Protein 8CI6 (pdb70)

Radius of gyration: 22.55 Å; Cα contacts (8 Å, |Δi|>4): 1053; chains: 1; bounding box: 47×56×65 Å

Solvent-accessible surface area: 20324 Å² total; per-residue (Å²): 228,88,123,43,7,84,0,0,1,8,3,16,5,131,18,0,0,2,8,46,2,34,36,52,3,0,18,23,1,4,38,21,0,0,10,1,0,0,51,70,37,93,141,13,138,78,19,111,31,72,3,85,83,37,66,77,11,0,0,82,45,71,109,77,80,65,71,75,19,0,76,0,91,0,85,104,171,0,60,3,35,73,51,81,43,0,22,0,70,11,0,14,14,0,0,5,35,92,5,1,51,7,117,106,3,82,159,73,0,76,51,0,30,15,11,13,16,68,2,40,73,13,67,62,83,81,106,36,15,0,13,1,75,5,116,62,77,22,102,22,3,25,32,0,0,15,13,59,0,0,36,0,0,4,79,74,53,2,107,115,62,29,10,76,47,0,0,82,130,3,16,0,0,0,20,3,68,45,72,61,37,54,67,70,44,75,0,15,0,69,16,8,84,72,41,65,28,164,145,8,88,4,44,92,0,28,0,43,20,14,47,101,36,75,77,1,8,57,5,3,58,83,37,105,21,11,0,0,3,16,1,18,2,94,32,35,83,94,0,73,80,82,107,84,9,55,25,125,21,58,64,42,60,21,0,14,1,0,0,0,3,1,79,19,102,62,0,74,72,87,21,4,3,31,0,0,13,4,1,0,32,16,85,80,0,7,115,65,26,0,104,102,70,9,54,64,10,60,0,2,3,1,92,25,3,36,159,2,53,18,89,134,19,138,70,24,82,103,49,80,146,45,0,95,124,11,11,155,104,46,61,34,123,41,80,82,6,38,3,15,1,48,15,30,29,26,11,20,8,30,47,4,0,78,40,1,36,85,13,0,145,111,6,49,2,68,6,60,50,98,75,42,66,43,68,42,68,40,139,46,120,74,3,70,0,33,20,46,10,5,16,6,38,6,48,7,1,24,0,2,4,19,2,12,0,0,46,153,0,23,1,27,139,130,15,10,4,137,15,46,78,86,0,34,97,29,2,86,86,1,60,118,36,106,70,56,176,102,14,60,81,6,2,27,140,0,2,44,21,5,29,83,22,2,0,3,4,1,8,2,12,9,35,44,0,42,1,0,70,98,52,4,158,93,54,5,16,98

Structure (mmCIF, N/CA/C/O backbone):
data_8CI6
#
_entry.id   8CI6
#
_cell.length_a   47.300
_cell.length_b   61.060
_cell.length_c   152.520
_cell.angle_alpha   90.00
_cell.angle_beta   90.00
_cell.angle_gamma   90.00
#
_symmetry.space_group_name_H-M   'P 21 21 21'
#
loop_
_entity.id
_entity.type
_entity.pdbx_description
1 polymer 'ABC transporter substrate binding protein (Agrocinopine)'
2 non-polymer 2-O-phosphono-alpha-D-glucopyranose
3 non-polymer 2-O-phosphono-beta-D-glucopyranose
4 water water
#
loop_
_atom_site.group_PDB
_atom_site.id
_atom_site.type_symbol
_atom_site.label_atom_id
_atom_site.label_alt_id
_atom_site.label_comp_id
_atom_site.label_asym_id
_atom_site.label_entity_id
_atom_site.label_seq_id
_atom_site.pdbx_PDB_ins_code
_atom_site.Cartn_x
_atom_site.Cartn_y
_atom_site.Cartn_z
_atom_site.occupancy
_atom_site.B_iso_or_equiv
_atom_site.auth_seq_id
_atom_site.auth_comp_id
_atom_site.auth_asym_id
_atom_site.auth_atom_id
_atom_site.pdbx_PDB_model_num
ATOM 1 N N . GLU A 1 3 ? 9.162 -28.332 -39.558 1.00 34.66 31 GLU A N 1
ATOM 2 C CA . GLU A 1 3 ? 10.455 -27.652 -39.422 1.00 32.97 31 GLU A CA 1
ATOM 3 C C . GLU A 1 3 ? 10.419 -26.358 -38.562 1.00 28.96 31 GLU A C 1
ATOM 4 O O . GLU A 1 3 ? 11.503 -25.831 -38.268 1.00 31.21 31 GLU A O 1
ATOM 15 N N . ARG A 1 4 ? 9.253 -25.810 -38.206 1.00 22.68 32 ARG A N 1
ATOM 16 C CA . ARG A 1 4 ? 9.173 -24.620 -37.344 1.00 19.34 32 ARG A CA 1
ATOM 17 C C . ARG A 1 4 ? 8.405 -24.927 -36.059 1.00 19.31 32 ARG A C 1
ATOM 18 O O . ARG A 1 4 ? 7.148 -24.923 -36.039 1.00 23.41 32 ARG A O 1
ATOM 39 N N . ARG A 1 5 ? 9.084 -24.931 -34.947 1.00 16.88 33 ARG A N 1
ATOM 40 C CA . ARG A 1 5 ? 8.485 -25.218 -33.656 1.00 17.46 33 ARG A CA 1
ATOM 41 C C . ARG A 1 5 ? 7.781 -24.082 -33.030 1.00 15.23 33 ARG A C 1
ATOM 42 O O . ARG A 1 5 ? 8.117 -22.913 -33.262 1.00 15.62 33 ARG A O 1
ATOM 63 N N . ALA A 1 6 ? 6.815 -24.389 -32.185 1.00 14.41 34 ALA A N 1
ATOM 64 C CA . ALA A 1 6 ? 6.225 -23.425 -31.306 1.00 14.92 34 ALA A CA 1
ATOM 65 C C . ALA A 1 6 ? 7.078 -23.371 -30.028 1.00 17.39 34 ALA A C 1
ATOM 66 O O . ALA A 1 6 ? 6.973 -24.284 -29.175 1.00 20.56 34 ALA A O 1
ATOM 73 N N . LEU A 1 7 ? 7.711 -22.260 -29.761 1.00 13.04 35 LEU A N 1
ATOM 74 C CA . LEU A 1 7 ? 8.615 -22.131 -28.626 1.00 12.97 35 LEU A CA 1
ATOM 75 C C . LEU A 1 7 ? 7.895 -21.735 -27.388 1.00 12.83 35 LEU A C 1
ATOM 76 O O . LEU A 1 7 ? 7.074 -20.818 -27.411 1.00 13.09 35 LEU A O 1
ATOM 92 N N . LYS A 1 8 ? 8.247 -22.357 -26.287 1.00 12.77 36 LYS A N 1
ATOM 93 C CA . LYS A 1 8 ? 7.705 -22.067 -24.985 1.00 13.18 36 LYS A CA 1
ATOM 94 C C . LYS A 1 8 ? 8.863 -21.562 -24.116 1.00 13.74 36 LYS A C 1
ATOM 95 O O . LYS A 1 8 ? 9.846 -22.319 -23.902 1.00 14.27 36 LYS A O 1
ATOM 114 N N . ILE A 1 9 ? 8.798 -20.335 -23.688 1.00 13.04 37 ILE A N 1
ATOM 115 C CA . ILE A 1 9 ? 9.898 -19.665 -22.989 1.00 12.77 37 ILE A CA 1
ATOM 116 C C . ILE A 1 9 ? 9.455 -19.306 -21.582 1.00 13.17 37 ILE A C 1
ATOM 117 O O . ILE A 1 9 ? 8.509 -18.521 -21.398 1.00 14.30 37 ILE A O 1
ATOM 133 N N . GLY A 1 10 ? 10.119 -19.866 -20.585 1.00 12.76 38 GLY A N 1
ATOM 134 C CA . GLY A 1 10 ? 9.829 -19.521 -19.177 1.00 13.24 38 GLY A CA 1
ATOM 135 C C . GLY A 1 10 ? 10.643 -18.328 -18.767 1.00 13.74 38 GLY A C 1
ATOM 136 O O . GLY A 1 10 ? 11.877 -18.420 -18.766 1.00 14.18 38 GLY A O 1
ATOM 140 N N . VAL A 1 11 ? 9.977 -17.250 -18.433 1.00 13.67 39 VAL A N 1
ATOM 141 C CA . VAL A 1 11 ? 10.651 -15.987 -18.151 1.00 14.17 39 VAL A CA 1
ATOM 142 C C . VAL A 1 11 ? 10.493 -15.552 -16.711 1.00 14.97 39 VAL A C 1
ATOM 143 O O . VAL A 1 11 ? 9.564 -15.970 -15.995 1.00 15.58 39 VAL A O 1
ATOM 156 N N . ASN A 1 12 ? 11.391 -14.672 -16.302 1.00 14.40 40 ASN A N 1
ATOM 157 C CA . ASN A 1 12 ? 11.387 -14.072 -14.955 1.00 14.72 40 ASN A CA 1
ATOM 158 C C . ASN A 1 12 ? 10.278 -13.069 -14.739 1.00 15.96 40 ASN A C 1
ATOM 159 O O . ASN A 1 12 ? 9.946 -12.790 -13.593 1.00 17.86 40 ASN A O 1
ATOM 170 N N . GLY A 1 13 ? 9.786 -12.441 -15.802 1.00 14.96 41 GLY A N 1
ATOM 171 C CA . GLY A 1 13 ? 8.747 -11.437 -15.704 1.00 15.09 41 GLY A CA 1
ATOM 172 C C . GLY A 1 13 ? 8.215 -11.101 -17.080 1.00 14.43 41 GLY A C 1
ATOM 173 O O . GLY A 1 13 ? 8.776 -11.503 -18.096 1.00 14.07 41 GLY A O 1
ATOM 177 N N . ILE A 1 14 ? 7.128 -10.342 -17.084 1.00 14.74 42 ILE A N 1
ATOM 178 C CA . ILE A 1 14 ? 6.380 -9.909 -18.249 1.00 15.36 42 ILE A CA 1
ATOM 179 C C . ILE A 1 14 ? 6.297 -8.400 -18.175 1.00 15.67 42 ILE A C 1
ATOM 180 O O . ILE A 1 14 ? 5.976 -7.866 -17.095 1.00 16.61 42 ILE A O 1
ATOM 196 N N . PRO A 1 15 ? 6.492 -7.693 -19.291 1.00 15.72 43 PRO A N 1
ATOM 197 C CA . PRO A 1 15 ? 6.422 -6.242 -19.225 1.00 15.84 43 PRO A CA 1
ATOM 198 C C . PRO A 1 15 ? 5.008 -5.750 -18.952 1.00 16.06 43 PRO A C 1
ATOM 199 O O . PRO A 1 15 ? 4.025 -6.441 -19.192 1.00 16.26 43 PRO A O 1
ATOM 210 N N . VAL A 1 16 ? 4.913 -4.500 -18.474 1.00 17.41 44 VAL A N 1
ATOM 211 C CA . VAL A 1 16 ? 3.597 -3.918 -18.181 1.00 18.49 44 VAL A CA 1
ATOM 212 C C . VAL A 1 16 ? 2.848 -3.496 -19.453 1.00 17.04 44 VAL A C 1
ATOM 213 O O . VAL A 1 16 ? 1.653 -3.255 -19.392 1.00 18.12 44 VAL A O 1
ATOM 226 N N . THR A 1 17 ? 3.535 -3.348 -20.572 1.00 15.36 45 THR A N 1
ATOM 227 C CA . THR A 1 17 ? 2.994 -2.928 -21.861 1.00 15.34 45 THR A CA 1
ATOM 228 C C . THR A 1 17 ? 3.900 -3.447 -22.930 1.00 14.41 45 THR A C 1
ATOM 229 O O . THR A 1 17 ? 5.011 -3.849 -22.621 1.00 15.35 45 THR A O 1
ATOM 240 N N . LEU A 1 18 ? 3.460 -3.423 -24.192 1.00 13.75 46 LEU A N 1
ATOM 241 C CA . LEU A 1 18 ? 4.269 -3.772 -25.344 1.00 13.43 46 LEU A CA 1
ATOM 242 C C . LEU A 1 18 ? 4.519 -2.570 -26.234 1.00 13.64 46 LEU A C 1
ATOM 243 O O . LEU A 1 18 ? 5.121 -2.699 -27.273 1.00 13.21 46 LEU A O 1
ATOM 259 N N . GLU A 1 19 ? 4.189 -1.356 -25.754 1.00 13.03 47 GLU A N 1
ATOM 260 C CA . GLU A 1 19 ? 4.656 -0.139 -26.432 1.00 13.38 47 GLU A CA 1
ATOM 261 C C . GLU A 1 19 ? 6.174 -0.132 -26.260 1.00 12.02 47 GLU A C 1
ATOM 262 O O . GLU A 1 19 ? 6.623 -0.350 -25.123 1.00 12.33 47 GLU A O 1
ATOM 274 N N . PRO A 1 20 ? 6.941 0.041 -27.293 1.00 11.40 48 PRO A N 1
ATOM 275 C CA . PRO A 1 20 ? 8.349 -0.332 -27.177 1.00 12.54 48 PRO A CA 1
ATOM 276 C C . PRO A 1 20 ? 9.195 0.489 -26.213 1.00 13.25 48 PRO A C 1
ATOM 277 O O . PRO A 1 20 ? 10.114 -0.064 -25.626 1.00 13.51 48 PRO A O 1
ATOM 288 N N . ILE A 1 21 ? 8.952 1.749 -26.075 1.00 12.34 49 ILE A N 1
ATOM 289 C CA . ILE A 1 21 ? 9.679 2.585 -25.118 1.00 12.75 49 ILE A CA 1
ATOM 290 C C . ILE A 1 21 ? 9.199 2.306 -23.706 1.00 13.88 49 ILE A C 1
ATOM 291 O O . ILE A 1 21 ? 9.991 2.097 -22.782 1.00 13.13 49 ILE A O 1
ATOM 307 N N . ASN A 1 22 ? 7.893 2.294 -23.492 1.00 13.68 50 ASN A N 1
ATOM 308 C CA . ASN A 1 22 ? 7.346 2.018 -22.153 1.00 14.62 50 ASN A CA 1
ATOM 309 C C . ASN A 1 22 ? 7.603 0.599 -21.671 1.00 14.96 50 ASN A C 1
ATOM 310 O O . ASN A 1 22 ? 7.589 0.385 -20.452 1.00 16.04 50 ASN A O 1
ATOM 321 N N . ALA A 1 23 ? 7.962 -0.293 -22.579 1.00 13.74 51 ALA A N 1
ATOM 322 C CA . ALA A 1 23 ? 8.361 -1.650 -22.241 1.00 14.25 51 ALA A CA 1
ATOM 323 C C . ALA A 1 23 ? 9.841 -1.789 -21.889 1.00 14.75 51 ALA A C 1
ATOM 324 O O . ALA A 1 23 ? 10.249 -2.919 -21.534 1.00 15.92 51 ALA A O 1
ATOM 331 N N . ILE A 1 24 ? 10.651 -0.728 -21.958 1.00 13.70 52 ILE A N 1
ATOM 332 C CA . ILE A 1 24 ? 12.096 -0.779 -21.601 1.00 13.35 52 ILE A CA 1
ATOM 333 C C . ILE A 1 24 ? 12.204 -1.239 -20.140 1.00 14.36 52 ILE A C 1
ATOM 334 O O . ILE A 1 24 ? 11.611 -0.647 -19.234 1.00 14.80 52 ILE A O 1
ATOM 350 N N . SER A 1 25 ? 12.858 -2.387 -19.957 1.00 13.25 53 SER A N 1
ATOM 351 C CA . SER A 1 25 ? 12.970 -3.118 -18.686 1.00 14.03 53 SER A CA 1
ATOM 352 C C . SER A 1 25 ? 13.858 -4.301 -18.977 1.00 14.38 53 SER A C 1
ATOM 353 O O . SER A 1 25 ? 14.312 -4.513 -20.073 1.00 13.93 53 SER A O 1
ATOM 361 N N . ASN A 1 26 ? 14.074 -5.120 -17.930 1.00 14.19 54 ASN A N 1
ATOM 362 C CA . ASN A 1 26 ? 14.768 -6.384 -18.146 1.00 14.55 54 ASN A CA 1
ATOM 363 C C . ASN A 1 26 ? 13.933 -7.390 -18.923 1.00 14.19 54 ASN A C 1
ATOM 364 O O . ASN A 1 26 ? 14.497 -8.376 -19.397 1.00 15.41 54 ASN A O 1
ATOM 375 N N . VAL A 1 27 ? 12.627 -7.214 -18.975 1.00 13.69 55 VAL A N 1
ATOM 376 C CA . VAL A 1 27 ? 11.722 -8.245 -19.499 1.00 13.77 55 VAL A CA 1
ATOM 377 C C . VAL A 1 27 ? 10.990 -7.878 -20.768 1.00 13.61 55 VAL A C 1
ATOM 378 O O . VAL A 1 27 ? 10.433 -8.747 -21.427 1.00 13.45 55 VAL A O 1
ATOM 391 N N . GLY A 1 28 ? 10.966 -6.606 -21.095 1.00 13.36 56 GLY A N 1
ATOM 392 C CA . GLY A 1 28 ? 10.235 -6.134 -22.293 1.00 13.34 56 GLY A CA 1
ATOM 393 C C . GLY A 1 28 ? 10.941 -6.316 -23.605 1.00 13.21 56 GLY A C 1
ATOM 394 O O . GLY A 1 28 ? 10.352 -6.830 -24.571 1.00 12.49 56 GLY A O 1
ATOM 398 N N . PRO A 1 29 ? 12.215 -5.935 -23.674 1.00 13.21 57 PRO A N 1
ATOM 399 C CA . PRO A 1 29 ? 12.945 -5.964 -24.929 1.00 13.39 57 PRO A CA 1
ATOM 400 C C . PRO A 1 29 ? 13.018 -7.319 -25.595 1.00 13.02 57 PRO A C 1
ATOM 401 O O . PRO A 1 29 ? 12.897 -7.392 -26.824 1.00 13.10 57 PRO A O 1
ATOM 412 N N . ARG A 1 30 ? 13.078 -8.428 -24.844 1.00 13.12 58 ARG A N 1
ATOM 413 C CA . ARG A 1 30 ? 13.101 -9.733 -25.462 1.00 13.08 58 ARG A CA 1
ATOM 414 C C . ARG A 1 30 ? 11.849 -10.019 -26.263 1.00 13.70 58 ARG A C 1
ATOM 415 O O . ARG A 1 30 ? 11.911 -10.838 -27.170 1.00 13.98 58 ARG A O 1
ATOM 436 N N . ILE A 1 31 ? 10.742 -9.410 -25.928 1.00 11.90 59 ILE A N 1
ATOM 437 C CA . ILE A 1 31 ? 9.502 -9.591 -26.648 1.00 12.72 59 ILE A CA 1
ATOM 438 C C . ILE A 1 31 ? 9.396 -8.529 -27.771 1.00 11.34 59 ILE A C 1
ATOM 439 O O . ILE A 1 31 ? 9.129 -8.856 -28.924 1.00 11.41 59 ILE A O 1
ATOM 455 N N . VAL A 1 32 ? 9.567 -7.246 -27.410 1.00 11.62 60 VAL A N 1
ATOM 456 C CA . VAL A 1 32 ? 9.367 -6.183 -28.387 1.00 12.77 60 VAL A CA 1
ATOM 457 C C . VAL A 1 32 ? 10.385 -6.210 -29.489 1.00 11.78 60 VAL A C 1
ATOM 458 O O . VAL A 1 32 ? 10.049 -5.770 -30.593 1.00 11.54 60 VAL A O 1
ATOM 471 N N . ASN A 1 33 ? 11.562 -6.792 -29.299 1.00 10.26 61 ASN A N 1
ATOM 472 C CA A ASN A 1 33 ? 12.518 -6.868 -30.372 0.50 11.51 61 ASN A CA 1
ATOM 473 C CA B ASN A 1 33 ? 12.564 -6.956 -30.326 0.50 11.54 61 ASN A CA 1
ATOM 474 C C . ASN A 1 33 ? 12.107 -7.856 -31.449 1.00 11.20 61 ASN A C 1
ATOM 475 O O . ASN A 1 33 ? 12.646 -7.813 -32.528 1.00 12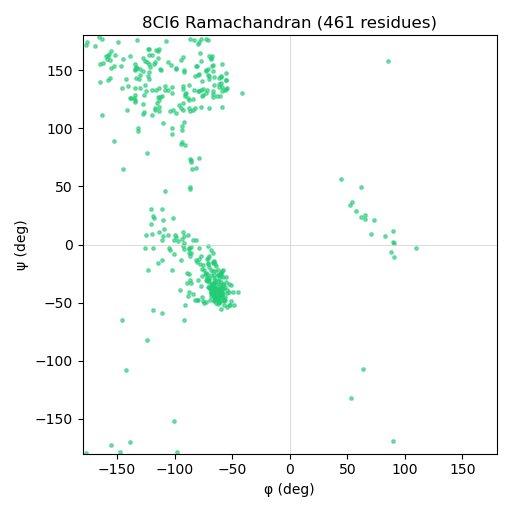.27 61 ASN A O 1
ATOM 496 N N . GLN A 1 34 ? 11.132 -8.727 -31.184 1.00 10.09 62 GLN A N 1
ATOM 497 C CA . GLN A 1 34 ? 10.563 -9.610 -32.200 1.00 10.24 62 GLN A CA 1
ATOM 498 C C . GLN A 1 34 ? 9.377 -8.998 -32.940 1.00 9.81 62 GLN A C 1
ATOM 499 O O . GLN A 1 34 ? 9.134 -9.334 -34.082 1.00 10.70 62 GLN A O 1
ATOM 513 N N . ILE A 1 35 ? 8.691 -8.068 -32.340 1.00 9.74 63 ILE A N 1
ATOM 514 C CA . ILE A 1 35 ? 7.516 -7.398 -32.916 1.00 10.77 63 ILE A CA 1
ATOM 515 C C . ILE A 1 35 ? 7.914 -6.216 -33.778 1.00 9.93 63 ILE A C 1
ATOM 516 O O . ILE A 1 35 ? 7.229 -5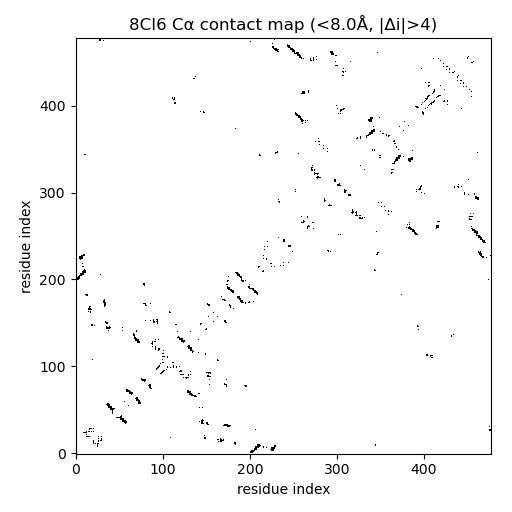.897 -34.741 1.00 10.35 63 ILE A O 1
ATOM 532 N N . PHE A 1 36 ? 8.997 -5.520 -33.414 1.00 9.74 64 PHE A N 1
ATOM 533 C CA . PHE A 1 36 ? 9.396 -4.285 -34.055 1.00 10.25 64 PHE A CA 1
ATOM 534 C C . PHE A 1 36 ? 10.794 -4.356 -34.565 1.00 11.08 64 PHE A C 1
ATOM 535 O O . PHE A 1 36 ? 11.634 -5.164 -34.102 1.00 13.11 64 PHE A O 1
ATOM 552 N N . ASP A 1 37 ? 11.110 -3.521 -35.535 1.00 9.67 65 ASP A N 1
ATOM 553 C CA . ASP A 1 37 ? 12.459 -3.322 -36.068 1.00 10.12 65 ASP A CA 1
ATOM 554 C C . ASP A 1 37 ? 12.943 -1.893 -35.798 1.00 10.24 65 ASP A C 1
ATOM 555 O O . ASP A 1 37 ? 12.176 -1.014 -35.430 1.00 10.50 65 ASP A O 1
ATOM 564 N N . THR A 1 38 ? 14.248 -1.690 -36.004 1.00 10.15 66 THR A N 1
ATOM 565 C CA . THR A 1 38 ? 14.950 -0.419 -35.942 1.00 11.07 66 THR A CA 1
ATOM 566 C C . THR A 1 38 ? 15.469 -0.063 -37.323 1.00 9.36 66 THR A C 1
ATOM 567 O O . THR A 1 38 ? 15.574 -0.888 -38.219 1.00 9.48 66 THR A O 1
ATOM 578 N N . LEU A 1 39 ? 15.893 1.172 -37.496 1.00 9.13 67 LEU A N 1
ATOM 579 C CA . LEU A 1 39 ? 16.513 1.623 -38.736 1.00 10.15 67 LEU A CA 1
ATOM 580 C C . LEU A 1 39 ? 17.863 0.958 -39.022 1.00 8.77 67 LEU A C 1
ATOM 581 O O . LEU A 1 39 ? 18.107 0.612 -40.135 1.00 9.19 67 LEU A O 1
ATOM 597 N N . VAL A 1 40 ? 18.631 0.777 -37.979 1.00 9.04 68 VAL A N 1
ATOM 598 C CA . VAL A 1 40 ? 19.959 0.201 -38.079 1.00 10.08 68 VAL A CA 1
ATOM 599 C C . VAL A 1 40 ? 20.088 -0.714 -36.943 1.00 9.44 68 VAL A C 1
ATOM 600 O O . VAL A 1 40 ? 19.385 -0.625 -35.934 1.00 9.79 68 VAL A O 1
ATOM 613 N N . VAL A 1 41 ? 21.055 -1.648 -36.995 1.00 10.38 69 VAL A N 1
ATOM 614 C CA . VAL A 1 41 ? 21.322 -2.588 -35.930 1.00 11.33 69 VAL A CA 1
ATOM 615 C C . VAL A 1 41 ? 22.806 -2.638 -35.650 1.00 11.72 69 VAL A C 1
ATOM 616 O O . VAL A 1 41 ? 23.654 -2.365 -36.496 1.00 11.86 69 VAL A O 1
ATOM 629 N N . ARG A 1 42 ? 23.144 -2.951 -34.416 1.00 11.92 70 ARG A N 1
ATOM 630 C CA . ARG A 1 42 ? 24.556 -3.207 -34.047 1.00 13.63 70 ARG A CA 1
ATOM 631 C C . ARG A 1 42 ? 25.006 -4.564 -34.521 1.00 15.73 70 ARG A C 1
ATOM 632 O O . ARG A 1 42 ? 24.251 -5.531 -34.539 1.00 17.43 70 ARG A O 1
ATOM 653 N N . ASP A 1 43 ? 26.234 -4.639 -34.990 1.00 14.30 71 ASP A N 1
ATOM 654 C CA . ASP A 1 43 ? 26.868 -5.926 -35.278 1.00 15.55 71 ASP A CA 1
ATOM 655 C C . ASP A 1 43 ? 27.589 -6.314 -34.020 1.00 16.52 71 ASP A C 1
ATOM 656 O O . ASP A 1 43 ? 28.667 -5.765 -33.697 1.00 15.76 71 ASP A O 1
ATOM 665 N N . PHE A 1 44 ? 27.006 -7.284 -33.317 1.00 17.69 72 PHE A N 1
ATOM 666 C CA . PHE A 1 44 ? 27.518 -7.725 -32.044 1.00 19.66 72 PHE A CA 1
ATOM 667 C C . PHE A 1 44 ? 28.892 -8.395 -32.096 1.00 17.22 72 PHE A C 1
ATOM 668 O O . PHE A 1 44 ? 29.500 -8.508 -31.064 1.00 19.45 72 PHE A O 1
ATOM 685 N N . PHE A 1 45 ? 29.368 -8.800 -33.257 1.00 15.98 73 PHE A N 1
ATOM 686 C CA . PHE A 1 45 ? 30.649 -9.446 -33.420 1.00 16.49 73 PHE A CA 1
ATOM 687 C C . PHE A 1 45 ? 31.586 -8.693 -34.288 1.00 17.07 73 PHE A C 1
ATOM 688 O O . PHE A 1 45 ? 32.552 -9.263 -34.805 1.00 18.46 73 PHE A O 1
ATOM 705 N N . SER A 1 46 ? 31.411 -7.396 -34.396 1.00 16.87 74 SER A N 1
ATOM 706 C CA . SER A 1 46 ? 32.323 -6.538 -35.156 1.00 17.40 74 SER A CA 1
ATOM 707 C C . SER A 1 46 ? 33.534 -6.215 -34.329 1.00 19.79 74 SER A C 1
ATOM 708 O O . SER A 1 46 ? 33.500 -6.272 -33.090 1.00 20.16 74 SER A O 1
ATOM 716 N N . ASN A 1 47 ? 34.635 -5.945 -35.009 1.00 22.06 75 ASN A N 1
ATOM 717 C CA . ASN A 1 47 ? 35.919 -5.653 -34.364 1.00 24.48 75 ASN A CA 1
ATOM 718 C C . ASN A 1 47 ? 36.390 -6.725 -33.353 1.00 26.17 75 ASN A C 1
ATOM 719 O O . ASN A 1 47 ? 36.951 -6.392 -32.302 1.00 28.61 75 ASN A O 1
ATOM 730 N N . GLY A 1 48 ? 36.129 -8.002 -33.647 1.00 25.20 76 GLY A N 1
ATOM 731 C CA . GLY A 1 48 ? 36.490 -9.126 -32.782 1.00 24.54 76 GLY A CA 1
ATOM 732 C C . GLY A 1 48 ? 35.697 -9.242 -31.492 1.00 24.37 76 GLY A C 1
ATOM 733 O O . GLY A 1 48 ? 36.035 -10.042 -30.613 1.00 25.20 76 GLY A O 1
ATOM 737 N N . ALA A 1 49 ? 34.643 -8.452 -31.348 1.00 23.48 77 ALA A N 1
ATOM 738 C CA . ALA A 1 49 ? 33.856 -8.413 -30.115 1.00 24.50 77 ALA A CA 1
ATOM 739 C C . ALA A 1 49 ? 33.141 -9.717 -29.847 1.00 26.33 77 ALA A C 1
ATOM 740 O O . ALA A 1 49 ? 32.516 -10.252 -30.758 1.00 24.53 77 ALA A O 1
ATOM 747 N N . PRO A 1 50 ? 33.121 -10.224 -28.591 1.00 27.92 78 PRO A N 1
ATOM 748 C CA . PRO A 1 50 ? 32.427 -11.495 -28.313 1.00 28.78 78 PRO A CA 1
ATOM 749 C C . PRO A 1 50 ? 30.935 -11.349 -28.018 1.00 30.02 78 PRO A C 1
ATOM 750 O O . PRO A 1 50 ? 30.409 -11.973 -27.101 1.00 33.06 78 PRO A O 1
ATOM 761 N N . GLY A 1 51 ? 30.231 -10.589 -28.857 1.00 27.69 79 GLY A N 1
ATOM 762 C CA . GLY A 1 51 ? 28.783 -10.427 -28.705 1.00 27.56 79 GLY A CA 1
ATOM 763 C C . GLY A 1 51 ? 28.340 -9.057 -28.246 1.00 27.65 79 GLY A C 1
ATOM 764 O O . GLY A 1 51 ? 27.135 -8.826 -28.153 1.00 28.49 79 GLY A O 1
ATOM 768 N N . ASN A 1 52 ? 29.284 -8.157 -27.958 1.00 27.18 80 ASN A N 1
ATOM 769 C CA . ASN A 1 52 ? 28.986 -6.779 -27.522 1.00 27.55 80 ASN A CA 1
ATOM 770 C C . ASN A 1 52 ? 29.590 -5.732 -28.486 1.00 26.95 80 ASN A C 1
ATOM 771 O O . ASN A 1 52 ? 29.851 -4.595 -28.088 1.00 27.50 80 ASN A O 1
ATOM 782 N N . GLY A 1 53 ? 29.699 -6.078 -29.767 1.00 24.47 81 GLY A N 1
ATOM 783 C CA . GLY A 1 53 ? 30.213 -5.196 -30.811 1.00 22.22 81 GLY A CA 1
ATOM 784 C C . GLY A 1 53 ? 29.273 -4.056 -31.124 1.00 21.19 81 GLY A C 1
ATOM 785 O O . GLY A 1 53 ? 28.085 -4.129 -30.817 1.00 21.57 81 GLY A O 1
ATOM 789 N N . ILE A 1 54 ? 29.818 -3.020 -31.785 1.00 20.71 82 ILE A N 1
ATOM 790 C CA . ILE A 1 54 ? 29.072 -1.775 -31.968 1.00 21.66 82 ILE A CA 1
ATOM 791 C C . ILE A 1 54 ? 28.983 -1.221 -33.393 1.00 20.88 82 ILE A C 1
ATOM 792 O O . ILE A 1 54 ? 28.206 -0.270 -33.560 1.00 22.88 82 ILE A O 1
ATOM 808 N N A ASN A 1 55 ? 29.706 -1.764 -34.427 0.50 18.44 83 ASN A N 1
ATOM 809 N N B ASN A 1 55 ? 29.625 -1.817 -34.432 0.50 18.92 83 ASN A N 1
ATOM 810 C CA A ASN A 1 55 ? 29.544 -1.306 -35.832 0.50 15.84 83 ASN A CA 1
ATOM 811 C CA B ASN A 1 55 ? 29.508 -1.334 -35.826 0.50 16.84 83 ASN A CA 1
ATOM 812 C C A ASN A 1 55 ? 28.068 -1.335 -36.192 0.50 14.22 83 ASN A C 1
ATOM 813 C C B ASN A 1 55 ? 28.081 -1.429 -36.332 0.50 14.33 83 ASN A C 1
ATOM 814 O O A ASN A 1 55 ? 27.331 -2.115 -35.598 0.50 15.17 83 ASN A O 1
ATOM 815 O O B ASN A 1 55 ? 27.421 -2.449 -36.191 0.50 14.16 83 ASN A O 1
ATOM 836 N N . LEU A 1 56 ? 27.610 -0.386 -36.983 1.00 12.16 84 LEU A N 1
ATOM 837 C CA . LEU A 1 56 ? 26.192 -0.300 -37.345 1.00 11.61 84 LEU A CA 1
ATOM 838 C C . LEU A 1 56 ? 25.955 -0.802 -38.725 1.00 12.20 84 LEU A C 1
ATOM 839 O O . LEU A 1 56 ? 26.716 -0.537 -39.654 1.00 13.96 84 LEU A O 1
ATOM 855 N N A MET A 1 57 ? 24.881 -1.518 -38.907 0.50 11.53 85 MET A N 1
ATOM 856 N N B MET A 1 57 ? 24.846 -1.515 -38.889 0.50 11.59 85 MET A N 1
ATOM 857 C CA A MET A 1 57 ? 24.543 -2.119 -40.171 0.50 11.34 85 MET A CA 1
ATOM 858 C CA B MET A 1 57 ? 24.449 -2.212 -40.083 0.50 11.15 85 MET A CA 1
ATOM 859 C C A MET A 1 57 ? 23.088 -1.809 -40.520 0.50 10.82 85 MET A C 1
ATOM 860 C C B MET A 1 57 ? 23.043 -1.835 -40.503 0.50 11.03 85 MET A C 1
ATOM 861 O O A MET A 1 57 ? 22.280 -1.456 -39.647 0.50 10.44 85 MET A O 1
ATOM 862 O O B MET A 1 57 ? 22.179 -1.560 -39.650 0.50 10.82 85 MET A O 1
ATOM 889 N N . PRO A 1 58 ? 22.733 -1.921 -41.795 1.00 10.28 86 PRO A N 1
ATOM 890 C CA . PRO A 1 58 ? 21.364 -1.620 -42.247 1.00 10.46 86 PRO A CA 1
ATOM 891 C C . PRO A 1 58 ? 20.300 -2.517 -41.676 1.00 10.85 86 PRO A C 1
ATOM 892 O O . PRO A 1 58 ? 20.523 -3.681 -41.393 1.00 12.03 86 PRO A O 1
ATOM 903 N N . SER A 1 59 ? 19.124 -1.995 -41.499 1.00 9.88 87 SER A N 1
ATOM 904 C CA . SER A 1 59 ? 17.933 -2.742 -41.118 1.00 10.96 87 SER A CA 1
ATOM 905 C C . SER A 1 59 ? 16.732 -2.142 -41.880 1.00 10.01 87 SER A C 1
ATOM 906 O O . SER A 1 59 ? 16.670 -2.260 -43.080 1.00 10.35 87 SER A O 1
ATOM 914 N N . LEU A 1 60 ? 15.820 -1.412 -41.198 1.00 10.04 88 LEU A N 1
ATOM 915 C CA . LEU A 1 60 ? 14.755 -0.726 -41.941 1.00 10.40 88 LEU A CA 1
ATOM 916 C C . LEU A 1 60 ? 15.288 0.367 -42.848 1.00 10.36 88 LEU A C 1
ATOM 917 O O . LEU A 1 60 ? 14.651 0.681 -43.859 1.00 11.15 88 LEU A O 1
ATOM 933 N N . ALA A 1 61 ? 16.416 0.959 -42.467 1.00 9.97 89 ALA A N 1
ATOM 934 C CA . ALA A 1 61 ? 17.157 1.822 -43.378 1.00 11.02 89 ALA A CA 1
ATOM 935 C C . ALA A 1 61 ? 18.139 0.995 -44.195 1.00 9.81 89 ALA A C 1
ATOM 936 O O . ALA A 1 61 ? 18.981 0.302 -43.596 1.00 10.95 89 ALA A O 1
ATOM 943 N N . GLU A 1 62 ? 18.089 1.092 -45.486 1.00 11.12 90 GLU A N 1
ATOM 944 C CA . GLU A 1 62 ? 19.084 0.469 -46.335 1.00 12.26 90 GLU A CA 1
ATOM 945 C C . GLU A 1 62 ? 20.390 1.216 -46.355 1.00 11.96 90 GLU A C 1
ATOM 946 O O . GLU A 1 62 ? 21.436 0.623 -46.584 1.00 12.67 90 GLU A O 1
ATOM 958 N N . SER A 1 63 ? 20.358 2.509 -46.128 1.00 11.68 91 SER A N 1
ATOM 959 C CA . SER A 1 63 ? 21.540 3.347 -46.120 1.00 12.23 91 SER A CA 1
ATOM 960 C C . SER A 1 63 ? 21.306 4.585 -45.338 1.00 11.18 91 SER A C 1
ATOM 961 O O . SER A 1 63 ? 20.149 4.960 -45.083 1.00 11.10 91 SER A O 1
ATOM 969 N N . TRP A 1 64 ? 22.362 5.252 -44.950 1.00 10.83 92 TRP A N 1
ATOM 970 C CA . TRP A 1 64 ? 22.285 6.502 -44.228 1.00 10.54 92 TRP A CA 1
ATOM 971 C C . TRP A 1 64 ? 23.498 7.322 -44.409 1.00 10.69 92 TRP A C 1
ATOM 972 O O . TRP A 1 64 ? 24.605 6.776 -44.691 1.00 12.17 92 TRP A O 1
ATOM 993 N N . GLU A 1 65 ? 23.362 8.625 -44.319 1.00 10.68 93 GLU A N 1
ATOM 994 C CA . GLU A 1 65 ? 24.462 9.574 -44.478 1.00 11.57 93 GLU A CA 1
ATOM 995 C C . GLU A 1 65 ? 24.365 10.664 -43.430 1.00 11.17 93 GLU A C 1
ATOM 996 O O . GLU A 1 65 ? 23.313 11.316 -43.378 1.00 11.59 93 GLU A O 1
ATOM 1008 N N . ARG A 1 66 ? 25.390 10.907 -42.668 1.00 10.65 94 ARG A N 1
ATOM 1009 C CA . ARG A 1 66 ? 25.440 12.069 -41.789 1.00 11.16 94 ARG A CA 1
ATOM 1010 C C . ARG A 1 66 ? 25.755 13.275 -42.620 1.00 11.86 94 ARG A C 1
ATOM 1011 O O . ARG A 1 66 ? 26.798 13.312 -43.272 1.00 12.13 94 ARG A O 1
ATOM 1032 N N . ILE A 1 67 ? 24.863 14.231 -42.658 1.00 12.21 95 ILE A N 1
ATOM 1033 C CA . ILE A 1 67 ? 25.010 15.434 -43.464 1.00 12.96 95 ILE A CA 1
ATOM 1034 C C . ILE A 1 67 ? 25.825 16.475 -42.735 1.00 14.54 95 ILE A C 1
ATOM 1035 O O . ILE A 1 67 ? 26.645 17.152 -43.361 1.00 15.97 95 ILE A O 1
ATOM 1051 N N . ASP A 1 68 ? 25.587 16.663 -41.465 1.00 13.09 96 ASP A N 1
ATOM 1052 C CA . ASP A 1 68 ? 26.283 17.642 -40.624 1.00 14.28 96 ASP A CA 1
ATOM 1053 C C . ASP A 1 68 ? 26.230 17.233 -39.193 1.00 13.48 96 ASP A C 1
ATOM 1054 O O . ASP A 1 68 ? 25.732 16.127 -38.906 1.00 14.13 96 ASP A O 1
ATOM 1063 N N . ASP A 1 69 ? 26.666 18.051 -38.277 1.00 12.84 97 ASP A N 1
ATOM 1064 C CA . ASP A 1 69 ? 26.711 17.688 -36.892 1.00 13.42 97 ASP A CA 1
ATOM 1065 C C . ASP A 1 69 ? 25.368 17.595 -36.216 1.00 13.22 97 ASP A C 1
ATOM 1066 O O . ASP A 1 69 ? 25.343 17.202 -35.074 1.00 15.01 97 ASP A O 1
ATOM 1075 N N . LYS A 1 70 ? 24.311 17.872 -36.903 1.00 12.61 98 LYS A N 1
ATOM 1076 C CA . LYS A 1 70 ? 22.949 17.844 -36.379 1.00 12.49 98 LYS A CA 1
ATOM 1077 C C . LYS A 1 70 ? 22.039 16.992 -37.174 1.00 12.37 98 LYS A C 1
ATOM 1078 O O . LYS A 1 70 ? 20.889 16.900 -36.761 1.00 14.36 98 LYS A O 1
ATOM 1097 N N . SER A 1 71 ? 22.406 16.372 -38.285 1.00 11.32 99 SER A N 1
ATOM 1098 C CA . SER A 1 71 ? 21.431 15.824 -39.233 1.00 11.83 99 SER A CA 1
ATOM 1099 C C . SER A 1 71 ? 21.903 14.577 -39.889 1.00 11.48 99 SER A C 1
ATOM 1100 O O . SER A 1 71 ? 23.032 14.554 -40.416 1.00 11.85 99 SER A O 1
ATOM 1108 N N . VAL A 1 72 ? 21.059 13.579 -39.980 1.00 10.55 100 VAL A N 1
ATOM 1109 C CA . VAL A 1 72 ? 21.381 12.287 -40.602 1.00 10.46 100 VAL A CA 1
ATOM 1110 C C . VAL A 1 72 ? 20.247 11.899 -41.507 1.00 10.62 100 VAL A C 1
ATOM 1111 O O . VAL A 1 72 ? 19.084 11.797 -41.031 1.00 10.37 100 VAL A O 1
ATOM 1124 N N . ARG A 1 73 ? 20.496 11.673 -42.754 1.00 9.97 101 ARG A N 1
ATOM 1125 C CA . ARG A 1 73 ? 19.510 11.197 -43.712 1.00 10.68 101 ARG A CA 1
ATOM 1126 C C . ARG A 1 73 ? 19.478 9.711 -43.793 1.00 11.18 101 ARG A C 1
ATOM 1127 O O . ARG A 1 73 ? 20.520 9.102 -44.044 1.00 13.32 101 ARG A O 1
ATOM 1148 N N . PHE A 1 74 ? 18.320 9.114 -43.655 1.00 10.30 102 PHE A N 1
ATOM 1149 C CA . PHE A 1 74 ? 18.100 7.680 -43.801 1.00 10.62 102 PHE A CA 1
ATOM 1150 C C . PHE A 1 74 ? 17.309 7.363 -45.012 1.00 11.17 102 PHE A C 1
ATOM 1151 O O . PHE A 1 74 ? 16.236 7.968 -45.225 1.00 12.18 102 PHE A O 1
ATOM 1168 N N . LYS A 1 75 ? 17.766 6.482 -45.852 1.00 10.94 103 LYS A N 1
ATOM 1169 C CA . LYS A 1 75 ? 17.020 5.929 -46.988 1.00 10.89 103 LYS A CA 1
ATOM 1170 C C . LYS A 1 75 ? 16.397 4.631 -46.588 1.00 11.02 103 LYS A C 1
ATOM 1171 O O . LYS A 1 75 ? 17.110 3.716 -46.166 1.00 11.97 103 LYS A O 1
ATOM 1190 N N . LEU A 1 76 ? 15.107 4.529 -46.649 1.00 10.92 104 LEU A N 1
ATOM 1191 C CA . LEU A 1 76 ? 14.370 3.373 -46.105 1.00 10.56 104 LEU A CA 1
ATOM 1192 C C . LEU A 1 76 ? 14.161 2.313 -47.123 1.00 11.32 104 LEU A C 1
ATOM 1193 O O . LEU A 1 76 ? 13.984 2.550 -48.311 1.00 12.12 104 LEU A O 1
ATOM 1209 N N . ARG A 1 77 ? 14.126 1.079 -46.645 1.00 11.21 105 ARG A N 1
ATOM 1210 C CA . ARG A 1 77 ? 13.668 -0.040 -47.466 1.00 11.60 105 ARG A CA 1
ATOM 1211 C C . ARG A 1 77 ? 12.245 0.201 -47.922 1.00 12.37 105 ARG A C 1
ATOM 1212 O O . ARG A 1 77 ? 11.449 0.856 -47.205 1.00 13.32 105 ARG A O 1
ATOM 1233 N N . GLN A 1 78 ? 11.945 -0.235 -49.108 1.00 12.24 106 GLN A N 1
ATOM 1234 C CA . GLN A 1 78 ? 10.632 -0.075 -49.741 1.00 12.74 106 GLN A CA 1
ATOM 1235 C C . GLN A 1 78 ? 9.819 -1.346 -49.600 1.00 12.72 106 GLN A C 1
ATOM 1236 O O . GLN A 1 78 ? 10.351 -2.446 -49.578 1.00 14.40 106 GLN A O 1
ATOM 1250 N N . LYS A 1 79 ? 8.509 -1.225 -49.563 1.00 13.16 107 LYS A N 1
ATOM 1251 C CA . LYS A 1 79 ? 7.539 -2.330 -49.482 1.00 14.32 107 LYS A CA 1
ATOM 1252 C C . LYS A 1 79 ? 7.651 -3.096 -48.174 1.00 14.44 107 LYS A C 1
ATOM 1253 O O . LYS A 1 79 ? 7.197 -4.238 -48.107 1.00 16.15 107 LYS A O 1
ATOM 1272 N N . VAL A 1 80 ? 8.137 -2.496 -47.110 1.00 11.91 108 VAL A N 1
ATOM 1273 C CA . VAL A 1 80 ? 8.095 -3.089 -45.764 1.00 11.60 108 VAL A CA 1
ATOM 1274 C C . VAL A 1 80 ? 6.675 -2.939 -45.266 1.00 12.67 108 VAL A C 1
ATOM 1275 O O . VAL A 1 80 ? 6.112 -1.856 -45.303 1.00 12.97 108 VAL A O 1
ATOM 1288 N N . MET A 1 81 ? 6.074 -4.019 -44.820 1.00 11.83 109 MET A N 1
ATOM 1289 C CA . MET A 1 81 ? 4.706 -3.995 -44.331 1.00 11.51 109 MET A CA 1
ATOM 1290 C C . MET A 1 81 ? 4.646 -4.090 -42.854 1.00 11.30 109 MET A C 1
ATOM 1291 O O . MET A 1 81 ? 5.235 -4.968 -42.239 1.00 12.57 109 MET A O 1
ATOM 1305 N N . PHE A 1 82 ? 3.852 -3.227 -42.231 1.00 11.59 110 PHE A N 1
ATOM 1306 C CA . PHE A 1 82 ? 3.423 -3.429 -40.858 1.00 11.55 110 PHE A CA 1
ATOM 1307 C C . PHE A 1 82 ? 2.494 -4.651 -40.825 1.00 11.89 110 PHE A C 1
ATOM 1308 O O . PHE A 1 82 ? 1.934 -5.058 -41.845 1.00 12.17 110 PHE A O 1
ATOM 1325 N N . HIS A 1 83 ? 2.299 -5.195 -39.656 1.00 11.94 111 HIS A N 1
ATOM 1326 C CA . HIS A 1 83 ? 1.504 -6.433 -39.495 1.00 12.54 111 HIS A CA 1
ATOM 1327 C C . HIS A 1 83 ? 0.094 -6.317 -39.971 1.00 13.54 111 HIS A C 1
ATOM 1328 O O . HIS A 1 83 ? -0.480 -7.344 -40.310 1.00 15.45 111 HIS A O 1
ATOM 1342 N N . ASP A 1 84 ? -0.501 -5.149 -40.022 1.00 13.08 112 ASP A N 1
ATOM 1343 C CA . ASP A 1 84 ? -1.865 -4.956 -40.499 1.00 14.16 112 ASP A CA 1
ATOM 1344 C C . ASP A 1 84 ? -1.923 -4.620 -41.981 1.00 15.45 112 ASP A C 1
ATOM 1345 O O . ASP A 1 84 ? -3.003 -4.277 -42.478 1.00 16.19 112 ASP A O 1
ATOM 1354 N N . GLY A 1 85 ? -0.846 -4.736 -42.717 1.00 14.69 113 GLY A N 1
ATOM 1355 C CA . GLY A 1 85 ? -0.816 -4.524 -44.153 1.00 16.23 113 GLY A CA 1
ATOM 1356 C C . GLY A 1 85 ? -0.512 -3.133 -44.624 1.00 18.70 113 GLY A C 1
ATOM 1357 O O . GLY A 1 85 ? -0.604 -2.889 -45.831 1.00 20.85 113 GLY A O 1
ATOM 1361 N N . VAL A 1 86 ? -0.274 -2.213 -43.744 1.00 15.66 114 VAL A N 1
ATOM 1362 C CA . VAL A 1 86 ? 0.070 -0.841 -44.122 1.00 15.60 114 VAL A CA 1
ATOM 1363 C C . VAL A 1 86 ? 1.569 -0.783 -44.419 1.00 14.51 114 VAL A C 1
ATOM 1364 O O . VAL A 1 86 ? 2.347 -1.244 -43.615 1.00 14.04 114 VAL A O 1
ATOM 1377 N N . GLU A 1 87 ? 1.965 -0.178 -45.517 1.00 13.84 115 GLU A N 1
ATOM 1378 C CA . GLU A 1 87 ? 3.393 -0.053 -45.853 1.00 13.71 115 GLU A CA 1
ATOM 1379 C C . GLU A 1 87 ? 4.066 1.001 -45.003 1.00 14.06 115 GLU A C 1
ATOM 1380 O O . GLU A 1 87 ? 3.515 2.073 -44.787 1.00 14.68 115 GLU A O 1
ATOM 1392 N N . MET A 1 88 ? 5.197 0.693 -44.479 1.00 12.61 116 MET A N 1
ATOM 1393 C CA . MET A 1 88 ? 5.992 1.640 -43.705 1.00 12.88 116 MET A CA 1
ATOM 1394 C C . MET A 1 88 ? 6.611 2.694 -44.641 1.00 13.26 116 MET A C 1
ATOM 1395 O O . MET A 1 88 ? 7.138 2.358 -45.725 1.00 13.60 116 MET A O 1
ATOM 1409 N N . THR A 1 89 ? 6.508 3.935 -44.265 1.00 12.28 117 THR A N 1
ATOM 1410 C CA . THR A 1 89 ? 7.089 5.037 -45.021 1.00 12.62 117 THR A CA 1
ATOM 1411 C C . THR A 1 89 ? 7.836 5.954 -44.080 1.00 11.86 117 THR A C 1
ATOM 1412 O O . THR A 1 89 ? 7.823 5.776 -42.869 1.00 11.51 117 THR A O 1
ATOM 1423 N N . ALA A 1 90 ? 8.487 6.966 -44.656 1.00 11.12 118 ALA A N 1
ATOM 1424 C CA . ALA A 1 90 ? 9.140 7.996 -43.902 1.00 11.70 118 ALA A CA 1
ATOM 1425 C C . ALA A 1 90 ? 8.240 8.703 -42.910 1.00 11.11 118 ALA A C 1
ATOM 1426 O O . ALA A 1 90 ? 8.714 9.137 -41.880 1.00 11.25 118 ALA A O 1
ATOM 1433 N N . ASP A 1 91 ? 6.927 8.767 -43.186 1.00 12.04 119 ASP A N 1
ATOM 1434 C CA . ASP A 1 91 ? 6.012 9.343 -42.212 1.00 12.55 119 ASP A CA 1
ATOM 1435 C C . ASP A 1 91 ? 5.994 8.640 -40.872 1.00 10.82 119 ASP A C 1
ATOM 1436 O O . ASP A 1 91 ? 5.867 9.257 -39.826 1.00 11.04 119 ASP A O 1
ATOM 1445 N N . ASP A 1 92 ? 6.114 7.314 -40.916 1.00 11.23 120 ASP A N 1
ATOM 1446 C CA . ASP A 1 92 ? 6.166 6.485 -39.696 1.00 11.64 120 ASP A CA 1
ATOM 1447 C C . ASP A 1 92 ? 7.415 6.703 -38.898 1.00 10.86 120 ASP A C 1
ATOM 1448 O O . ASP A 1 92 ? 7.336 6.854 -37.670 1.00 10.29 120 ASP A O 1
ATOM 1457 N N . VAL A 1 93 ? 8.533 6.814 -39.590 1.00 10.07 121 VAL A N 1
ATOM 1458 C CA . VAL A 1 93 ? 9.800 7.064 -38.932 1.00 11.47 121 VAL A CA 1
ATOM 1459 C C . VAL A 1 93 ? 9.828 8.464 -38.339 1.00 10.83 121 VAL A C 1
ATOM 1460 O O . VAL A 1 93 ? 10.211 8.618 -37.182 1.00 10.92 121 VAL A O 1
ATOM 1473 N N . ALA A 1 94 ? 9.319 9.436 -39.060 1.00 10.60 122 ALA A N 1
ATOM 1474 C CA . ALA A 1 94 ? 9.233 10.780 -38.530 1.00 11.35 122 ALA A CA 1
ATOM 1475 C C . ALA A 1 94 ? 8.362 10.873 -37.312 1.00 12.31 122 ALA A C 1
ATOM 1476 O O . ALA A 1 94 ? 8.752 11.462 -36.299 1.00 12.52 122 ALA A O 1
ATOM 1483 N N . TYR A 1 95 ? 7.236 10.158 -37.301 1.00 10.60 123 TYR A N 1
ATOM 1484 C CA . TYR A 1 95 ? 6.339 10.145 -36.152 1.00 11.71 123 TYR A CA 1
ATOM 1485 C C . TYR A 1 95 ? 6.967 9.504 -34.950 1.00 11.52 123 TYR A C 1
ATOM 1486 O O . TYR A 1 95 ? 6.864 9.935 -33.831 1.00 10.92 123 TYR A O 1
ATOM 1504 N N . THR A 1 96 ? 7.719 8.421 -35.184 1.00 10.43 124 THR A N 1
ATOM 1505 C CA . THR A 1 96 ? 8.423 7.686 -34.109 1.00 11.38 124 THR A CA 1
ATOM 1506 C C . THR A 1 96 ? 9.326 8.631 -33.300 1.00 10.63 124 THR A C 1
ATOM 1507 O O . THR A 1 96 ? 9.394 8.509 -32.083 1.00 11.19 124 THR A O 1
ATOM 1518 N N . PHE A 1 97 ? 9.986 9.567 -33.968 1.00 10.50 125 PHE A N 1
ATOM 1519 C CA . PHE A 1 97 ? 10.904 10.492 -33.332 1.00 10.66 125 PHE A CA 1
ATOM 1520 C C . PHE A 1 97 ? 10.407 11.901 -33.298 1.00 11.72 125 PHE A C 1
ATOM 1521 O O . PHE A 1 97 ? 11.167 12.845 -33.220 1.00 12.01 125 PHE A O 1
ATOM 1538 N N . SER A 1 98 ? 9.094 12.084 -33.229 1.00 10.97 126 SER A N 1
ATOM 1539 C CA . SER A 1 98 ? 8.438 13.394 -33.294 1.00 12.10 126 SER A CA 1
ATOM 1540 C C . SER A 1 98 ? 8.308 14.032 -31.940 1.00 11.92 126 SER A C 1
ATOM 1541 O O . SER A 1 98 ? 8.317 13.380 -30.906 1.00 11.63 126 SER A O 1
ATOM 1549 N N A SER A 1 99 ? 8.096 15.352 -31.932 0.50 11.99 127 SER A N 1
ATOM 1550 N N B SER A 1 99 ? 8.098 15.355 -31.920 0.50 12.52 127 SER A N 1
ATOM 1551 C CA A SER A 1 99 ? 7.768 16.063 -30.703 0.50 13.27 127 SER A CA 1
ATOM 1552 C CA B SER A 1 99 ? 7.790 16.043 -30.667 0.50 14.48 127 SER A CA 1
ATOM 1553 C C A SER A 1 99 ? 6.453 15.486 -30.112 0.50 14.13 127 SER A C 1
ATOM 1554 C C B SER A 1 99 ? 6.450 15.499 -30.102 0.50 14.66 127 SER A C 1
ATOM 1555 O O A SER A 1 99 ? 6.345 15.253 -28.916 0.50 14.33 127 SER A O 1
ATOM 1556 O O B SER A 1 99 ? 6.325 15.284 -28.904 0.50 14.93 127 SER A O 1
ATOM 1571 N N . GLU A 1 100 ? 5.480 15.204 -30.983 1.00 13.48 128 GLU A N 1
ATOM 1572 C CA . GLU A 1 100 ? 4.178 14.711 -30.531 1.00 15.21 128 GLU A CA 1
ATOM 1573 C C . GLU A 1 100 ? 4.258 13.415 -29.767 1.00 14.84 128 GLU A C 1
ATOM 1574 O O . GLU A 1 100 ? 3.637 13.266 -28.712 1.00 16.42 128 GLU A O 1
ATOM 1586 N N . ARG A 1 101 ? 4.969 12.450 -30.293 1.00 13.63 129 ARG A N 1
ATOM 1587 C CA . ARG A 1 101 ? 5.015 11.135 -29.711 1.00 13.82 129 ARG A CA 1
ATOM 1588 C C . ARG A 1 101 ? 6.052 10.984 -28.670 1.00 13.54 129 ARG A C 1
ATOM 1589 O O . ARG A 1 101 ? 5.818 10.254 -27.694 1.00 14.89 129 ARG A O 1
ATOM 1610 N N . LEU A 1 102 ? 7.253 11.559 -28.881 1.00 13.90 130 LEU A N 1
ATOM 1611 C CA . LEU A 1 102 ? 8.402 11.218 -28.078 1.00 14.32 130 LEU A CA 1
ATOM 1612 C C . LEU A 1 102 ? 8.925 12.281 -27.122 1.00 15.00 130 LEU A C 1
ATOM 1613 O O . LEU A 1 102 ? 9.015 12.002 -25.930 1.00 15.35 130 LEU A O 1
ATOM 1629 N N . TRP A 1 103 ? 9.324 13.468 -27.614 1.00 14.13 131 TRP A N 1
ATOM 1630 C CA . TRP A 1 103 ? 10.164 14.380 -26.846 1.00 14.91 131 TRP A CA 1
ATOM 1631 C C . TRP A 1 103 ? 9.571 15.702 -26.541 1.00 16.83 131 TRP A C 1
ATOM 1632 O O . TRP A 1 103 ? 10.225 16.480 -25.814 1.00 17.16 131 TRP A O 1
ATOM 1653 N N . GLY A 1 104 ? 8.375 16.009 -27.005 1.00 16.84 132 GLY A N 1
ATOM 1654 C CA . GLY A 1 104 ? 7.721 17.277 -26.705 1.00 18.84 132 GLY A CA 1
ATOM 1655 C C . GLY A 1 104 ? 7.117 17.258 -25.317 1.00 21.77 132 GLY A C 1
ATOM 1656 O O . GLY A 1 104 ? 6.948 16.211 -24.681 1.00 20.31 132 GLY A O 1
ATOM 1660 N N . PRO A 1 105 ? 6.582 18.427 -24.895 1.00 25.57 133 PRO A N 1
ATOM 1661 C CA . PRO A 1 105 ? 6.076 18.513 -23.517 1.00 27.23 133 PRO A CA 1
ATOM 1662 C C . PRO A 1 105 ? 4.927 17.594 -23.170 1.00 28.64 133 PRO A C 1
ATOM 1663 O O . PRO A 1 105 ? 4.910 17.024 -22.066 1.00 30.99 133 PRO A O 1
ATOM 1674 N N . ASP A 1 106 ? 3.955 17.455 -24.054 1.00 29.07 134 ASP A N 1
ATOM 1675 C CA . ASP A 1 106 ? 2.803 16.592 -23.798 1.00 30.25 134 ASP A CA 1
ATOM 1676 C C . ASP A 1 106 ? 3.116 15.084 -23.923 1.00 28.89 134 ASP A C 1
ATOM 1677 O O . ASP A 1 106 ? 2.432 14.249 -23.309 1.00 29.32 134 ASP A O 1
ATOM 1686 N N . ALA A 1 107 ? 4.182 14.729 -24.664 1.00 25.83 135 ALA A N 1
ATOM 1687 C CA . ALA A 1 107 ? 4.561 13.327 -24.815 1.00 24.26 135 ALA A CA 1
ATOM 1688 C C . ALA A 1 107 ? 4.934 12.705 -23.478 1.00 23.36 135 ALA A C 1
ATOM 1689 O O . ALA A 1 107 ? 4.755 11.506 -23.337 1.00 20.80 135 ALA A O 1
ATOM 1696 N N . ILE A 1 108 ? 5.324 13.494 -22.443 1.00 27.55 136 ILE A N 1
ATOM 1697 C CA . ILE A 1 108 ? 5.680 12.969 -21.101 1.00 30.37 136 ILE A CA 1
ATOM 1698 C C . ILE A 1 108 ? 4.505 12.403 -20.356 1.00 31.20 136 ILE A C 1
ATOM 1699 O O . ILE A 1 108 ? 4.694 11.528 -19.500 1.00 31.96 136 ILE A O 1
ATOM 1715 N N . LYS A 1 109 ? 3.294 12.870 -20.642 1.00 30.04 137 LYS A N 1
ATOM 1716 C CA . LYS A 1 109 ? 2.123 12.349 -19.951 1.00 30.07 137 LYS A CA 1
ATOM 1717 C C . LYS A 1 109 ? 1.896 10.872 -20.275 1.00 28.38 137 LYS A C 1
ATOM 1718 O O . LYS A 1 109 ? 1.267 10.169 -19.472 1.00 30.18 137 LYS A O 1
ATOM 1737 N N . VAL A 1 110 ? 2.420 10.377 -21.424 1.00 25.10 138 VAL A N 1
ATOM 1738 C CA . VAL A 1 110 ? 2.159 8.998 -21.820 1.00 23.22 138 VAL A CA 1
ATOM 1739 C C . VAL A 1 110 ? 3.433 8.176 -22.029 1.00 20.70 138 VAL A C 1
ATOM 1740 O O . VAL A 1 110 ? 3.340 6.948 -21.950 1.00 21.58 138 VAL A O 1
ATOM 1753 N N . ILE A 1 111 ? 4.597 8.789 -22.275 1.00 19.77 139 ILE A N 1
ATOM 1754 C CA . ILE A 1 111 ? 5.883 8.075 -22.361 1.00 19.31 139 ILE A CA 1
ATOM 1755 C C . ILE A 1 111 ? 6.666 8.807 -21.324 1.00 21.26 139 ILE A C 1
ATOM 1756 O O . ILE A 1 111 ? 7.389 9.741 -21.693 1.00 19.84 139 ILE A O 1
ATOM 1772 N N . PRO A 1 112 ? 6.447 8.484 -20.028 1.00 23.25 140 PRO A N 1
ATOM 1773 C CA . PRO A 1 112 ? 7.015 9.313 -18.962 1.00 24.65 140 PRO A CA 1
ATOM 1774 C C . PRO A 1 112 ? 8.488 9.545 -19.070 1.00 24.32 140 PRO A C 1
ATOM 1775 O O . PRO A 1 112 ? 8.974 10.588 -18.646 1.00 25.13 140 PRO A O 1
ATOM 1786 N N . LEU A 1 113 ? 9.199 8.564 -19.558 1.00 22.87 141 LEU A N 1
ATOM 1787 C CA . LEU A 1 113 ? 10.642 8.642 -19.668 1.00 21.82 141 LEU A CA 1
ATOM 1788 C C . LEU A 1 113 ? 11.162 9.000 -21.050 1.00 21.67 141 LEU A C 1
ATOM 1789 O O . LEU A 1 113 ? 12.375 9.043 -21.246 1.00 21.92 141 LEU A O 1
ATOM 1805 N N . GLY A 1 114 ? 10.281 9.370 -21.972 1.00 20.65 142 GLY A N 1
ATOM 1806 C CA . GLY A 1 114 ? 10.668 9.659 -23.329 1.00 20.89 142 GLY A CA 1
ATOM 1807 C C . GLY A 1 114 ? 11.598 10.821 -23.444 1.00 22.61 142 GLY A C 1
ATOM 1808 O O . GLY A 1 114 ? 12.671 10.681 -24.049 1.00 23.73 142 GLY A O 1
ATOM 1812 N N . GLY A 1 115 ? 11.305 11.902 -22.744 1.00 21.96 143 GLY A N 1
ATOM 1813 C CA . GLY A 1 115 ? 12.173 13.073 -22.775 1.00 23.21 143 GLY A CA 1
ATOM 1814 C C . GLY A 1 115 ? 13.543 12.816 -22.190 1.00 22.97 143 GLY A C 1
ATOM 1815 O O . GLY A 1 115 ? 14.555 13.126 -22.835 1.00 23.61 143 GLY A O 1
ATOM 1819 N N . SER A 1 116 ? 13.607 12.185 -20.993 1.00 19.90 144 SER A N 1
ATOM 1820 C CA . SER A 1 116 ? 14.909 11.875 -20.397 1.00 19.97 144 SER A CA 1
ATOM 1821 C C . SER A 1 116 ? 15.780 10.948 -21.201 1.00 19.06 144 SER A C 1
ATOM 1822 O O . SER A 1 116 ? 17.005 11.028 -21.108 1.00 19.13 144 SER A O 1
ATOM 1830 N N . TYR A 1 117 ? 15.173 10.059 -21.973 1.00 16.28 145 TYR A N 1
A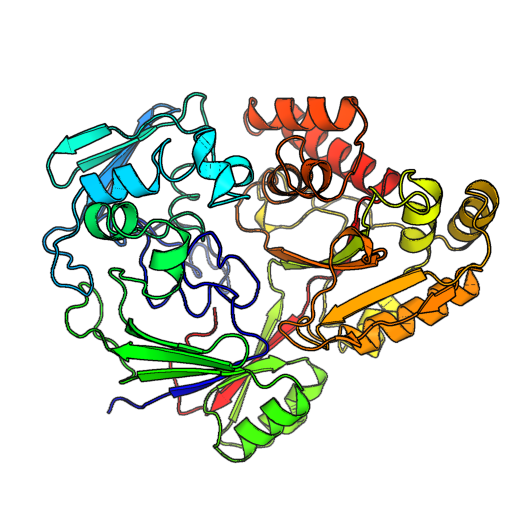TOM 1831 C CA . TYR A 1 117 ? 15.914 9.111 -22.787 1.00 16.14 145 TYR A CA 1
ATOM 1832 C C . TYR A 1 117 ? 16.027 9.579 -24.243 1.00 16.61 145 TYR A C 1
ATOM 1833 O O . TYR A 1 117 ? 16.524 8.838 -25.062 1.00 18.23 145 TYR A O 1
ATOM 1851 N N . ALA A 1 118 ? 15.605 10.761 -24.591 1.00 15.74 146 ALA A N 1
ATOM 1852 C CA . ALA A 1 118 ? 15.736 11.295 -25.935 1.00 16.15 146 ALA A CA 1
ATOM 1853 C C . ALA A 1 118 ? 17.022 12.079 -26.044 1.00 15.59 146 ALA A C 1
ATOM 1854 O O . ALA A 1 118 ? 17.440 12.737 -25.123 1.00 15.61 146 ALA A O 1
ATOM 1861 N N . LEU A 1 119 ? 17.576 12.082 -27.275 1.00 14.59 147 LEU A N 1
ATOM 1862 C CA . LEU A 1 119 ? 18.589 13.036 -27.649 1.00 15.09 147 LEU A CA 1
ATOM 1863 C C . LEU A 1 119 ? 17.889 14.404 -27.767 1.00 14.95 147 LEU A C 1
ATOM 1864 O O . LEU A 1 119 ? 16.643 14.456 -27.633 1.00 14.89 147 LEU A O 1
ATOM 1880 N N . ASP A 1 120 ? 18.601 15.458 -28.012 1.00 14.88 148 ASP A N 1
ATOM 1881 C CA . ASP A 1 120 ? 18.032 16.796 -28.134 1.00 15.27 148 ASP A CA 1
ATOM 1882 C C . ASP A 1 120 ? 17.456 16.979 -29.547 1.00 14.06 148 ASP A C 1
ATOM 1883 O O . ASP A 1 120 ? 17.944 17.783 -30.343 1.00 14.22 148 ASP A O 1
ATOM 1892 N N . PHE A 1 121 ? 16.414 16.207 -29.853 1.00 13.22 149 PHE A N 1
ATOM 1893 C CA . PHE A 1 121 ? 15.854 16.178 -31.176 1.00 12.90 149 PHE A CA 1
ATOM 1894 C C . PHE A 1 121 ? 15.205 17.475 -31.583 1.00 12.72 149 PHE A C 1
ATOM 1895 O O . PHE A 1 121 ? 14.635 18.190 -30.730 1.00 13.13 149 PHE A O 1
ATOM 1912 N N . ASP A 1 122 ? 15.237 17.752 -32.867 1.00 12.40 150 ASP A N 1
ATOM 1913 C CA . ASP A 1 122 ? 14.330 18.646 -33.514 1.00 12.39 150 ASP A CA 1
ATOM 1914 C C . ASP A 1 122 ? 13.375 17.804 -34.357 1.00 13.22 150 ASP A C 1
ATOM 1915 O O . ASP A 1 122 ? 13.506 16.575 -34.396 1.00 12.24 150 ASP A O 1
ATOM 1924 N N . GLU A 1 123 ? 12.373 18.407 -34.990 1.00 12.37 151 GLU A N 1
ATOM 1925 C CA . GLU A 1 123 ? 11.410 17.629 -35.730 1.00 12.56 151 GLU A CA 1
ATOM 1926 C C . GLU A 1 123 ? 12.025 16.952 -36.952 1.00 13.12 151 GLU A C 1
ATOM 1927 O O . GLU A 1 123 ? 12.686 17.618 -37.758 1.00 12.39 151 GLU A O 1
ATOM 1939 N N . PRO A 1 124 ? 11.782 15.670 -37.170 1.00 10.97 152 PRO A N 1
ATOM 1940 C CA . PRO A 1 124 ? 12.267 15.047 -38.376 1.00 10.51 152 PRO A CA 1
ATOM 1941 C C . PRO A 1 124 ? 11.751 15.687 -39.630 1.00 11.62 152 PRO A C 1
ATOM 1942 O O . PRO A 1 124 ? 10.630 16.290 -39.607 1.00 12.26 152 PRO A O 1
ATOM 1953 N N . VAL A 1 125 ? 12.433 15.586 -40.735 1.00 10.80 153 VAL A N 1
ATOM 1954 C CA . VAL A 1 125 ? 11.984 16.060 -42.042 1.00 11.26 153 VAL A CA 1
ATOM 1955 C C . VAL A 1 125 ? 11.789 14.915 -42.982 1.00 11.73 153 VAL A C 1
ATOM 1956 O O . VAL A 1 125 ? 12.705 14.101 -43.153 1.00 13.02 153 VAL A O 1
ATOM 1969 N N . VAL A 1 126 ? 10.634 14.823 -43.595 1.00 11.68 154 VAL A N 1
ATOM 1970 C CA . VAL A 1 126 ? 10.333 13.818 -44.615 1.00 12.01 154 VAL A CA 1
ATOM 1971 C C . VAL A 1 126 ? 10.648 14.422 -45.959 1.00 12.87 154 VAL A C 1
ATOM 1972 O O . VAL A 1 126 ? 10.041 15.453 -46.333 1.00 14.88 154 VAL A O 1
ATOM 1985 N N . GLU A 1 127 ? 11.600 13.890 -46.666 1.00 13.00 155 GLU A N 1
ATOM 1986 C CA . GLU A 1 127 ? 11.974 14.399 -47.983 1.00 13.54 155 GLU A CA 1
ATOM 1987 C C . GLU A 1 127 ? 11.185 13.758 -49.104 1.00 14.78 155 GLU A C 1
ATOM 1988 O O . GLU A 1 127 ? 10.842 14.412 -50.097 1.00 16.09 155 GLU A O 1
ATOM 2000 N N . ASP A 1 128 ? 10.830 12.490 -48.954 1.00 13.69 156 ASP A N 1
ATOM 2001 C CA . ASP A 1 128 ? 10.006 11.747 -49.889 1.00 15.00 156 ASP A CA 1
ATOM 2002 C C . ASP A 1 128 ? 9.558 10.500 -49.159 1.00 13.56 156 ASP A C 1
ATOM 2003 O O . ASP A 1 128 ? 9.876 10.297 -48.013 1.00 13.27 156 ASP A O 1
ATOM 2012 N N . LYS A 1 129 ? 8.762 9.665 -49.821 1.00 13.78 157 LYS A N 1
ATOM 2013 C CA . LYS A 1 129 ? 8.150 8.534 -49.230 1.00 14.63 157 LYS A CA 1
ATOM 2014 C C . LYS A 1 129 ? 9.113 7.630 -48.476 1.00 12.80 157 LYS A C 1
ATOM 2015 O O . LYS A 1 129 ? 8.750 7.065 -47.472 1.00 13.20 157 LYS A O 1
ATOM 2034 N N . TYR A 1 130 ? 10.345 7.490 -48.962 1.00 11.43 158 TYR A N 1
ATOM 2035 C CA . TYR A 1 130 ? 11.341 6.614 -48.400 1.00 10.92 158 TYR A CA 1
ATOM 2036 C C . TYR A 1 130 ? 12.557 7.328 -47.909 1.00 11.16 158 TYR A C 1
ATOM 2037 O O . TYR A 1 130 ? 13.599 6.675 -47.717 1.00 12.18 158 TYR A O 1
ATOM 2055 N N . THR A 1 131 ? 12.490 8.606 -47.580 1.00 11.28 159 THR A N 1
ATOM 2056 C CA . THR A 1 131 ? 13.682 9.338 -47.103 1.00 11.08 159 THR A CA 1
ATOM 2057 C C . THR A 1 131 ? 13.317 10.234 -45.981 1.00 11.29 159 THR A C 1
ATOM 2058 O O . THR A 1 131 ? 12.446 11.088 -46.125 1.00 11.51 159 THR A O 1
ATOM 2069 N N . VAL A 1 132 ? 13.994 10.121 -44.870 1.00 10.64 160 VAL A N 1
ATOM 2070 C CA . VAL A 1 132 ? 13.766 10.908 -43.668 1.00 10.64 160 VAL A CA 1
ATOM 2071 C C . VAL A 1 132 ? 15.061 11.420 -43.115 1.00 10.32 160 VAL A C 1
ATOM 2072 O O . VAL A 1 132 ? 16.057 10.692 -43.099 1.00 11.39 160 VAL A O 1
ATOM 2085 N N . VAL A 1 133 ? 15.047 12.612 -42.586 1.00 10.75 161 VAL A N 1
ATOM 2086 C CA . VAL A 1 133 ? 16.202 13.222 -41.947 1.00 10.32 161 VAL A CA 1
ATOM 2087 C C . VAL A 1 133 ? 15.932 13.388 -40.479 1.00 10.91 161 VAL A C 1
ATOM 2088 O O . VAL A 1 133 ? 14.912 14.030 -40.083 1.00 11.63 161 VAL A O 1
ATOM 2101 N N . ILE A 1 134 ? 16.712 12.760 -39.643 1.00 10.38 162 ILE A N 1
ATOM 2102 C CA . ILE A 1 134 ? 16.651 12.868 -38.217 1.00 10.87 162 ILE A CA 1
ATOM 2103 C C . ILE A 1 134 ? 17.575 13.999 -37.805 1.00 11.79 162 ILE A C 1
ATOM 2104 O O . ILE A 1 134 ? 18.767 13.974 -38.159 1.00 12.29 162 ILE A O 1
ATOM 2120 N N . ARG A 1 135 ? 17.104 14.908 -36.996 1.00 11.49 163 ARG A N 1
ATOM 2121 C CA . ARG A 1 135 ? 17.766 16.135 -36.625 1.00 11.61 163 ARG A CA 1
ATOM 2122 C C . ARG A 1 135 ? 17.861 16.347 -35.190 1.00 11.83 163 ARG A C 1
ATOM 2123 O O . ARG A 1 135 ? 16.963 15.962 -34.429 1.00 11.82 163 ARG A O 1
ATOM 2144 N N . THR A 1 136 ? 18.916 17.028 -34.740 1.00 11.55 164 THR A N 1
ATOM 2145 C CA . THR A 1 136 ? 19.061 17.448 -33.377 1.00 11.89 164 THR A CA 1
ATOM 2146 C C . THR A 1 136 ? 19.228 18.962 -33.340 1.00 12.47 164 THR A C 1
ATOM 2147 O O . THR A 1 136 ? 19.808 19.579 -34.240 1.00 13.38 164 THR A O 1
ATOM 2158 N N . LYS A 1 137 ? 18.745 19.569 -32.261 1.00 13.30 165 LYS A N 1
ATOM 2159 C CA . LYS A 1 137 ? 18.815 21.037 -32.106 1.00 14.10 165 LYS A CA 1
ATOM 2160 C C . LYS A 1 137 ? 20.226 21.494 -31.834 1.00 15.85 165 LYS A C 1
ATOM 2161 O O . LYS A 1 137 ? 20.556 22.653 -32.128 1.00 16.55 165 LYS A O 1
ATOM 2180 N N . THR A 1 138 ? 21.048 20.666 -31.232 1.00 14.31 166 THR A N 1
ATOM 2181 C CA . THR A 1 138 ? 22.425 20.923 -30.918 1.00 15.21 166 THR A CA 1
ATOM 2182 C C . THR A 1 138 ? 23.241 19.756 -31.477 1.00 14.84 166 THR A C 1
ATOM 2183 O O . THR A 1 138 ? 22.708 18.654 -31.690 1.00 13.61 166 THR A O 1
ATOM 2194 N N . PRO A 1 139 ? 24.547 19.913 -31.667 1.00 13.91 167 PRO A N 1
ATOM 2195 C CA . PRO A 1 139 ? 25.353 18.830 -32.249 1.00 13.43 167 PRO A CA 1
ATOM 2196 C C . PRO A 1 139 ? 25.414 17.632 -31.341 1.00 13.70 167 PRO A C 1
ATOM 2197 O O . PRO A 1 139 ? 25.464 17.728 -30.120 1.00 14.10 167 PRO A O 1
ATOM 2208 N N . THR A 1 140 ? 25.418 16.460 -31.952 1.00 12.83 168 THR A N 1
ATOM 2209 C CA . THR A 1 140 ? 25.683 15.220 -31.237 1.00 12.74 168 THR A CA 1
ATOM 2210 C C . THR A 1 140 ? 26.156 14.156 -32.205 1.00 12.64 168 THR A C 1
ATOM 2211 O O . THR A 1 140 ? 25.555 14.050 -33.267 1.00 13.26 168 THR A O 1
ATOM 2222 N N . PRO A 1 141 ? 27.089 13.348 -31.829 1.00 12.29 169 PRO A N 1
ATOM 2223 C CA . PRO A 1 141 ? 27.539 12.251 -32.688 1.00 13.09 169 PRO A CA 1
ATOM 2224 C C . PRO A 1 141 ? 26.707 10.971 -32.484 1.00 13.25 169 PRO A C 1
ATOM 2225 O O . PRO A 1 141 ? 26.973 9.971 -33.148 1.00 13.39 169 PRO A O 1
ATOM 2236 N N . LEU A 1 142 ? 25.758 10.957 -31.550 1.00 11.94 170 LEU A N 1
ATOM 2237 C CA . LEU A 1 142 ? 25.075 9.755 -31.119 1.00 11.30 170 LEU A CA 1
ATOM 2238 C C . LEU A 1 142 ? 23.902 9.337 -31.908 1.00 11.45 170 LEU A C 1
ATOM 2239 O O . LEU A 1 142 ? 23.417 8.213 -31.677 1.00 12.14 170 LEU A O 1
ATOM 2255 N N . THR A 1 143 ? 23.441 10.106 -32.856 1.00 11.00 171 THR A N 1
ATOM 2256 C CA . THR A 1 143 ? 22.195 9.804 -33.543 1.00 12.59 171 THR A CA 1
ATOM 2257 C C . THR A 1 143 ? 22.143 8.403 -34.108 1.00 12.66 171 THR A C 1
ATOM 2258 O O . THR A 1 143 ? 21.146 7.697 -33.926 1.00 11.28 171 THR A O 1
ATOM 2269 N N . GLU A 1 144 ? 23.151 8.018 -34.870 1.00 11.18 172 GLU A N 1
ATOM 2270 C CA . GLU A 1 144 ? 23.132 6.760 -35.594 1.00 11.76 172 GLU A CA 1
ATOM 2271 C C . GLU A 1 144 ? 23.090 5.577 -34.631 1.00 11.95 172 GLU A C 1
ATOM 2272 O O . GLU A 1 144 ? 22.262 4.694 -34.782 1.00 11.62 172 GLU A O 1
ATOM 2284 N N . SER A 1 145 ? 23.916 5.591 -33.620 1.00 10.54 173 SER A N 1
ATOM 2285 C CA . SER A 1 145 ? 23.899 4.513 -32.637 1.00 12.05 173 SER A CA 1
ATOM 2286 C C . SER A 1 145 ? 22.611 4.527 -31.831 1.00 11.84 173 SER A C 1
ATOM 2287 O O . SER A 1 145 ? 22.102 3.442 -31.483 1.00 12.40 173 SER A O 1
ATOM 2295 N N . TYR A 1 146 ? 22.037 5.678 -31.549 1.00 11.09 174 TYR A N 1
ATOM 2296 C CA . TYR A 1 146 ? 20.773 5.775 -30.875 1.00 11.32 174 TYR A CA 1
ATOM 2297 C C . TYR A 1 146 ? 19.693 5.025 -31.658 1.00 11.35 174 TYR A C 1
ATOM 2298 O O . TYR A 1 146 ? 18.788 4.382 -31.068 1.00 11.69 174 TYR A O 1
ATOM 2316 N N . MET A 1 147 ? 19.748 5.093 -32.974 1.00 10.96 175 MET A N 1
ATOM 2317 C CA A MET A 1 147 ? 18.764 4.419 -33.793 0.50 10.98 175 MET A CA 1
ATOM 2318 C CA B MET A 1 147 ? 18.765 4.437 -33.847 0.50 11.61 175 MET A CA 1
ATOM 2319 C C . MET A 1 147 ? 18.853 2.898 -33.759 1.00 11.93 175 MET A C 1
ATOM 2320 O O . MET A 1 147 ? 17.863 2.243 -34.134 1.00 13.77 175 MET A O 1
ATOM 2347 N N . ALA A 1 148 ? 19.904 2.330 -33.287 1.00 11.17 176 ALA A N 1
ATOM 2348 C CA . ALA A 1 148 ? 20.033 0.894 -33.077 1.00 11.67 176 ALA A CA 1
ATOM 2349 C C . ALA A 1 148 ? 19.628 0.502 -31.685 1.00 12.51 176 ALA A C 1
ATOM 2350 O O . ALA A 1 148 ? 19.601 -0.707 -31.393 1.00 14.59 176 ALA A O 1
ATOM 2357 N N . SER A 1 149 ? 19.295 1.417 -30.807 1.00 11.43 177 SER A N 1
ATOM 2358 C CA . SER A 1 149 ? 18.968 1.147 -29.404 1.00 12.03 177 SER A CA 1
ATOM 2359 C C . SER A 1 149 ? 17.533 0.799 -29.204 1.00 11.57 177 SER A C 1
ATOM 2360 O O . SER A 1 149 ? 16.706 0.918 -30.106 1.00 11.75 177 SER A O 1
ATOM 2368 N N . TRP A 1 150 ? 17.194 0.484 -27.950 1.00 12.20 178 TRP A N 1
ATOM 2369 C CA . TRP A 1 150 ? 15.820 0.222 -27.569 1.00 12.10 178 TRP A CA 1
ATOM 2370 C C . TRP A 1 150 ? 14.916 1.435 -27.619 1.00 12.04 178 TRP A C 1
ATOM 2371 O O . TRP A 1 150 ? 13.715 1.289 -27.416 1.00 12.88 178 TRP A O 1
ATOM 2392 N N . MET A 1 151 ? 15.447 2.631 -27.898 1.00 11.43 179 MET A N 1
ATOM 2393 C CA . MET A 1 151 ? 14.618 3.777 -28.182 1.00 11.54 179 MET A CA 1
ATOM 2394 C C . MET A 1 151 ? 14.241 3.894 -29.647 1.00 11.88 179 MET A C 1
ATOM 2395 O O . MET A 1 151 ? 13.371 4.701 -29.989 1.00 12.64 179 MET A O 1
ATOM 2409 N N . GLY A 1 152 ? 14.777 3.092 -30.523 1.00 10.89 180 GLY A N 1
ATOM 2410 C CA . GLY A 1 152 ? 14.638 3.248 -31.957 1.00 10.59 180 GLY A CA 1
ATOM 2411 C C . GLY A 1 152 ? 13.576 2.444 -32.662 1.00 10.73 180 GLY A C 1
ATOM 2412 O O . GLY A 1 152 ? 13.551 2.466 -33.874 1.00 10.56 180 GLY A O 1
ATOM 2416 N N . ARG A 1 153 ? 12.794 1.691 -31.968 1.00 11.01 181 ARG A N 1
ATOM 2417 C CA A ARG A 1 153 ? 11.830 0.784 -32.618 0.50 11.16 181 ARG A CA 1
ATOM 2418 C CA B ARG A 1 153 ? 11.841 0.792 -32.647 0.50 10.80 181 ARG A CA 1
ATOM 2419 C C . ARG A 1 153 ? 10.733 1.580 -33.351 1.00 10.70 181 ARG A C 1
ATOM 2420 O O . ARG A 1 153 ? 10.197 2.539 -32.759 1.00 10.88 181 ARG A O 1
ATOM 2461 N N . ILE A 1 154 ? 10.487 1.282 -34.586 1.00 9.72 182 ILE A N 1
ATOM 2462 C CA . ILE A 1 154 ? 9.590 2.029 -35.452 1.00 10.40 182 ILE A CA 1
ATOM 2463 C C . ILE A 1 154 ? 8.154 1.629 -35.295 1.00 9.86 182 ILE A C 1
ATOM 2464 O O . ILE A 1 154 ? 7.808 0.476 -35.441 1.00 10.63 182 ILE A O 1
ATOM 2480 N N . VAL A 1 155 ? 7.305 2.605 -35.018 1.00 10.11 183 VAL A N 1
ATOM 2481 C CA . VAL A 1 155 ? 5.872 2.412 -34.850 1.00 10.81 183 VAL A CA 1
ATOM 2482 C C . VAL A 1 155 ? 5.084 2.924 -36.052 1.00 11.11 183 VAL A C 1
ATOM 2483 O O . VAL A 1 155 ? 5.548 3.873 -36.709 1.00 11.25 183 VAL A O 1
ATOM 2496 N N . PRO A 1 156 ? 3.881 2.407 -36.234 1.00 10.41 184 PRO A N 1
ATOM 2497 C CA . PRO A 1 156 ? 3.018 2.879 -37.343 1.00 11.20 184 PRO A CA 1
ATOM 2498 C C . PRO A 1 156 ? 2.249 4.128 -36.951 1.00 11.83 184 PRO A C 1
ATOM 2499 O O . PRO A 1 156 ? 1.455 4.083 -36.051 1.00 13.57 184 PRO A O 1
ATOM 2510 N N . LYS A 1 157 ? 2.528 5.221 -37.623 1.00 11.48 185 LYS A N 1
ATOM 2511 C CA . LYS A 1 157 ? 1.924 6.499 -37.265 1.00 12.64 185 LYS A CA 1
ATOM 2512 C C . LYS A 1 157 ? 0.413 6.503 -37.195 1.00 12.73 185 LYS A C 1
ATOM 2513 O O . LYS A 1 157 ? -0.114 6.862 -36.163 1.00 12.66 185 LYS A O 1
ATOM 2532 N N . ALA A 1 158 ? -0.270 6.072 -38.235 1.00 12.35 186 ALA A N 1
ATOM 2533 C CA . ALA A 1 158 ? -1.719 6.248 -38.225 1.00 13.23 186 ALA A CA 1
ATOM 2534 C C . ALA A 1 158 ? -2.365 5.428 -37.154 1.00 13.89 186 ALA A C 1
ATOM 2535 O O . ALA A 1 158 ? -3.194 5.963 -36.383 1.00 14.07 186 ALA A O 1
ATOM 2542 N N . TYR A 1 159 ? -2.011 4.150 -37.060 1.00 12.35 187 TYR A N 1
ATOM 2543 C CA . TYR A 1 159 ? -2.598 3.258 -36.080 1.00 13.49 187 TYR A CA 1
ATOM 2544 C C . TYR A 1 159 ? -2.252 3.656 -34.648 1.00 13.05 187 TYR A C 1
ATOM 2545 O O . TYR A 1 159 ? -3.097 3.694 -33.777 1.00 13.68 187 TYR A O 1
ATOM 2563 N N . TYR A 1 160 ? -0.968 3.957 -34.433 1.00 12.79 188 TYR A N 1
ATOM 2564 C CA . TYR A 1 160 ? -0.528 4.347 -33.094 1.00 13.09 188 TYR A CA 1
ATOM 2565 C C . TYR A 1 160 ? -1.249 5.641 -32.631 1.00 12.91 188 TYR A C 1
ATOM 2566 O O . TYR A 1 160 ? -1.713 5.700 -31.534 1.00 13.46 188 TYR A O 1
ATOM 2584 N N . LYS A 1 161 ? -1.246 6.654 -33.509 1.00 13.50 189 LYS A N 1
ATOM 2585 C CA . LYS A 1 161 ? -1.832 7.931 -33.140 1.00 15.31 189 LYS A CA 1
ATOM 2586 C C . LYS A 1 161 ? -3.312 7.819 -32.890 1.00 15.69 189 LYS A C 1
ATOM 2587 O O . LYS A 1 161 ? -3.825 8.416 -31.967 1.00 15.93 189 LYS A O 1
ATOM 2606 N N . THR A 1 162 ? -4.025 6.996 -33.671 1.00 14.33 190 THR A N 1
ATOM 2607 C CA . THR A 1 162 ? -5.437 6.751 -33.465 1.00 15.74 190 THR A CA 1
ATOM 2608 C C . THR A 1 162 ? -5.708 6.118 -32.111 1.00 17.06 190 THR A C 1
ATOM 2609 O O . THR A 1 162 ? -6.583 6.554 -31.400 1.00 18.04 190 THR A O 1
ATOM 2620 N N . LEU A 1 163 ? -4.933 5.094 -31.730 1.00 15.86 191 LEU A N 1
ATOM 2621 C CA A LEU A 1 163 ? -5.137 4.387 -30.480 0.50 16.86 191 LEU A CA 1
ATOM 2622 C CA B LEU A 1 163 ? -5.150 4.421 -30.451 0.50 17.19 191 LEU A CA 1
ATOM 2623 C C . LEU A 1 163 ? -4.608 5.185 -29.280 1.00 17.24 191 LEU A C 1
ATOM 2624 O O . LEU A 1 163 ? -5.180 5.094 -28.181 1.00 18.25 191 LEU A O 1
ATOM 2655 N N . GLY A 1 164 ? -3.517 5.859 -29.467 1.00 17.74 192 GLY A N 1
ATOM 2656 C CA . GLY A 1 164 ? -2.767 6.492 -28.409 1.00 17.79 192 GLY A CA 1
ATOM 2657 C C . GLY A 1 164 ? -1.806 5.477 -27.797 1.00 17.43 192 GLY A C 1
ATOM 2658 O O . GLY A 1 164 ? -2.007 4.255 -27.921 1.00 17.20 192 GLY A O 1
ATOM 2662 N N . THR A 1 165 ? -0.774 5.984 -27.156 1.00 17.54 193 THR A N 1
ATOM 2663 C CA . THR A 1 165 ? 0.317 5.186 -26.564 1.00 18.24 193 THR A CA 1
ATOM 2664 C C . THR A 1 165 ? -0.153 4.032 -25.715 1.00 19.35 193 THR A C 1
ATOM 2665 O O . THR A 1 165 ? 0.306 2.895 -25.933 1.00 18.67 193 THR A O 1
ATOM 2676 N N . ALA A 1 166 ? -1.029 4.248 -24.748 1.00 19.09 194 ALA A N 1
ATOM 2677 C CA . ALA A 1 166 ? -1.448 3.209 -23.851 1.00 19.47 194 ALA A CA 1
ATOM 2678 C C . ALA A 1 166 ? -2.194 2.066 -24.523 1.00 19.44 194 ALA A C 1
ATOM 2679 O O . ALA A 1 166 ? -1.839 0.894 -24.345 1.00 19.42 194 ALA A O 1
ATOM 2686 N N . ALA A 1 167 ? -3.233 2.379 -25.337 1.00 17.94 195 ALA A N 1
ATOM 2687 C CA . ALA A 1 167 ? -3.995 1.355 -26.019 1.00 17.09 195 ALA A CA 1
ATOM 2688 C C . ALA A 1 167 ? -3.119 0.639 -27.078 1.00 16.86 195 ALA A C 1
ATOM 2689 O O . ALA A 1 167 ? -3.274 -0.558 -27.258 1.00 16.30 195 ALA A O 1
ATOM 2696 N N . PHE A 1 168 ? -2.247 1.353 -27.765 1.00 14.62 196 PHE A N 1
ATOM 2697 C CA . PHE A 1 168 ? -1.321 0.714 -28.701 1.00 14.43 196 PHE A CA 1
ATOM 2698 C C . PHE A 1 168 ? -0.460 -0.347 -27.985 1.00 14.25 196 PHE A C 1
ATOM 2699 O O . PHE A 1 168 ? -0.298 -1.444 -28.505 1.00 13.61 196 PHE A O 1
ATOM 2716 N N . GLY A 1 169 ? -0.064 -0.053 -26.758 1.00 13.88 197 GLY A N 1
ATOM 2717 C CA . GLY A 1 169 ? 0.716 -0.986 -25.962 1.00 15.38 197 GLY A CA 1
ATOM 2718 C C . GLY A 1 169 ? 0.014 -2.276 -25.612 1.00 15.46 197 GLY A C 1
ATOM 2719 O O . GLY A 1 169 ? 0.711 -3.251 -25.291 1.00 16.29 197 GLY A O 1
ATOM 2723 N N . ASN A 1 170 ? -1.309 -2.349 -25.698 1.00 15.03 198 ASN A N 1
ATOM 2724 C CA . ASN A 1 170 ? -2.069 -3.554 -25.503 1.00 16.02 198 ASN A CA 1
ATOM 2725 C C . ASN A 1 170 ? -2.368 -4.284 -26.811 1.00 15.54 198 ASN A C 1
ATOM 2726 O O . ASN A 1 170 ? -2.771 -5.431 -26.790 1.00 16.76 198 ASN A O 1
ATOM 2737 N N . LYS A 1 171 ? -2.171 -3.661 -27.970 1.00 14.10 199 LYS A N 1
ATOM 2738 C CA . LYS A 1 171 ? -2.398 -4.296 -29.285 1.00 15.39 199 LYS A CA 1
ATOM 2739 C C . LYS A 1 171 ? -1.349 -3.779 -30.262 1.00 13.87 199 LYS A C 1
ATOM 2740 O O . LYS A 1 171 ? -1.674 -3.062 -31.215 1.00 14.42 199 LYS A O 1
ATOM 2759 N N . PRO A 1 172 ? -0.095 -4.096 -30.013 1.00 13.44 200 PRO A N 1
ATOM 2760 C CA . PRO A 1 172 ? 0.949 -3.500 -30.835 1.00 12.74 200 PRO A CA 1
ATOM 2761 C C . PRO A 1 172 ? 1.000 -4.027 -32.250 1.00 12.96 200 PRO A C 1
ATOM 2762 O O . PRO A 1 172 ? 0.734 -5.210 -32.494 1.00 12.75 200 PRO A O 1
ATOM 2773 N N . VAL A 1 173 ? 1.349 -3.144 -33.184 1.00 11.42 201 VAL A N 1
ATOM 2774 C CA . VAL A 1 173 ? 1.588 -3.463 -34.611 1.00 11.54 201 VAL A CA 1
ATOM 2775 C C . VAL A 1 173 ? 2.943 -2.925 -34.948 1.00 11.00 201 VAL A C 1
ATOM 2776 O O . VAL A 1 173 ? 3.251 -1.762 -34.665 1.00 11.11 201 VAL A O 1
ATOM 2789 N N . GLY A 1 174 ? 3.772 -3.781 -35.530 1.00 10.31 202 GLY A N 1
ATOM 2790 C CA . GLY A 1 174 ? 5.139 -3.447 -35.913 1.00 9.86 202 GLY A CA 1
ATOM 2791 C C . GLY A 1 174 ? 5.445 -4.042 -37.257 1.00 9.93 202 GLY A C 1
ATOM 2792 O O . GLY A 1 174 ? 4.575 -4.451 -37.996 1.00 10.15 202 GLY A O 1
ATOM 2796 N N . THR A 1 175 ? 6.716 -3.984 -37.621 1.00 10.48 203 THR A N 1
ATOM 2797 C CA . THR A 1 175 ? 7.227 -4.549 -38.852 1.00 10.77 203 THR A CA 1
ATOM 2798 C C . THR A 1 175 ? 8.014 -5.841 -38.632 1.00 9.34 203 THR A C 1
ATOM 2799 O O . THR A 1 175 ? 8.498 -6.399 -39.629 1.00 9.97 203 THR A O 1
ATOM 2810 N N . GLY A 1 176 ? 8.192 -6.264 -37.421 1.00 9.76 204 GLY A N 1
ATOM 2811 C CA . GLY A 1 176 ? 9.120 -7.352 -37.104 1.00 9.82 204 GLY A CA 1
ATOM 2812 C C . GLY A 1 176 ? 8.678 -8.728 -37.512 1.00 9.44 204 GLY A C 1
ATOM 2813 O O . GLY A 1 176 ? 7.566 -8.913 -38.026 1.00 10.49 204 GLY A O 1
ATOM 2817 N N . PRO A 1 177 ? 9.528 -9.706 -37.297 1.00 9.27 205 PRO A N 1
ATOM 2818 C CA . PRO A 1 177 ? 9.290 -11.082 -37.755 1.00 9.92 205 PRO A CA 1
ATOM 2819 C C . PRO A 1 177 ? 8.211 -11.833 -37.036 1.00 9.05 205 PRO A C 1
ATOM 2820 O O . PRO A 1 177 ? 7.857 -12.889 -37.538 1.00 9.85 205 PRO A O 1
ATOM 2831 N N . TYR A 1 178 ? 7.718 -11.327 -35.926 1.00 9.66 206 TYR A N 1
ATOM 2832 C CA . TYR A 1 178 ? 6.614 -11.951 -35.206 1.00 9.95 206 TYR A CA 1
ATOM 2833 C C . TYR A 1 178 ? 5.578 -10.921 -34.908 1.00 10.40 206 TYR A C 1
ATOM 2834 O O . TYR A 1 178 ? 5.853 -9.736 -34.676 1.00 11.92 206 TYR A O 1
ATOM 2852 N N . LYS A 1 179 ? 4.322 -11.321 -34.991 1.00 10.46 207 LYS A N 1
ATOM 2853 C CA . LYS A 1 179 ? 3.185 -10.421 -34.785 1.00 11.63 207 LYS A CA 1
ATOM 2854 C C . LYS A 1 179 ? 2.437 -10.779 -33.547 1.00 11.01 207 LYS A C 1
ATOM 2855 O O . LYS A 1 179 ? 2.391 -11.913 -33.118 1.00 11.22 207 LYS A O 1
ATOM 2874 N N . PHE A 1 180 ? 1.820 -9.773 -32.956 1.00 11.72 208 PHE A N 1
ATOM 2875 C CA . PHE A 1 180 ? 1.085 -9.905 -31.720 1.00 12.97 208 PHE A CA 1
ATOM 2876 C C . PHE A 1 180 ? -0.083 -10.858 -31.803 1.00 13.19 208 PHE A C 1
ATOM 2877 O O . PHE A 1 180 ? -0.872 -10.764 -32.744 1.00 13.01 208 PHE A O 1
ATOM 2894 N N . VAL A 1 181 ? -0.231 -11.696 -30.819 1.00 12.59 209 VAL A N 1
ATOM 2895 C CA . VAL A 1 181 ? -1.436 -12.522 -30.672 1.00 13.41 209 VAL A CA 1
ATOM 2896 C C . VAL A 1 181 ? -2.113 -12.174 -29.357 1.00 13.94 209 VAL A C 1
ATOM 2897 O O . VAL A 1 181 ? -3.338 -11.894 -29.391 1.00 15.02 209 VAL A O 1
ATOM 2910 N N . GLU A 1 182 ? -1.490 -12.249 -28.196 1.00 13.73 210 GLU A N 1
ATOM 2911 C CA . GLU A 1 182 ? -2.156 -12.036 -26.917 1.00 15.26 210 GLU A CA 1
ATOM 2912 C C . GLU A 1 182 ? -1.197 -11.535 -25.878 1.00 15.80 210 GLU A C 1
ATOM 2913 O O . GLU A 1 182 ? -0.005 -11.852 -25.895 1.00 14.57 210 GLU A O 1
ATOM 2925 N N . PHE A 1 183 ? -1.738 -10.817 -24.897 1.00 16.00 211 PHE A N 1
ATOM 2926 C CA . PHE A 1 183 ? -1.027 -10.297 -23.748 1.00 17.06 211 PHE A CA 1
ATOM 2927 C C . PHE A 1 183 ? -1.907 -10.417 -22.518 1.00 17.69 211 PHE A C 1
ATOM 2928 O O . PHE A 1 183 ? -3.020 -9.867 -22.519 1.00 19.54 211 PHE A O 1
ATOM 2945 N N . VAL A 1 184 ? -1.495 -11.220 -21.549 1.00 17.01 212 VAL A N 1
ATOM 2946 C CA . VAL A 1 184 ? -2.181 -11.345 -20.274 1.00 18.70 212 VAL A CA 1
ATOM 2947 C C . VAL A 1 184 ? -1.199 -10.780 -19.266 1.00 19.94 212 VAL A C 1
ATOM 2948 O O . VAL A 1 184 ? -0.151 -11.373 -18.984 1.00 19.44 212 VAL A O 1
ATOM 2961 N N . ALA A 1 185 ? -1.574 -9.646 -18.629 1.00 21.08 213 ALA A N 1
ATOM 2962 C CA . ALA A 1 185 ? -0.736 -8.979 -17.645 1.00 22.65 213 ALA A CA 1
ATOM 2963 C C . ALA A 1 185 ? -0.327 -9.922 -16.547 1.00 22.50 213 ALA A C 1
ATOM 2964 O O . ALA A 1 185 ? -1.131 -10.735 -16.088 1.00 22.54 213 ALA A O 1
ATOM 2971 N N . ASN A 1 186 ? 0.943 -9.898 -16.176 1.00 20.77 214 ASN A N 1
ATOM 2972 C CA . ASN A 1 186 ? 1.510 -10.732 -15.132 1.00 21.04 214 ASN A CA 1
ATOM 2973 C C . ASN A 1 186 ? 1.424 -12.200 -15.422 1.00 20.56 214 ASN A C 1
ATOM 2974 O O . ASN A 1 186 ? 1.514 -13.000 -14.491 1.00 20.76 214 ASN A O 1
ATOM 2985 N N . ASP A 1 187 ? 1.323 -12.607 -16.702 1.00 18.80 215 ASP A N 1
ATOM 2986 C CA . ASP A 1 187 ? 1.182 -14.002 -17.038 1.00 17.51 215 ASP A CA 1
ATOM 2987 C C . ASP A 1 187 ? 1.888 -14.389 -18.349 1.00 16.00 215 ASP A C 1
ATOM 2988 O O . ASP A 1 187 ? 2.796 -15.212 -18.280 1.00 16.81 215 ASP A O 1
ATOM 2997 N N . ARG A 1 188 ? 1.461 -13.874 -19.492 1.00 15.78 216 ARG A N 1
ATOM 2998 C CA . ARG A 1 188 ? 2.050 -14.320 -20.748 1.00 15.20 216 ARG A CA 1
ATOM 2999 C C . ARG A 1 188 ? 1.879 -13.366 -21.888 1.00 15.43 216 ARG A C 1
ATOM 3000 O O . ARG A 1 188 ? 1.018 -12.503 -21.897 1.00 16.01 216 ARG A O 1
ATOM 3021 N N . VAL A 1 189 ? 2.741 -13.540 -22.891 1.00 14.03 217 VAL A N 1
ATOM 3022 C CA . VAL A 1 189 ? 2.618 -12.930 -24.202 1.00 13.36 217 VAL A CA 1
ATOM 3023 C C . VAL A 1 189 ? 2.776 -13.976 -25.260 1.00 12.94 217 VAL A C 1
ATOM 3024 O O . VAL A 1 189 ? 3.709 -14.806 -25.168 1.00 12.60 217 VAL A O 1
ATOM 3037 N N . VAL A 1 190 ? 1.933 -13.986 -26.266 1.00 12.16 218 VAL A N 1
ATOM 3038 C CA . VAL A 1 190 ? 2.058 -14.892 -27.410 1.00 11.20 218 VAL A CA 1
ATOM 3039 C C . VAL A 1 190 ? 2.204 -14.057 -28.659 1.00 11.34 218 VAL A C 1
ATOM 3040 O O . VAL A 1 190 ? 1.474 -13.091 -28.871 1.00 11.59 218 VAL A O 1
ATOM 3053 N N . ILE A 1 191 ? 3.177 -14.421 -29.496 1.00 10.51 219 ILE A N 1
ATOM 3054 C CA . ILE A 1 191 ? 3.436 -13.845 -30.788 1.00 11.29 219 ILE A CA 1
ATOM 3055 C C . ILE A 1 191 ? 3.576 -14.924 -31.822 1.00 10.56 219 ILE A C 1
ATOM 3056 O O . ILE A 1 191 ? 3.954 -16.037 -31.455 1.00 11.83 219 ILE A O 1
ATOM 3072 N N . GLU A 1 192 ? 3.256 -14.676 -33.064 1.00 11.08 220 GLU A N 1
ATOM 3073 C CA . GLU A 1 192 ? 3.305 -15.681 -34.141 1.00 10.87 220 GLU A CA 1
ATOM 3074 C C . GLU A 1 192 ? 4.103 -15.287 -35.312 1.00 11.11 220 GLU A C 1
ATOM 3075 O O . GLU A 1 192 ? 4.261 -14.096 -35.547 1.00 10.23 220 GLU A O 1
ATOM 3087 N N . ALA A 1 193 ? 4.578 -16.196 -36.101 1.00 9.55 221 ALA A N 1
ATOM 3088 C CA . ALA A 1 193 ? 5.420 -15.894 -37.277 1.00 11.30 221 ALA A CA 1
ATOM 3089 C C . ALA A 1 193 ? 4.745 -14.946 -38.208 1.00 10.80 221 ALA A C 1
ATOM 3090 O O . ALA A 1 193 ? 3.579 -15.158 -38.595 1.00 11.20 221 ALA A O 1
ATOM 3097 N N . ASN A 1 194 ? 5.452 -13.938 -38.641 1.00 10.40 222 ASN A N 1
ATOM 3098 C CA . ASN A 1 194 ? 5.044 -13.001 -39.657 1.00 10.98 222 ASN A CA 1
ATOM 3099 C C . ASN A 1 194 ? 5.772 -13.404 -40.930 1.00 11.75 222 ASN A C 1
ATOM 3100 O O . ASN A 1 194 ? 6.904 -12.961 -41.183 1.00 11.06 222 ASN A O 1
ATOM 3111 N N . ASP A 1 195 ? 5.159 -14.171 -41.772 1.00 11.29 223 ASP A N 1
ATOM 3112 C CA . ASP A 1 195 ? 5.802 -14.628 -43.034 1.00 13.19 223 ASP A CA 1
ATOM 3113 C C . ASP A 1 195 ? 5.785 -13.553 -44.121 1.00 13.63 223 ASP A C 1
ATOM 3114 O O . ASP A 1 195 ? 6.461 -13.726 -45.134 1.00 15.26 223 ASP A O 1
ATOM 3123 N N . ALA A 1 196 ? 5.182 -12.408 -43.873 1.00 11.97 224 ALA A N 1
ATOM 3124 C CA . ALA A 1 196 ? 5.325 -11.224 -44.720 1.00 13.35 224 ALA A CA 1
ATOM 3125 C C . ALA A 1 196 ? 6.529 -10.360 -44.294 1.00 12.81 224 ALA A C 1
ATOM 3126 O O . ALA A 1 196 ? 6.775 -9.313 -44.941 1.00 13.08 224 ALA A O 1
ATOM 3133 N N . TYR A 1 197 ? 7.347 -10.818 -43.387 1.00 11.58 225 TYR A N 1
ATOM 3134 C CA . TYR A 1 197 ? 8.527 -10.050 -42.969 1.00 11.21 225 TYR A CA 1
ATOM 3135 C C . TYR A 1 197 ? 9.444 -9.785 -44.130 1.00 12.30 225 TYR A C 1
ATOM 3136 O O . TYR A 1 197 ? 9.667 -10.618 -45.005 1.00 12.09 225 TYR A O 1
ATOM 3154 N N . TRP A 1 198 ? 10.050 -8.605 -44.115 1.00 11.30 226 TRP A N 1
ATOM 3155 C CA . TRP A 1 198 ? 10.956 -8.156 -45.171 1.00 11.86 226 TRP A CA 1
ATOM 3156 C C . TRP A 1 198 ? 12.304 -8.869 -45.130 1.00 11.85 226 TRP A C 1
ATOM 3157 O O . TRP A 1 198 ? 13.004 -8.873 -46.153 1.00 13.75 226 TRP A O 1
ATOM 3178 N N . GLY A 1 199 ? 12.713 -9.362 -44.005 1.00 11.22 227 GLY A N 1
ATOM 3179 C CA . GLY A 1 199 ? 14.033 -9.971 -43.797 1.00 11.96 227 GLY A CA 1
ATOM 3180 C C . GLY A 1 199 ? 13.967 -11.480 -43.826 1.00 11.72 227 GLY A C 1
ATOM 3181 O O . GLY A 1 199 ? 13.132 -12.041 -44.498 1.00 12.70 227 GLY A O 1
ATOM 3185 N N . LEU A 1 200 ? 14.844 -12.144 -43.140 1.00 11.58 228 LEU A N 1
ATOM 3186 C CA . LEU A 1 200 ? 14.862 -13.607 -43.135 1.00 12.14 228 LEU A CA 1
ATOM 3187 C C . LEU A 1 200 ? 13.554 -14.174 -42.615 1.00 12.27 228 LEU A C 1
ATOM 3188 O O . LEU A 1 200 ? 12.980 -13.656 -41.633 1.00 12.52 228 LEU A O 1
ATOM 3204 N N . LYS A 1 201 ? 13.069 -15.209 -43.232 1.00 11.31 229 LYS A N 1
ATOM 3205 C CA . LYS A 1 201 ? 11.820 -15.838 -42.822 1.00 13.14 229 LYS A CA 1
ATOM 3206 C C . LYS A 1 201 ? 11.921 -16.300 -41.373 1.00 12.45 229 LYS A C 1
ATOM 3207 O O . LYS A 1 201 ? 12.914 -16.932 -40.961 1.00 11.95 229 LYS A O 1
ATOM 3226 N N . PRO A 1 202 ? 10.901 -16.062 -40.522 1.00 11.39 230 PRO A N 1
ATOM 3227 C CA . PRO A 1 202 ? 10.913 -16.573 -39.156 1.00 10.80 230 PRO A CA 1
ATOM 3228 C C . PRO A 1 202 ? 11.098 -18.077 -39.119 1.00 11.67 230 PRO A C 1
ATOM 3229 O O . PRO A 1 202 ? 10.629 -18.796 -39.977 1.00 11.98 230 PRO A O 1
ATOM 3240 N N . THR A 1 203 ? 11.881 -18.516 -38.127 1.00 10.97 231 THR A N 1
ATOM 3241 C CA . THR A 1 203 ? 12.173 -19.944 -37.997 1.00 11.49 231 THR A CA 1
ATOM 3242 C C . THR A 1 203 ? 11.329 -20.642 -36.939 1.00 12.35 231 THR A C 1
ATOM 3243 O O . THR A 1 203 ? 11.445 -21.872 -36.855 1.00 12.69 231 THR A O 1
ATOM 3254 N N . ALA A 1 204 ? 10.567 -19.957 -36.135 1.00 10.63 232 ALA A N 1
ATOM 3255 C CA . ALA A 1 204 ? 9.623 -20.544 -35.197 1.00 11.28 232 ALA A CA 1
ATOM 3256 C C . ALA A 1 204 ? 8.235 -20.196 -35.671 1.00 11.52 232 ALA A C 1
ATOM 3257 O O . ALA A 1 204 ? 7.992 -19.178 -36.301 1.00 11.64 232 ALA A O 1
ATOM 3264 N N . SER A 1 205 ? 7.259 -21.067 -35.383 1.00 11.02 233 SER A N 1
ATOM 3265 C CA . SER A 1 205 ? 5.853 -20.784 -35.774 1.00 11.25 233 SER A CA 1
ATOM 3266 C C . SER A 1 205 ? 5.185 -19.835 -34.829 1.00 11.03 233 SER A C 1
ATOM 3267 O O . SER A 1 205 ? 4.327 -19.056 -35.257 1.00 11.97 233 SER A O 1
ATOM 3275 N N . LYS A 1 206 ? 5.550 -19.842 -33.590 1.00 10.61 234 LYS A N 1
ATOM 3276 C CA . LYS A 1 206 ? 4.965 -19.083 -32.508 1.00 11.53 234 LYS A CA 1
ATOM 3277 C C . LYS A 1 206 ? 5.926 -19.031 -31.364 1.00 10.86 234 LYS A C 1
ATOM 3278 O O . LYS A 1 206 ? 6.737 -19.953 -31.241 1.00 11.59 234 LYS A O 1
ATOM 3297 N N . ILE A 1 207 ? 5.806 -18.036 -30.520 1.00 10.83 235 ILE A N 1
ATOM 3298 C CA . ILE A 1 207 ? 6.581 -17.903 -29.314 1.00 10.83 235 ILE A CA 1
ATOM 3299 C C . ILE A 1 207 ? 5.647 -17.531 -28.190 1.00 11.60 235 ILE A C 1
ATOM 3300 O O . ILE A 1 207 ? 4.938 -16.543 -28.285 1.00 11.81 235 ILE A O 1
ATOM 3316 N N . THR A 1 208 ? 5.723 -18.264 -27.095 1.00 11.14 236 THR A N 1
ATOM 3317 C CA . THR A 1 208 ? 4.974 -17.964 -25.909 1.00 12.38 236 THR A CA 1
ATOM 3318 C C . THR A 1 208 ? 5.964 -17.617 -24.810 1.00 12.84 236 THR A C 1
ATOM 3319 O O . THR A 1 208 ? 6.787 -18.481 -24.447 1.00 13.88 236 THR A O 1
ATOM 3330 N N . TYR A 1 209 ? 5.875 -16.453 -24.245 1.00 12.16 237 TYR A N 1
ATOM 3331 C CA . TYR A 1 209 ? 6.642 -16.035 -23.084 1.00 12.02 237 TYR A CA 1
ATOM 3332 C C . TYR A 1 209 ? 5.736 -16.203 -21.885 1.00 13.97 237 TYR A C 1
ATOM 3333 O O . TYR A 1 209 ? 4.735 -15.518 -21.776 1.00 14.12 237 TYR A O 1
ATOM 3351 N N . GLN A 1 210 ? 6.049 -17.100 -21.009 1.00 13.22 238 GLN A N 1
ATOM 3352 C CA . GLN A 1 210 ? 5.261 -17.432 -19.845 1.00 13.98 238 GLN A CA 1
ATOM 3353 C C . GLN A 1 210 ? 5.998 -17.052 -18.573 1.00 14.24 238 GLN A C 1
ATOM 3354 O O . GLN A 1 210 ? 7.107 -17.535 -18.325 1.00 14.18 238 GLN A O 1
ATOM 3368 N N . LEU A 1 211 ? 5.355 -16.236 -17.725 1.00 14.51 239 LEU A N 1
ATOM 3369 C CA . LEU A 1 211 ? 5.976 -15.882 -16.453 1.00 16.13 239 LEU A CA 1
ATOM 3370 C C . LEU A 1 211 ? 6.073 -17.102 -15.561 1.00 16.80 239 LEU A C 1
ATOM 3371 O O . LEU A 1 211 ? 5.060 -17.757 -15.360 1.00 18.36 239 LEU A O 1
ATOM 3387 N N . VAL A 1 212 ? 7.261 -17.406 -15.051 1.00 16.56 240 VAL A N 1
ATOM 3388 C CA . VAL A 1 212 ? 7.497 -18.463 -14.060 1.00 17.46 240 VAL A CA 1
ATOM 3389 C C . VAL A 1 212 ? 8.347 -17.771 -13.027 1.00 17.70 240 VAL A C 1
ATOM 3390 O O . VAL A 1 212 ? 9.567 -17.630 -13.154 1.00 18.28 240 VAL A O 1
ATOM 3403 N N . ALA A 1 213 ? 7.697 -17.348 -11.929 1.00 18.16 241 ALA A N 1
ATOM 3404 C CA . ALA A 1 213 ? 8.354 -16.447 -11.004 1.00 19.58 241 ALA A CA 1
ATOM 3405 C C . ALA A 1 213 ? 9.553 -17.028 -10.287 1.00 19.85 241 ALA A C 1
ATOM 3406 O O . ALA A 1 213 ? 10.566 -16.338 -10.129 1.00 20.37 241 ALA A O 1
ATOM 3413 N N . GLU A 1 214 ? 9.448 -18.273 -9.876 1.00 20.16 242 GLU A N 1
ATOM 3414 C CA . GLU A 1 214 ? 10.518 -18.910 -9.119 1.00 20.64 242 GLU A CA 1
ATOM 3415 C C . GLU A 1 214 ? 11.580 -19.558 -10.038 1.00 19.80 242 GLU A C 1
ATOM 3416 O O . GLU A 1 214 ? 11.194 -20.406 -10.865 1.00 20.33 242 GLU A O 1
ATOM 3428 N N . PRO A 1 215 ? 12.873 -19.217 -9.927 1.00 19.01 243 PRO A N 1
ATOM 3429 C CA . PRO A 1 215 ? 13.853 -19.820 -10.847 1.00 19.75 243 PRO A CA 1
ATOM 3430 C C . PRO A 1 215 ? 13.971 -21.322 -10.787 1.00 20.27 243 PRO A C 1
ATOM 3431 O O . PRO A 1 215 ? 14.168 -21.949 -11.827 1.00 20.14 243 PRO A O 1
ATOM 3442 N N . ALA A 1 216 ? 13.803 -21.936 -9.596 1.00 20.33 244 ALA A N 1
ATOM 3443 C CA . ALA A 1 216 ? 13.852 -23.405 -9.539 1.00 20.14 244 ALA A CA 1
ATOM 3444 C C . ALA A 1 216 ? 12.721 -24.029 -10.312 1.00 19.32 244 ALA A C 1
ATOM 3445 O O . ALA A 1 216 ? 12.893 -25.106 -10.860 1.00 19.23 244 ALA A O 1
ATOM 3452 N N . THR A 1 217 ? 11.553 -23.385 -10.379 1.00 19.55 245 THR A N 1
ATOM 3453 C CA . THR A 1 217 ? 10.435 -23.873 -11.199 1.00 19.69 245 THR A CA 1
ATOM 3454 C C . THR A 1 217 ? 10.767 -23.755 -12.687 1.00 18.97 245 THR A C 1
ATOM 3455 O O . THR A 1 217 ? 10.360 -24.604 -13.472 1.00 18.11 245 THR A O 1
ATOM 3466 N N . ARG A 1 218 ? 11.510 -22.700 -13.071 1.00 17.88 246 ARG A N 1
ATOM 3467 C CA . ARG A 1 218 ? 11.943 -22.555 -14.450 1.00 17.25 246 ARG A CA 1
ATOM 3468 C C . ARG A 1 218 ? 12.928 -23.643 -14.797 1.00 17.21 246 ARG A C 1
ATOM 3469 O O . ARG A 1 218 ? 12.781 -24.280 -15.841 1.00 16.79 246 ARG A O 1
ATOM 3490 N N . VAL A 1 219 ? 13.872 -23.935 -13.905 1.00 17.75 247 VAL A N 1
ATOM 3491 C CA . VAL A 1 219 ? 14.830 -25.026 -14.153 1.00 17.89 247 VAL A CA 1
ATOM 3492 C C . VAL A 1 219 ? 14.098 -26.370 -14.307 1.00 18.34 247 VAL A C 1
ATOM 3493 O O . VAL A 1 219 ?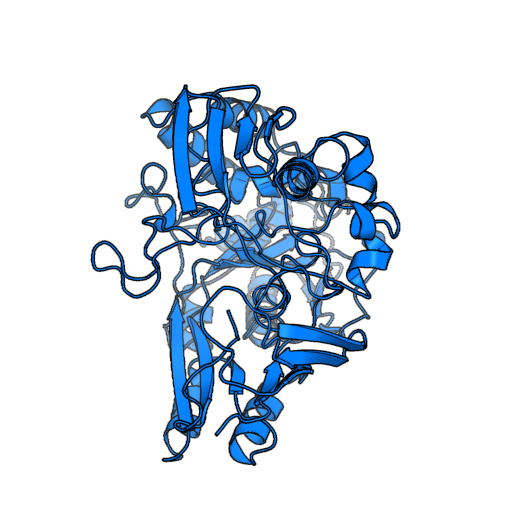 14.329 -27.106 -15.262 1.00 18.55 247 VAL A O 1
ATOM 3506 N N . ALA A 1 220 ? 13.142 -26.649 -13.402 1.00 18.14 248 ALA A N 1
ATOM 3507 C CA . ALA A 1 220 ? 12.413 -27.894 -13.471 1.00 18.19 248 ALA A CA 1
ATOM 3508 C C . ALA A 1 220 ? 11.550 -27.992 -14.722 1.00 18.49 248 ALA A C 1
ATOM 3509 O O . ALA A 1 220 ? 11.433 -29.066 -15.293 1.00 18.45 248 ALA A O 1
ATOM 3516 N N . GLY A 1 221 ? 11.008 -26.871 -15.206 1.00 17.41 249 GLY A N 1
ATOM 3517 C CA . GLY A 1 221 ? 10.200 -26.855 -16.423 1.00 16.71 249 GLY A CA 1
ATOM 3518 C C . GLY A 1 221 ? 11.034 -27.048 -17.677 1.00 15.92 249 GLY A C 1
ATOM 3519 O O . GLY A 1 221 ? 10.552 -27.643 -18.632 1.00 16.81 249 GLY A O 1
ATOM 3523 N N . LEU A 1 222 ? 12.305 -26.602 -17.660 1.00 15.30 250 LEU A N 1
ATOM 3524 C CA . LEU A 1 222 ? 13.193 -26.919 -18.770 1.00 14.91 250 LEU A CA 1
ATOM 3525 C C . LEU A 1 222 ? 13.494 -28.422 -18.765 1.00 16.87 250 LEU A C 1
ATOM 3526 O O . LEU A 1 222 ? 13.419 -29.083 -19.792 1.00 16.28 250 LEU A O 1
ATOM 3542 N N . ILE A 1 223 ? 13.782 -28.952 -17.590 1.00 17.59 251 ILE A N 1
ATOM 3543 C CA . ILE A 1 223 ? 14.114 -30.371 -17.480 1.00 18.29 251 ILE A CA 1
ATOM 3544 C C . ILE A 1 223 ? 12.936 -31.250 -17.919 1.00 18.39 251 ILE A C 1
ATOM 3545 O O . ILE A 1 223 ? 13.164 -32.265 -18.593 1.00 20.21 251 ILE A O 1
ATOM 3561 N N . SER A 1 224 ? 11.697 -30.883 -17.584 1.00 18.70 252 SER A N 1
ATOM 3562 C CA . SER A 1 224 ? 10.531 -31.673 -17.990 1.00 19.59 252 SER A CA 1
ATOM 3563 C C . SER A 1 224 ? 10.060 -31.500 -19.410 1.00 20.84 252 SER A C 1
ATOM 3564 O O . SER A 1 224 ? 9.175 -32.221 -19.845 1.00 21.40 252 SER A O 1
ATOM 3572 N N . GLY A 1 225 ? 10.554 -30.483 -20.127 1.00 19.22 253 GLY A N 1
ATOM 3573 C CA . GLY A 1 225 ? 10.075 -30.199 -21.477 1.00 18.47 253 GLY A CA 1
ATOM 3574 C C . GLY A 1 225 ? 8.900 -29.239 -21.525 1.00 18.12 253 GLY A C 1
ATOM 3575 O O . GLY A 1 225 ? 8.495 -28.838 -22.625 1.00 20.39 253 GLY A O 1
ATOM 3579 N N . GLU A 1 226 ? 8.456 -28.724 -20.361 1.00 17.96 254 GLU A N 1
ATOM 3580 C CA . GLU A 1 226 ? 7.413 -27.713 -20.341 1.00 18.19 254 GLU A CA 1
ATOM 3581 C C . GLU A 1 226 ? 7.892 -26.429 -21.037 1.00 16.92 254 GLU A C 1
ATOM 3582 O O . GLU A 1 226 ? 7.079 -25.747 -21.649 1.00 17.99 254 GLU A O 1
ATOM 3594 N N . TYR A 1 227 ? 9.190 -26.111 -20.912 1.00 14.68 255 TYR A N 1
ATOM 3595 C CA . TYR A 1 227 ? 9.778 -24.946 -21.575 1.00 14.22 255 TYR A CA 1
ATOM 3596 C C . TYR A 1 227 ? 10.907 -25.428 -22.423 1.00 13.94 255 TYR A C 1
ATOM 3597 O O . TYR A 1 227 ? 11.665 -26.326 -22.048 1.00 15.80 255 TYR A O 1
ATOM 3615 N N . ASP A 1 228 ? 11.079 -24.771 -23.562 1.00 12.84 256 ASP A N 1
ATOM 3616 C CA . ASP A 1 228 ? 12.175 -24.983 -24.454 1.00 12.58 256 ASP A CA 1
ATOM 3617 C C . ASP A 1 228 ? 13.404 -24.157 -24.100 1.00 12.04 256 ASP A C 1
ATOM 3618 O O . ASP A 1 228 ? 14.544 -24.493 -24.446 1.00 12.26 256 ASP A O 1
ATOM 3627 N N . ILE A 1 229 ? 13.177 -22.983 -23.522 1.00 11.54 257 ILE A N 1
ATOM 3628 C CA . ILE A 1 229 ? 14.172 -21.983 -23.143 1.00 11.78 257 ILE A CA 1
ATOM 3629 C C . ILE A 1 229 ? 13.707 -21.382 -21.832 1.00 12.41 257 ILE A C 1
ATOM 3630 O O . ILE A 1 229 ? 12.516 -21.148 -21.676 1.00 12.47 257 ILE A O 1
ATOM 3646 N N . VAL A 1 230 ? 14.632 -21.088 -20.920 1.00 12.19 258 VAL A N 1
ATOM 3647 C CA . VAL A 1 230 ? 14.311 -20.348 -19.695 1.00 12.93 258 VAL A CA 1
ATOM 3648 C C . VAL A 1 230 ? 15.366 -19.273 -19.479 1.00 12.98 258 VAL A C 1
ATOM 3649 O O . VAL A 1 230 ? 16.521 -19.422 -19.857 1.00 13.78 258 VAL A O 1
ATOM 3662 N N . THR A 1 231 ? 14.952 -18.180 -18.835 1.00 13.47 259 THR A N 1
ATOM 3663 C CA . THR A 1 231 ? 15.819 -17.050 -18.593 1.00 13.79 259 THR A CA 1
ATOM 3664 C C . THR A 1 231 ? 16.133 -16.823 -17.159 1.00 14.31 259 THR A C 1
ATOM 3665 O O . THR A 1 231 ? 15.515 -17.369 -16.235 1.00 14.73 259 THR A O 1
ATOM 3676 N N . THR A 1 232 ? 17.130 -15.930 -16.936 1.00 14.49 260 THR A N 1
ATOM 3677 C CA . THR A 1 232 ? 17.405 -15.327 -15.658 1.00 15.76 260 THR A CA 1
ATOM 3678 C C . THR A 1 232 ? 17.776 -16.332 -14.593 1.00 16.70 260 THR A C 1
ATOM 3679 O O . THR A 1 232 ? 17.263 -16.296 -13.461 1.00 17.56 260 THR A O 1
ATOM 3690 N N . LEU A 1 233 ? 18.705 -17.193 -14.916 1.00 15.94 261 LEU A N 1
ATOM 3691 C CA . LEU A 1 233 ? 19.228 -18.166 -13.967 1.00 16.25 261 LEU A CA 1
ATOM 3692 C C . LEU A 1 233 ? 20.530 -17.624 -13.396 1.00 17.83 261 LEU A C 1
ATOM 3693 O O . LEU A 1 233 ? 20.982 -16.529 -13.772 1.00 18.96 261 LEU A O 1
ATOM 3709 N N . THR A 1 234 ? 21.157 -18.401 -12.527 1.00 19.56 262 THR A N 1
ATOM 3710 C CA . THR A 1 234 ? 22.426 -18.018 -11.928 1.00 20.62 262 THR A CA 1
ATOM 3711 C C . THR A 1 234 ? 23.484 -19.072 -12.214 1.00 20.21 262 THR A C 1
ATOM 3712 O O . THR A 1 234 ? 23.154 -20.217 -12.542 1.00 19.35 262 THR A O 1
ATOM 3723 N N . PRO A 1 235 ? 24.762 -18.764 -11.945 1.00 20.93 263 PRO A N 1
ATOM 3724 C CA . PRO A 1 235 ? 25.810 -19.783 -12.121 1.00 21.89 263 PRO A CA 1
ATOM 3725 C C . PRO A 1 235 ? 25.556 -21.078 -11.352 1.00 21.13 263 PRO A C 1
ATOM 3726 O O . PRO A 1 235 ? 25.901 -22.154 -11.836 1.00 21.02 263 PRO A O 1
ATOM 3737 N N . ASP A 1 236 ? 24.917 -21.013 -10.183 1.00 21.14 264 ASP A N 1
ATOM 3738 C CA . ASP A 1 236 ? 24.636 -22.207 -9.376 1.00 23.15 264 ASP A CA 1
ATOM 3739 C C . ASP A 1 236 ? 23.762 -23.217 -10.109 1.00 22.30 264 ASP A C 1
ATOM 3740 O O . ASP A 1 236 ? 23.802 -24.385 -9.779 1.00 22.73 264 ASP A O 1
ATOM 3749 N N . ASP A 1 237 ? 22.940 -22.793 -11.089 1.00 20.47 265 ASP A N 1
ATOM 3750 C CA . ASP A 1 237 ? 22.066 -23.716 -11.816 1.00 20.14 265 ASP A CA 1
ATOM 3751 C C . ASP A 1 237 ? 22.760 -24.476 -12.915 1.00 19.58 265 ASP A C 1
ATOM 3752 O O . ASP A 1 237 ? 22.138 -25.397 -13.484 1.00 20.64 265 ASP A O 1
ATOM 3761 N N . MET A 1 238 ? 23.947 -24.050 -13.315 1.00 18.64 266 MET A N 1
ATOM 3762 C CA . MET A 1 238 ? 24.582 -24.548 -14.522 1.00 18.96 266 MET A CA 1
ATOM 3763 C C . MET A 1 238 ? 24.947 -26.020 -14.470 1.00 20.41 266 MET A C 1
ATOM 3764 O O . MET A 1 238 ? 24.651 -26.729 -15.432 1.00 20.82 266 MET A O 1
ATOM 3778 N N . ALA A 1 239 ? 25.555 -26.493 -13.378 1.00 20.89 267 ALA A N 1
ATOM 3779 C CA . ALA A 1 239 ? 25.977 -27.897 -13.296 1.00 23.15 267 ALA A CA 1
ATOM 3780 C C . ALA A 1 239 ? 24.819 -28.858 -13.493 1.00 22.00 267 ALA A C 1
ATOM 3781 O O . ALA A 1 239 ? 24.925 -29.796 -14.303 1.00 22.38 267 ALA A O 1
ATOM 3788 N N . LEU A 1 240 ? 23.696 -28.645 -12.807 1.00 20.57 268 LEU A N 1
ATOM 3789 C CA . LEU A 1 240 ? 22.547 -29.515 -12.943 1.00 21.08 268 LEU A CA 1
ATOM 3790 C C . LEU A 1 240 ? 22.039 -29.525 -14.381 1.00 20.90 268 LEU A C 1
ATOM 3791 O O . LEU A 1 240 ? 21.859 -30.589 -14.958 1.00 21.25 268 LEU A O 1
ATOM 3807 N N . ILE A 1 241 ? 21.840 -28.343 -14.977 1.00 18.94 269 ILE A N 1
ATOM 3808 C CA . ILE A 1 241 ? 21.299 -28.289 -16.340 1.00 18.31 269 ILE A CA 1
ATOM 3809 C C . ILE A 1 241 ? 22.251 -28.957 -17.331 1.00 18.63 269 ILE A C 1
ATOM 3810 O O . ILE A 1 241 ? 21.804 -29.769 -18.158 1.00 17.87 269 ILE A O 1
ATOM 3826 N N . ASN A 1 242 ? 23.532 -28.649 -17.235 1.00 19.04 270 ASN A N 1
ATOM 3827 C CA . ASN A 1 242 ? 24.513 -29.220 -18.170 1.00 20.23 270 ASN A CA 1
ATOM 3828 C C . ASN A 1 242 ? 24.764 -30.708 -17.980 1.00 21.65 270 ASN A C 1
ATOM 3829 O O . ASN A 1 242 ? 25.220 -31.339 -18.943 1.00 24.11 270 ASN A O 1
ATOM 3840 N N . SER A 1 243 ? 24.262 -31.301 -16.898 1.00 20.61 271 SER A N 1
ATOM 3841 C CA . SER A 1 243 ? 24.349 -32.765 -16.739 1.00 21.25 271 SER A CA 1
ATOM 3842 C C . SER A 1 243 ? 23.331 -33.518 -17.594 1.00 22.46 271 SER A C 1
ATOM 3843 O O . SER A 1 243 ? 23.384 -34.748 -17.673 1.00 24.49 271 SER A O 1
ATOM 3851 N N . TYR A 1 244 ? 22.376 -32.809 -18.212 1.00 20.33 272 TYR A N 1
ATOM 3852 C CA . TYR A 1 244 ? 21.380 -33.390 -19.106 1.00 19.28 272 TYR A CA 1
ATOM 3853 C C . TYR A 1 244 ? 21.931 -33.251 -20.523 1.00 19.16 272 TYR A C 1
ATOM 3854 O O . TYR A 1 244 ? 22.092 -32.126 -20.995 1.00 18.87 272 TYR A O 1
ATOM 3872 N N . PRO A 1 245 ? 22.188 -34.353 -21.256 1.00 18.18 273 PRO A N 1
ATOM 3873 C CA . PRO A 1 245 ? 22.768 -34.221 -22.593 1.00 18.72 273 PRO A CA 1
ATOM 3874 C C . PRO A 1 245 ? 21.956 -33.420 -23.588 1.00 17.75 273 PRO A C 1
ATOM 3875 O O . PRO A 1 245 ? 22.553 -32.893 -24.520 1.00 18.82 273 PRO A O 1
ATOM 3886 N N . ASP A 1 246 ? 20.667 -33.317 -23.420 1.00 16.34 274 ASP A N 1
ATOM 3887 C CA . ASP A 1 246 ? 19.849 -32.545 -24.335 1.00 16.36 274 ASP A CA 1
ATOM 3888 C C . ASP A 1 246 ? 19.715 -31.082 -24.031 1.00 14.51 274 ASP A C 1
ATOM 3889 O O . ASP A 1 246 ? 19.085 -30.369 -24.812 1.00 14.20 274 ASP A O 1
ATOM 3898 N N . LEU A 1 247 ? 20.279 -30.621 -22.913 1.00 13.67 275 LEU A N 1
ATOM 3899 C CA . LEU A 1 247 ? 20.144 -29.230 -22.465 1.00 13.27 275 LEU A CA 1
ATOM 3900 C C . LEU A 1 247 ? 21.452 -28.592 -22.379 1.00 15.31 275 LEU A C 1
ATOM 3901 O O . LEU A 1 247 ? 22.492 -29.246 -22.276 1.00 16.80 275 LEU A O 1
ATOM 3917 N N . GLU A 1 248 ? 21.459 -27.252 -22.320 1.00 14.95 276 GLU A N 1
ATOM 3918 C CA . GLU A 1 248 ? 22.668 -26.512 -22.072 1.00 15.23 276 GLU A CA 1
ATOM 3919 C C . GLU A 1 248 ? 22.373 -25.142 -21.510 1.00 14.96 276 GLU A C 1
ATOM 3920 O O . GLU A 1 248 ? 21.267 -24.648 -21.632 1.00 14.54 276 GLU A O 1
ATOM 3932 N N . THR A 1 249 ? 23.391 -24.516 -20.940 1.00 15.98 277 THR A N 1
ATOM 3933 C CA . THR A 1 249 ? 23.328 -23.146 -20.434 1.00 16.51 277 THR A CA 1
ATOM 3934 C C . THR A 1 249 ? 24.282 -22.280 -21.201 1.00 18.43 277 THR A C 1
ATOM 3935 O O . THR A 1 249 ? 25.232 -22.737 -21.862 1.00 19.88 277 THR A O 1
ATOM 3946 N N . ARG A 1 250 ? 23.999 -20.978 -21.181 1.00 17.15 278 ARG A N 1
ATOM 3947 C CA . ARG A 1 250 ? 24.891 -19.969 -21.733 1.00 18.94 278 ARG A CA 1
ATOM 3948 C C . ARG A 1 250 ? 24.934 -18.870 -20.663 1.00 19.20 278 ARG A C 1
ATOM 3949 O O . ARG A 1 250 ? 23.882 -18.411 -20.251 1.00 18.79 278 ARG A O 1
ATOM 3970 N N . GLY A 1 251 ? 26.108 -18.366 -20.345 1.00 20.27 279 GLY A N 1
ATOM 3971 C CA . GLY A 1 251 ? 26.245 -17.268 -19.393 1.00 22.81 279 GLY A CA 1
ATOM 3972 C C . GLY A 1 251 ? 27.196 -16.199 -19.875 1.00 24.72 279 GLY A C 1
ATOM 3973 O O . GLY A 1 251 ? 28.142 -16.488 -20.610 1.00 26.81 279 GLY A O 1
ATOM 3977 N N . ASN A 1 252 ? 26.958 -14.954 -19.451 1.00 23.36 280 ASN A N 1
ATOM 3978 C CA . ASN A 1 252 ? 27.864 -13.863 -19.776 1.00 25.06 280 ASN A CA 1
ATOM 3979 C C . ASN A 1 252 ? 27.613 -12.672 -18.906 1.00 22.94 280 ASN A C 1
ATOM 3980 O O . ASN A 1 252 ? 26.518 -12.479 -18.395 1.00 20.04 280 ASN A O 1
ATOM 3991 N N . ILE A 1 253 ? 28.653 -11.854 -18.742 1.00 23.95 281 ILE A N 1
ATOM 3992 C CA . ILE A 1 253 ? 28.500 -10.579 -18.045 1.00 23.27 281 ILE A CA 1
ATOM 3993 C C . ILE A 1 253 ? 27.733 -9.675 -18.984 1.00 23.22 281 ILE A C 1
ATOM 3994 O O . ILE A 1 253 ? 28.052 -9.608 -20.172 1.00 25.43 281 ILE A O 1
ATOM 4010 N N . VAL A 1 254 ? 26.687 -9.053 -18.451 1.00 21.66 282 VAL A N 1
ATOM 4011 C CA . VAL A 1 254 ? 25.833 -8.164 -19.214 1.00 22.43 282 VAL A CA 1
ATOM 4012 C C . VAL A 1 254 ? 26.161 -6.722 -18.884 1.00 22.45 282 VAL A C 1
ATOM 4013 O O . VAL A 1 254 ? 26.682 -6.417 -17.819 1.00 22.32 282 VAL A O 1
ATOM 4026 N N . GLU A 1 255 ? 25.859 -5.842 -19.845 1.00 22.41 283 GLU A N 1
ATOM 4027 C CA . GLU A 1 255 ? 26.109 -4.404 -19.736 1.00 21.88 283 GLU A CA 1
ATOM 4028 C C . GLU A 1 255 ? 24.898 -3.808 -19.001 1.00 20.76 283 GLU A C 1
ATOM 4029 O O . GLU A 1 255 ? 24.147 -2.998 -19.524 1.00 21.00 283 GLU A O 1
ATOM 4041 N N . ASN A 1 256 ? 24.749 -4.216 -17.753 1.00 19.85 284 ASN A N 1
ATOM 4042 C CA . ASN A 1 256 ? 23.620 -3.861 -16.905 1.00 18.66 284 ASN A CA 1
ATOM 4043 C C . ASN A 1 256 ? 24.106 -4.011 -15.501 1.00 18.63 284 ASN A C 1
ATOM 4044 O O . ASN A 1 256 ? 24.931 -4.912 -15.241 1.00 19.61 284 ASN A O 1
ATOM 4055 N N . PHE A 1 257 ? 23.685 -3.151 -14.596 1.00 16.54 285 PHE A N 1
ATOM 4056 C CA . PHE A 1 257 ? 24.054 -3.326 -13.193 1.00 17.45 285 PHE A CA 1
ATOM 4057 C C . PHE A 1 257 ? 22.853 -3.438 -12.341 1.00 18.17 285 PHE A C 1
ATOM 4058 O O . PHE A 1 257 ? 21.858 -2.765 -12.560 1.00 17.98 285 PHE A O 1
ATOM 4075 N N . HIS A 1 258 ? 22.939 -4.300 -11.328 1.00 17.70 286 HIS A N 1
ATOM 4076 C CA . HIS A 1 258 ? 21.982 -4.376 -10.250 1.00 18.11 286 HIS A CA 1
ATOM 4077 C C . HIS A 1 258 ? 22.327 -3.317 -9.227 1.00 18.31 286 HIS A C 1
ATOM 4078 O O . HIS A 1 258 ? 23.495 -3.029 -8.993 1.00 19.26 286 HIS A O 1
ATOM 4092 N N . MET A 1 259 ? 21.295 -2.760 -8.619 1.00 18.51 287 MET A N 1
ATOM 4093 C CA . MET A 1 259 ? 21.459 -1.764 -7.581 1.00 19.67 287 MET A CA 1
ATOM 4094 C C . MET A 1 259 ? 20.317 -1.841 -6.581 1.00 20.25 287 MET A C 1
ATOM 4095 O O . MET A 1 259 ? 19.299 -2.483 -6.797 1.00 19.70 287 MET A O 1
ATOM 4109 N N . PHE A 1 260 ? 20.450 -1.045 -5.519 1.00 20.54 288 PHE A N 1
ATOM 4110 C CA . PHE A 1 260 ? 19.349 -0.629 -4.700 1.00 21.76 288 PHE A CA 1
ATOM 4111 C C . PHE A 1 260 ? 19.280 0.882 -4.667 1.00 24.00 288 PHE A C 1
ATOM 4112 O O . PHE A 1 260 ? 20.256 1.575 -4.960 1.00 23.12 288 PHE A O 1
ATOM 4129 N N . THR A 1 261 ? 18.080 1.395 -4.407 1.00 24.18 289 THR A N 1
ATOM 4130 C CA . THR A 1 261 ? 17.847 2.824 -4.441 1.00 23.89 289 THR A CA 1
ATOM 4131 C C . THR A 1 261 ? 16.785 3.184 -3.403 1.00 25.14 289 THR A C 1
ATOM 4132 O O . THR A 1 261 ? 16.310 2.321 -2.667 1.00 26.08 289 THR A O 1
ATOM 4143 N N . PHE A 1 262 ? 16.455 4.474 -3.350 1.00 24.89 290 PHE A N 1
ATOM 4144 C CA . PHE A 1 262 ? 15.642 5.049 -2.314 1.00 26.73 290 PHE A CA 1
ATOM 4145 C C . PHE A 1 262 ? 14.566 5.954 -2.841 1.00 27.21 290 PHE A C 1
ATOM 4146 O O . PHE A 1 262 ? 14.732 6.572 -3.896 1.00 28.16 290 PHE A O 1
ATOM 4163 N N . ASN A 1 263 ? 13.478 6.071 -2.092 1.00 29.57 291 ASN A N 1
ATOM 4164 C CA . ASN A 1 263 ? 12.451 7.053 -2.395 1.00 30.05 291 ASN A CA 1
ATOM 4165 C C . ASN A 1 263 ? 12.865 8.224 -1.534 1.00 31.44 291 ASN A C 1
ATOM 4166 O O . ASN A 1 263 ? 12.647 8.197 -0.321 1.00 32.33 291 ASN A O 1
ATOM 4177 N N . MET A 1 264 ? 13.493 9.222 -2.150 1.00 31.03 292 MET A N 1
ATOM 4178 C CA . MET A 1 264 ? 14.034 10.373 -1.452 1.00 32.69 292 MET A CA 1
ATOM 4179 C C . MET A 1 264 ? 12.981 11.466 -1.195 1.00 35.02 292 MET A C 1
ATOM 4180 O O . MET A 1 264 ? 13.303 12.490 -0.584 1.00 35.21 292 MET A O 1
ATOM 4194 N N . ASN A 1 265 ? 11.701 11.219 -1.545 1.00 36.23 293 ASN A N 1
ATOM 4195 C CA . ASN A 1 265 ? 10.602 12.054 -1.063 1.00 37.97 293 ASN A CA 1
ATOM 4196 C C . ASN A 1 265 ? 10.330 11.660 0.430 1.00 38.97 293 ASN A C 1
ATOM 4197 O O . ASN A 1 265 ? 9.767 12.475 1.188 1.00 40.25 293 ASN A O 1
ATOM 4208 N N . GLN A 1 266 ? 10.744 10.444 0.884 1.00 39.22 294 GLN A N 1
ATOM 4209 C CA . GLN A 1 266 ? 10.541 10.008 2.256 1.00 40.12 294 GLN A CA 1
ATOM 4210 C C . GLN A 1 266 ? 11.534 10.707 3.193 1.00 41.32 294 GLN A C 1
ATOM 4211 O O . GLN A 1 266 ? 12.734 10.613 2.972 1.00 40.32 294 GLN A O 1
ATOM 4225 N N . PRO A 1 267 ? 11.075 11.338 4.305 1.00 42.31 295 PRO A N 1
ATOM 4226 C CA . PRO A 1 267 ? 12.024 11.979 5.247 1.00 41.63 295 PRO A CA 1
ATOM 4227 C C . PRO A 1 267 ? 13.289 11.189 5.636 1.00 41.64 295 PRO A C 1
ATOM 4228 O O . PRO A 1 267 ? 14.371 11.778 5.696 1.00 42.79 295 PRO A O 1
ATOM 4239 N N . VAL A 1 268 ? 13.182 9.873 5.870 1.00 41.16 296 VAL A N 1
ATOM 4240 C CA . VAL A 1 268 ? 14.359 9.065 6.269 1.00 40.84 296 VAL A CA 1
ATOM 4241 C C . VAL A 1 268 ? 15.485 9.107 5.171 1.00 39.08 296 VAL A C 1
ATOM 4242 O O . VAL A 1 268 ? 16.661 8.916 5.501 1.00 38.89 296 VAL A O 1
ATOM 4255 N N . PHE A 1 269 ? 15.134 9.342 3.888 1.00 38.11 297 PHE A N 1
ATOM 4256 C CA . PHE A 1 269 ? 16.129 9.423 2.810 1.00 36.48 297 PHE A CA 1
ATOM 4257 C C . PHE A 1 269 ? 16.157 10.751 2.074 1.00 37.04 297 PHE A C 1
ATOM 4258 O O . PHE A 1 269 ? 16.748 10.812 1.003 1.00 35.70 297 PHE A O 1
ATOM 4275 N N . GLN A 1 270 ? 15.589 11.833 2.636 1.00 37.93 298 GLN A N 1
ATOM 4276 C CA . GLN A 1 270 ? 15.641 13.142 1.969 1.00 39.96 298 GLN A CA 1
ATOM 4277 C C . GLN A 1 270 ? 17.075 13.689 1.879 1.00 40.58 298 GLN A C 1
ATOM 4278 O O . GLN A 1 270 ? 17.365 14.478 0.982 1.00 41.59 298 GLN A O 1
ATOM 4292 N N . SER A 1 271 ? 17.958 13.279 2.806 1.00 40.18 299 SER A N 1
ATOM 4293 C CA . SER A 1 271 ? 19.344 13.719 2.885 1.00 40.70 299 SER A CA 1
ATOM 4294 C C . SER A 1 271 ? 20.298 12.537 2.701 1.00 38.83 299 SER A C 1
ATOM 4295 O O . SER A 1 271 ? 19.946 11.377 2.976 1.00 37.97 299 SER A O 1
ATOM 4303 N N . LYS A 1 272 ? 21.523 12.843 2.242 1.00 37.03 300 LYS A N 1
ATOM 4304 C CA . LYS A 1 272 ? 22.519 11.811 1.956 1.00 36.26 300 LYS A CA 1
ATOM 4305 C C . LYS A 1 272 ? 23.049 10.965 3.131 1.00 36.65 300 LYS A C 1
ATOM 4306 O O . LYS A 1 272 ? 23.464 9.846 2.836 1.00 35.52 300 LYS A O 1
ATOM 4325 N N . PRO A 1 273 ? 23.165 11.414 4.419 1.00 36.74 301 PRO A N 1
ATOM 4326 C CA . PRO A 1 273 ? 23.863 10.571 5.412 1.00 35.77 301 PRO A CA 1
ATOM 4327 C C . PRO A 1 273 ? 23.402 9.104 5.547 1.00 35.13 301 PRO A C 1
ATOM 4328 O O . PRO A 1 273 ? 24.266 8.216 5.523 1.00 35.67 301 PRO A O 1
ATOM 4339 N N . LEU A 1 274 ? 22.095 8.830 5.736 1.00 35.03 302 LEU A N 1
ATOM 4340 C CA . LEU A 1 274 ? 21.648 7.446 5.909 1.00 35.49 302 LEU A CA 1
ATOM 4341 C C . LEU A 1 274 ? 21.743 6.684 4.581 1.00 33.65 302 LEU A C 1
ATOM 4342 O O . LEU A 1 274 ? 22.029 5.491 4.624 1.00 34.58 302 LEU A O 1
ATOM 4358 N N . ARG A 1 275 ? 21.605 7.354 3.418 1.00 31.65 303 ARG A N 1
ATOM 4359 C CA . ARG A 1 275 ? 21.766 6.642 2.132 1.00 29.45 303 ARG A CA 1
ATOM 4360 C C . ARG A 1 275 ? 23.221 6.163 1.998 1.00 30.38 303 ARG A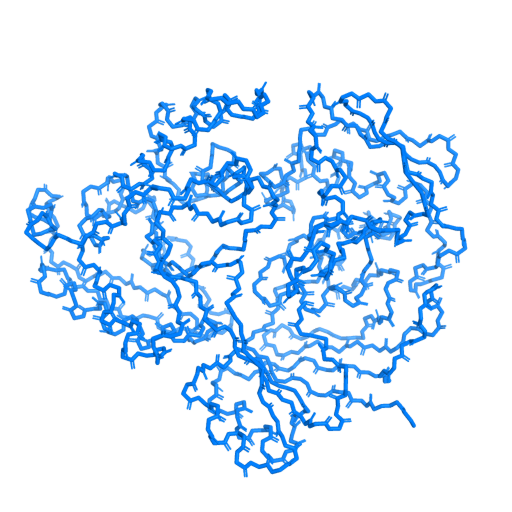 C 1
ATOM 4361 O O . ARG A 1 275 ? 23.502 5.011 1.642 1.00 29.94 303 ARG A O 1
ATOM 4382 N N . ARG A 1 276 ? 24.164 7.070 2.261 1.00 30.65 304 ARG A N 1
ATOM 4383 C CA . ARG A 1 276 ? 25.582 6.766 2.163 1.00 31.94 304 ARG A CA 1
ATOM 4384 C C . ARG A 1 276 ? 25.987 5.731 3.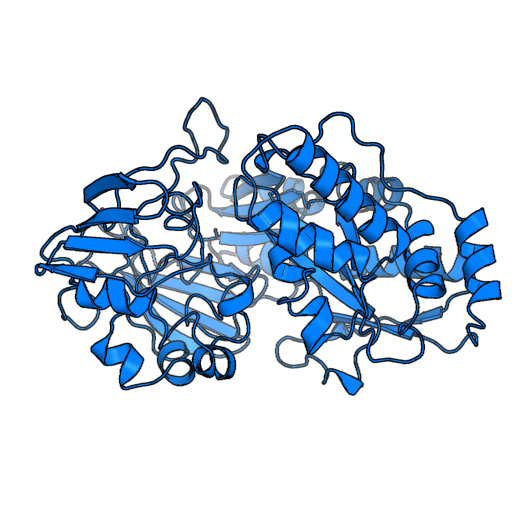200 1.00 32.20 304 ARG A C 1
ATOM 4385 O O . ARG A 1 276 ? 26.798 4.854 2.888 1.00 32.69 304 ARG A O 1
ATOM 4406 N N . ALA A 1 277 ? 25.407 5.780 4.426 1.00 33.29 305 ALA A N 1
ATOM 4407 C CA . ALA A 1 277 ? 25.731 4.762 5.435 1.00 33.37 305 ALA A CA 1
ATOM 4408 C C . ALA A 1 277 ? 25.381 3.346 4.930 1.00 32.69 305 ALA A C 1
ATOM 4409 O O . ALA A 1 277 ? 26.201 2.425 5.035 1.00 32.28 305 ALA A O 1
ATOM 4416 N N . LEU A 1 278 ? 24.205 3.194 4.317 1.00 32.12 306 LEU A N 1
ATOM 4417 C CA . LEU A 1 278 ? 23.791 1.905 3.783 1.00 31.58 306 LEU A CA 1
ATOM 4418 C C . LEU A 1 278 ? 24.718 1.463 2.646 1.00 29.94 306 LEU A C 1
ATOM 4419 O O . LEU A 1 278 ? 25.078 0.289 2.571 1.00 29.44 306 LEU A O 1
ATOM 4435 N N . ALA A 1 279 ? 25.159 2.396 1.802 1.00 29.69 307 ALA A N 1
ATOM 4436 C CA . ALA A 1 279 ? 26.084 2.093 0.722 1.00 28.91 307 ALA A CA 1
ATOM 4437 C C . ALA A 1 279 ? 27.459 1.591 1.204 1.00 28.91 307 ALA A C 1
ATOM 4438 O O . ALA A 1 279 ? 27.998 0.588 0.699 1.00 29.34 307 ALA A O 1
ATOM 4445 N N . LEU A 1 280 ? 28.014 2.271 2.213 1.00 29.49 308 LEU A N 1
ATOM 4446 C CA . LEU A 1 280 ? 29.332 1.947 2.715 1.00 30.81 308 LEU A CA 1
ATOM 4447 C C . LEU A 1 280 ? 29.397 0.648 3.484 1.00 31.55 308 LEU A C 1
ATOM 4448 O O . LEU A 1 280 ? 30.490 0.140 3.668 1.00 33.13 308 LEU A O 1
ATOM 4464 N N . ALA A 1 281 ? 28.251 0.095 3.906 1.00 31.74 309 ALA A N 1
ATOM 4465 C CA . ALA A 1 281 ? 28.228 -1.185 4.595 1.00 32.30 309 ALA A CA 1
ATOM 4466 C C . ALA A 1 281 ? 28.037 -2.386 3.698 1.00 31.64 309 ALA A C 1
ATOM 4467 O O . ALA A 1 281 ? 28.033 -3.508 4.205 1.00 32.79 309 ALA A O 1
ATOM 4474 N N . VAL A 1 282 ? 27.938 -2.204 2.373 1.00 29.67 310 VAL A N 1
ATOM 4475 C CA . VAL A 1 282 ? 27.750 -3.335 1.461 1.00 29.58 310 VAL A CA 1
ATOM 4476 C C . VAL A 1 282 ? 29.085 -3.976 1.165 1.00 29.25 310 VAL A C 1
ATOM 4477 O O . VAL A 1 282 ? 29.940 -3.336 0.559 1.00 28.69 310 VAL A O 1
ATOM 4490 N N . ASN A 1 283 ? 29.251 -5.264 1.544 1.00 28.26 311 ASN A N 1
ATOM 4491 C CA . ASN A 1 283 ? 30.466 -6.043 1.282 1.00 27.86 311 ASN A CA 1
ATOM 4492 C C . ASN A 1 283 ? 30.230 -6.811 -0.006 1.00 27.65 311 ASN A C 1
ATOM 4493 O O . ASN A 1 283 ? 29.732 -7.942 0.011 1.00 27.86 311 ASN A O 1
ATOM 4504 N N . ARG A 1 284 ? 30.527 -6.175 -1.125 1.00 25.86 312 ARG A N 1
ATOM 4505 C CA . ARG A 1 284 ? 30.233 -6.768 -2.436 1.00 25.35 312 ARG A CA 1
ATOM 4506 C C . ARG A 1 284 ? 31.027 -8.052 -2.718 1.00 25.62 312 ARG A C 1
ATOM 4507 O O . ARG A 1 284 ? 30.406 -9.031 -3.191 1.00 25.94 312 ARG A O 1
ATOM 4528 N N . PRO A 1 285 ? 32.357 -8.136 -2.432 1.00 26.75 313 PRO A N 1
ATOM 4529 C CA . PRO A 1 285 ? 33.053 -9.402 -2.690 1.00 27.99 313 PRO A CA 1
ATOM 4530 C C . PRO A 1 285 ? 32.443 -10.581 -1.943 1.00 27.93 313 PRO A C 1
ATOM 4531 O O . PRO A 1 285 ? 32.384 -11.671 -2.515 1.00 28.37 313 PRO A O 1
ATOM 4542 N N . LEU A 1 286 ? 31.931 -10.380 -0.713 1.00 27.89 314 LEU A N 1
ATOM 4543 C CA . LEU A 1 286 ? 31.310 -11.477 0.041 1.00 27.76 314 LEU A CA 1
ATOM 4544 C C . LEU A 1 286 ? 30.032 -11.960 -0.662 1.00 27.49 314 LEU A C 1
ATOM 4545 O O . LEU A 1 286 ? 29.807 -13.161 -0.754 1.00 26.93 314 LEU A O 1
ATOM 4561 N N . ILE A 1 287 ? 29.218 -11.041 -1.173 1.00 26.41 315 ILE A N 1
ATOM 4562 C CA . ILE A 1 287 ? 27.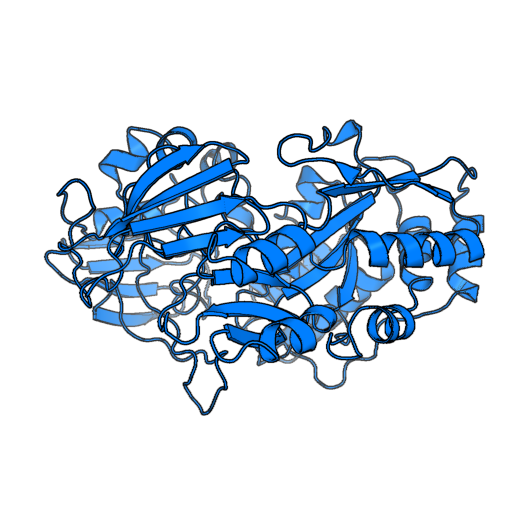970 -11.404 -1.854 1.00 26.29 315 ILE A CA 1
ATOM 4563 C C . ILE A 1 287 ? 28.278 -12.162 -3.160 1.00 25.67 315 ILE A C 1
ATOM 4564 O O . ILE A 1 287 ? 27.632 -13.153 -3.482 1.00 26.06 315 ILE A O 1
ATOM 4580 N N . VAL A 1 288 ? 29.258 -11.678 -3.901 1.00 25.04 316 VAL A N 1
ATOM 4581 C CA . VAL A 1 288 ? 29.653 -12.284 -5.159 1.00 25.01 316 VAL A CA 1
ATOM 4582 C C . VAL A 1 288 ? 30.234 -13.687 -4.933 1.00 26.11 316 VAL A C 1
ATOM 4583 O O . VAL A 1 288 ? 29.929 -14.603 -5.693 1.00 26.33 316 VAL A O 1
ATOM 4596 N N . GLN A 1 289 ? 31.033 -13.876 -3.879 1.00 26.07 317 GLN A N 1
ATOM 4597 C CA . GLN A 1 289 ? 31.616 -15.191 -3.590 1.00 27.86 317 GLN A CA 1
ATOM 4598 C C . GLN A 1 289 ? 30.530 -16.171 -3.135 1.00 29.02 317 GLN A C 1
ATOM 4599 O O . GLN A 1 289 ? 30.580 -17.352 -3.467 1.00 30.16 317 GLN A O 1
ATOM 4613 N N . SER A 1 290 ? 29.555 -15.694 -2.374 1.00 27.77 318 SER A N 1
ATOM 4614 C CA . SER A 1 290 ? 28.519 -16.540 -1.823 1.00 28.27 318 SER A CA 1
ATOM 4615 C C . SER A 1 290 ? 27.462 -16.953 -2.800 1.00 27.76 318 SER A C 1
ATOM 4616 O O . SER A 1 290 ? 27.029 -18.108 -2.769 1.00 29.05 318 SER A O 1
ATOM 4624 N N . LEU A 1 291 ? 26.969 -16.019 -3.605 1.00 25.81 319 LEU A N 1
ATOM 4625 C CA . LEU A 1 291 ? 25.813 -16.272 -4.454 1.00 25.85 319 LEU A CA 1
ATOM 4626 C C . LEU A 1 291 ? 26.080 -16.332 -5.922 1.00 24.49 319 LEU A C 1
ATOM 4627 O O . LEU A 1 291 ? 25.173 -16.745 -6.670 1.00 25.28 319 LEU A O 1
ATOM 4643 N N . TRP A 1 292 ? 27.253 -15.905 -6.386 1.00 23.48 320 TRP A N 1
ATOM 4644 C CA . TRP A 1 292 ? 27.512 -15.821 -7.826 1.00 22.90 320 TRP A CA 1
ATOM 4645 C C . TRP A 1 292 ? 28.655 -16.650 -8.346 1.00 23.35 320 TRP A C 1
ATOM 4646 O O . TRP A 1 292 ? 29.063 -16.501 -9.481 1.00 24.03 320 TRP A O 1
ATOM 4667 N N . MET A 1 293 ? 29.224 -17.535 -7.515 1.00 23.40 321 MET A N 1
ATOM 4668 C CA . MET A 1 293 ? 30.408 -18.346 -7.863 1.00 24.89 321 MET A CA 1
ATOM 4669 C C . MET A 1 293 ? 31.547 -17.465 -8.385 1.00 25.65 321 MET A C 1
ATOM 4670 O O . MET A 1 293 ? 32.301 -17.857 -9.273 1.00 28.12 321 MET A O 1
ATOM 4684 N N . ASN A 1 294 ? 31.654 -16.222 -7.843 1.00 26.38 322 ASN A N 1
ATOM 4685 C CA . ASN A 1 294 ? 32.656 -15.245 -8.258 1.00 28.22 322 ASN A CA 1
ATOM 4686 C C . ASN A 1 294 ? 32.602 -14.896 -9.733 1.00 27.66 322 ASN A C 1
ATOM 4687 O O . ASN A 1 294 ? 33.601 -14.459 -10.309 1.00 29.26 322 ASN A O 1
ATOM 4698 N N . LYS A 1 295 ? 31.405 -14.992 -10.348 1.00 25.87 323 LYS A N 1
ATOM 4699 C CA . LYS A 1 295 ? 31.247 -14.720 -11.771 1.00 26.01 323 LYS A CA 1
ATOM 4700 C C . LYS A 1 295 ? 30.648 -13.340 -12.039 1.00 25.34 323 LYS A C 1
ATOM 4701 O O . LYS A 1 295 ? 30.816 -12.828 -13.142 1.00 26.30 323 LYS A O 1
ATOM 4720 N N . ALA A 1 296 ? 29.940 -12.753 -11.069 1.00 23.07 324 ALA A N 1
ATOM 4721 C CA . ALA A 1 296 ? 29.450 -11.381 -11.221 1.00 21.90 324 ALA A CA 1
ATOM 4722 C C . ALA A 1 296 ? 30.659 -10.424 -11.097 1.00 23.50 324 ALA A C 1
ATOM 4723 O O . ALA A 1 296 ? 31.637 -10.768 -10.423 1.00 24.98 324 ALA A O 1
ATOM 4730 N N . THR A 1 297 ? 30.617 -9.284 -11.765 1.00 23.68 325 THR A N 1
ATOM 4731 C CA . THR A 1 297 ? 31.694 -8.280 -11.892 1.00 26.01 325 THR A CA 1
ATOM 4732 C C . THR A 1 297 ? 31.326 -7.061 -11.071 1.00 24.96 325 THR A C 1
ATOM 4733 O O . THR A 1 297 ? 30.216 -6.560 -11.209 1.00 24.22 325 THR A O 1
ATOM 4744 N N . ILE A 1 298 ? 32.273 -6.505 -10.320 1.00 24.52 326 ILE A N 1
ATOM 4745 C CA . ILE A 1 298 ? 32.033 -5.294 -9.550 1.00 25.57 326 ILE A CA 1
ATOM 4746 C C . ILE A 1 298 ? 32.709 -4.153 -10.305 1.00 25.58 326 ILE A C 1
ATOM 4747 O O . ILE A 1 298 ? 33.949 -4.182 -10.454 1.00 26.37 326 ILE A O 1
ATOM 4763 N N . PRO A 1 299 ? 31.947 -3.170 -10.828 1.00 24.67 327 PRO A N 1
ATOM 4764 C CA . PRO A 1 299 ? 32.589 -2.100 -11.596 1.00 24.08 327 PRO A CA 1
ATOM 4765 C C . PRO A 1 299 ? 33.268 -1.084 -10.686 1.00 25.03 327 PRO A C 1
ATOM 4766 O O . PRO A 1 299 ? 32.869 -0.932 -9.537 1.00 24.42 327 PRO A O 1
ATOM 4777 N N . ASN A 1 300 ? 34.249 -0.334 -11.205 1.00 25.72 328 ASN A N 1
ATOM 4778 C CA . ASN A 1 300 ? 34.898 0.735 -10.437 1.00 26.74 328 ASN A CA 1
ATOM 4779 C C . ASN A 1 300 ? 34.073 2.007 -10.603 1.00 26.46 328 ASN A C 1
ATOM 4780 O O . ASN A 1 300 ? 34.428 2.900 -11.383 1.00 26.95 328 ASN A O 1
ATOM 4791 N N . GLY A 1 301 ? 32.929 2.040 -9.940 1.00 25.43 329 GLY A N 1
ATOM 4792 C CA . GLY A 1 301 ? 31.987 3.132 -9.999 1.00 25.86 329 GLY A CA 1
ATOM 4793 C C . GLY A 1 301 ? 30.966 2.978 -11.094 1.00 24.64 329 GLY A C 1
ATOM 4794 O O . GLY A 1 301 ? 30.814 1.909 -11.695 1.00 23.45 329 GLY A O 1
ATOM 4798 N N . PHE A 1 302 ? 30.236 4.071 -11.305 1.00 22.95 330 PHE A N 1
ATOM 4799 C CA . PHE A 1 302 ? 29.212 4.126 -12.359 1.00 22.07 330 PHE A CA 1
ATOM 4800 C C . PHE A 1 302 ? 29.984 4.366 -13.679 1.00 22.11 330 PHE A C 1
ATOM 4801 O O . PHE A 1 302 ? 30.035 5.481 -14.200 1.00 22.22 330 PHE A O 1
ATOM 4818 N N . ASN A 1 303 ? 30.632 3.318 -14.160 1.00 21.64 331 ASN A N 1
ATOM 4819 C CA . ASN A 1 303 ? 31.720 3.427 -15.107 1.00 20.98 331 ASN A CA 1
ATOM 4820 C C . ASN A 1 303 ? 31.931 2.078 -15.730 1.00 21.46 331 ASN A C 1
ATOM 4821 O O . ASN A 1 303 ? 32.298 1.118 -15.040 1.00 22.79 331 ASN A O 1
ATOM 4832 N N . PHE A 1 304 ? 31.618 1.976 -17.014 1.00 20.97 332 PHE A N 1
ATOM 4833 C CA . PHE A 1 304 ? 31.590 0.700 -17.721 1.00 20.79 332 PHE A CA 1
ATOM 4834 C C . PHE A 1 304 ? 32.378 0.732 -19.030 1.00 22.19 332 PHE A C 1
ATOM 4835 O O . PHE A 1 304 ? 32.354 1.768 -19.703 1.00 21.60 332 PHE A O 1
ATOM 4852 N N . PRO A 1 305 ? 33.037 -0.370 -19.432 1.00 23.96 333 PRO A N 1
ATOM 4853 C CA . PRO A 1 305 ? 33.881 -0.331 -20.643 1.00 24.42 333 PRO A CA 1
ATOM 4854 C C . PRO A 1 305 ? 33.198 0.068 -21.928 1.00 23.21 333 PRO A C 1
ATOM 4855 O O . PRO A 1 305 ? 33.853 0.661 -22.789 1.00 24.36 333 PRO A O 1
ATOM 4866 N N . ASN A 1 306 ? 31.906 -0.196 -22.049 1.00 22.02 334 ASN A N 1
ATOM 4867 C CA . ASN A 1 306 ? 31.185 0.184 -23.277 1.00 21.81 334 ASN A CA 1
ATOM 4868 C C . ASN A 1 306 ? 31.087 1.698 -23.477 1.00 21.43 334 ASN A C 1
ATOM 4869 O O . ASN A 1 306 ? 30.712 2.149 -24.570 1.00 21.78 334 ASN A O 1
ATOM 4880 N N . TYR A 1 307 ? 31.378 2.513 -22.442 1.00 20.56 335 TYR A N 1
ATOM 4881 C CA . TYR A 1 307 ? 31.357 3.958 -22.597 1.00 20.66 335 TYR A CA 1
ATOM 4882 C C . TYR A 1 307 ? 32.478 4.455 -23.554 1.00 22.48 335 TYR A C 1
ATOM 4883 O O . TYR A 1 307 ? 32.454 5.627 -23.930 1.00 23.37 335 TYR A O 1
ATOM 4901 N N . GLY A 1 308 ? 33.465 3.622 -23.865 1.00 24.59 336 GLY A N 1
ATOM 4902 C CA . GLY A 1 308 ? 34.526 3.976 -24.797 1.00 27.02 336 GLY A CA 1
ATOM 4903 C C . GLY A 1 308 ? 35.389 5.115 -24.324 1.00 28.35 336 GLY A C 1
ATOM 4904 O O . GLY A 1 308 ? 36.121 4.966 -23.342 1.00 29.01 336 GLY A O 1
ATOM 4908 N N . LYS A 1 309 ? 35.226 6.280 -24.940 1.00 28.35 337 LYS A N 1
ATOM 4909 C CA . LYS A 1 309 ? 36.037 7.465 -24.632 1.00 29.52 337 LYS A CA 1
ATOM 4910 C C . LYS A 1 309 ? 35.687 8.067 -23.245 1.00 27.88 337 LYS A C 1
ATOM 4911 O O . LYS A 1 309 ? 36.469 8.847 -22.701 1.00 28.52 337 LYS A O 1
ATOM 4930 N N . THR A 1 310 ? 34.516 7.694 -22.664 1.00 25.37 338 THR A N 1
ATOM 4931 C CA . THR A 1 310 ? 34.148 8.126 -21.323 1.00 24.41 338 THR A CA 1
ATOM 4932 C C . THR A 1 310 ? 34.170 6.968 -20.312 1.00 25.01 338 THR A C 1
ATOM 4933 O O . THR A 1 310 ? 33.532 7.077 -19.260 1.00 25.23 338 THR A O 1
ATOM 4944 N N . PHE A 1 311 ? 34.903 5.881 -20.617 1.00 24.40 339 PHE A N 1
ATOM 4945 C CA . PHE A 1 311 ? 35.181 4.837 -19.650 1.00 25.58 339 PHE A CA 1
ATOM 4946 C C . PHE A 1 311 ? 36.523 5.224 -19.022 1.00 27.13 339 PHE A C 1
ATOM 4947 O O . PHE A 1 311 ? 37.453 5.604 -19.745 1.00 26.66 339 PHE A O 1
ATOM 4964 N N . ASP A 1 312 ? 36.645 5.101 -17.685 1.00 27.98 340 ASP A N 1
ATOM 4965 C CA . ASP A 1 312 ? 37.910 5.386 -17.024 1.00 29.22 340 ASP A CA 1
ATOM 4966 C C . ASP A 1 312 ? 38.472 4.042 -16.531 1.00 29.26 340 ASP A C 1
ATOM 4967 O O . ASP A 1 312 ? 38.005 3.548 -15.501 1.00 28.55 340 ASP A O 1
ATOM 4976 N N . PRO A 1 313 ? 39.497 3.449 -17.192 1.00 30.60 341 PRO A N 1
ATOM 4977 C CA . PRO A 1 313 ? 40.004 2.150 -16.720 1.00 31.74 341 PRO A CA 1
ATOM 4978 C C . PRO A 1 313 ? 40.796 2.184 -15.423 1.00 31.88 341 PRO A C 1
ATOM 4979 O O . PRO A 1 313 ? 41.053 1.124 -14.851 1.00 31.57 341 PRO A O 1
ATOM 4990 N N . ASN A 1 314 ? 41.174 3.382 -14.974 1.00 32.22 342 ASN A N 1
ATOM 4991 C CA . ASN A 1 314 ? 41.991 3.572 -13.782 1.00 33.46 342 ASN A CA 1
ATOM 4992 C C . ASN A 1 314 ? 41.212 4.171 -12.600 1.00 33.52 342 ASN A C 1
ATOM 4993 O O . ASN A 1 314 ? 41.828 4.497 -11.587 1.00 33.78 342 ASN A O 1
ATOM 5004 N N . ARG A 1 315 ? 39.874 4.196 -12.659 1.00 32.23 343 ARG A N 1
ATOM 5005 C CA . ARG A 1 315 ? 39.080 4.736 -11.578 1.00 31.53 343 ARG A CA 1
ATOM 5006 C C . ARG A 1 315 ? 39.150 3.821 -10.380 1.00 32.26 343 ARG A C 1
ATOM 5007 O O . ARG A 1 315 ? 39.240 2.602 -10.518 1.00 32.36 343 ARG A O 1
ATOM 5028 N N . ARG A 1 316 ? 39.127 4.415 -9.193 1.00 31.99 344 ARG A N 1
ATOM 5029 C CA . ARG A 1 316 ? 39.188 3.667 -7.947 1.00 32.21 344 ARG A CA 1
ATOM 5030 C C . ARG A 1 316 ? 37.934 2.844 -7.720 1.00 31.63 344 ARG A C 1
ATOM 5031 O O . ARG A 1 316 ? 36.871 3.114 -8.287 1.00 30.60 344 ARG A O 1
ATOM 5052 N N . ALA A 1 317 ? 38.050 1.845 -6.870 1.00 31.25 345 ALA A N 1
ATOM 5053 C CA . ALA A 1 317 ? 36.935 1.017 -6.458 1.00 31.08 345 ALA A CA 1
ATOM 5054 C C . ALA A 1 317 ? 35.920 1.818 -5.629 1.00 30.02 345 ALA A C 1
ATOM 5055 O O . ALA A 1 317 ? 36.263 2.806 -4.980 1.00 31.45 345 ALA A O 1
ATOM 5062 N N . MET A 1 318 ? 34.663 1.371 -5.635 1.00 28.90 346 MET A N 1
ATOM 5063 C CA . MET A 1 318 ? 33.629 1.923 -4.757 1.00 28.18 346 MET A CA 1
ATOM 5064 C C . MET A 1 318 ? 33.998 1.465 -3.324 1.00 29.38 346 MET A C 1
ATOM 5065 O O . MET A 1 318 ? 34.527 0.364 -3.104 1.00 30.85 346 MET A O 1
ATOM 5079 N N . GLU A 1 319 ? 33.770 2.349 -2.369 1.00 29.30 347 GLU A N 1
ATOM 5080 C CA . GLU A 1 319 ? 34.226 2.161 -1.006 1.00 30.16 347 GLU A CA 1
ATOM 5081 C C . GLU A 1 319 ? 33.384 1.246 -0.145 1.00 30.52 347 GLU A C 1
ATOM 5082 O O . GLU A 1 319 ? 32.166 1.159 -0.281 1.00 31.83 347 GLU A O 1
ATOM 5094 N N . TYR A 1 320 ? 34.078 0.538 0.736 1.00 31.82 348 TYR A N 1
ATOM 5095 C CA . TYR A 1 320 ? 33.517 -0.318 1.757 1.00 32.32 348 TYR A CA 1
ATOM 5096 C C . TYR A 1 320 ? 34.177 0.162 3.055 1.00 33.95 348 TYR A C 1
ATOM 5097 O O . TYR A 1 320 ? 35.408 0.092 3.203 1.00 36.14 348 TYR A O 1
ATOM 5115 N N . ASN A 1 321 ? 33.372 0.755 3.929 1.00 32.84 349 ASN A N 1
ATOM 5116 C CA . ASN A 1 321 ? 33.898 1.391 5.128 1.00 34.30 349 ASN A CA 1
ATOM 5117 C C . ASN A 1 321 ? 32.830 1.374 6.212 1.00 34.85 349 ASN A C 1
ATOM 5118 O O . ASN A 1 321 ? 32.049 2.304 6.371 1.00 34.38 349 ASN A O 1
ATOM 5129 N N . ILE A 1 322 ? 32.829 0.290 6.996 1.00 36.66 350 ILE A N 1
ATOM 5130 C CA . ILE A 1 322 ? 31.831 0.138 8.061 1.00 37.93 350 ILE A CA 1
ATOM 5131 C C . ILE A 1 322 ? 32.063 1.128 9.212 1.00 39.22 350 ILE A C 1
ATOM 5132 O O . ILE A 1 322 ? 31.083 1.570 9.828 1.00 39.04 350 ILE A O 1
ATOM 5148 N N . GLU A 1 323 ? 33.325 1.557 9.470 1.00 40.90 351 GLU A N 1
ATOM 5149 C CA . GLU A 1 323 ? 33.595 2.608 10.443 1.00 41.18 351 GLU A CA 1
ATOM 5150 C C . GLU A 1 323 ? 32.826 3.897 10.069 1.00 40.75 351 GLU A C 1
ATOM 5151 O O . GLU A 1 323 ? 32.087 4.421 10.891 1.00 41.18 351 GLU A O 1
ATOM 5163 N N . GLU A 1 324 ? 32.962 4.368 8.828 1.00 38.25 352 GLU A N 1
ATOM 5164 C CA . GLU A 1 324 ? 32.265 5.582 8.395 1.00 38.24 352 GLU A CA 1
ATOM 5165 C C . GLU A 1 324 ? 30.741 5.342 8.338 1.00 38.39 352 GLU A C 1
ATOM 5166 O O . GLU A 1 324 ? 29.979 6.240 8.677 1.00 38.77 352 GLU A O 1
ATOM 5178 N N . ALA A 1 325 ? 30.289 4.132 7.937 1.00 37.76 353 ALA A N 1
ATOM 5179 C CA . ALA A 1 325 ? 28.857 3.829 7.900 1.00 37.39 353 ALA A CA 1
ATOM 5180 C C . ALA A 1 325 ? 28.203 4.026 9.298 1.00 38.97 353 ALA A C 1
ATOM 5181 O O . ALA A 1 325 ? 27.199 4.732 9.399 1.00 38.79 353 ALA A O 1
ATOM 5188 N N . LYS A 1 326 ? 28.816 3.477 10.347 1.00 40.89 354 LYS A N 1
ATOM 5189 C CA . LYS A 1 326 ? 28.313 3.603 11.715 1.00 43.27 354 LYS A CA 1
ATOM 5190 C C . LYS A 1 326 ? 28.226 5.073 12.137 1.00 45.04 354 LYS A C 1
ATOM 5191 O O . LYS A 1 326 ? 27.222 5.505 12.721 1.00 45.61 354 LYS A O 1
ATOM 5210 N N . ARG A 1 327 ? 29.266 5.857 11.812 1.00 44.45 355 ARG A N 1
ATOM 5211 C CA . ARG A 1 327 ? 29.299 7.273 12.160 1.00 45.32 355 ARG A CA 1
ATOM 5212 C C . ARG A 1 327 ? 28.167 8.031 11.509 1.00 45.28 355 ARG A C 1
ATOM 5213 O O . ARG A 1 327 ? 27.557 8.880 12.142 1.00 46.25 355 ARG A O 1
ATOM 5234 N N . LEU A 1 328 ? 27.858 7.700 10.243 1.00 43.35 356 LEU A N 1
ATOM 5235 C CA . LEU A 1 328 ? 26.792 8.377 9.535 1.00 44.59 356 LEU A CA 1
ATOM 5236 C C . LEU A 1 328 ? 25.411 7.993 10.047 1.00 46.55 356 LEU A C 1
ATOM 5237 O O . LEU A 1 328 ? 24.495 8.811 9.947 1.00 47.87 356 LEU A O 1
ATOM 5253 N N . VAL A 1 329 ? 25.226 6.751 10.536 1.00 45.82 357 VAL A N 1
ATOM 5254 C CA . VAL A 1 329 ? 23.938 6.310 11.097 1.00 46.36 357 VAL A CA 1
ATOM 5255 C C . VAL A 1 329 ? 23.617 7.195 12.325 1.00 49.94 357 VAL A C 1
ATOM 5256 O O . VAL A 1 329 ? 22.507 7.726 12.440 1.00 50.10 357 VAL A O 1
ATOM 5269 N N . LYS A 1 330 ? 24.637 7.421 13.164 1.00 52.03 358 LYS A N 1
ATOM 5270 C CA . LYS A 1 330 ? 24.537 8.268 14.352 1.00 54.66 358 LYS A CA 1
ATOM 5271 C C . LYS A 1 330 ? 24.201 9.727 13.954 1.00 57.42 358 LYS A C 1
ATOM 5272 O O . LYS A 1 330 ? 23.266 10.308 14.507 1.00 58.59 358 LYS A O 1
ATOM 5291 N N . GLU A 1 331 ? 24.972 10.310 13.019 1.00 58.35 359 GLU A N 1
ATOM 5292 C CA . GLU A 1 331 ? 24.794 11.686 12.541 1.00 59.74 359 GLU A CA 1
ATOM 5293 C C . GLU A 1 331 ? 23.394 11.923 11.941 1.00 60.17 359 GLU A C 1
ATOM 5294 O O . GLU A 1 331 ? 22.785 12.959 12.212 1.00 60.74 359 GLU A O 1
ATOM 5306 N N . SER A 1 332 ? 22.886 10.975 11.138 1.00 59.85 360 SER A N 1
ATOM 5307 C CA . SER A 1 332 ? 21.575 11.105 10.484 1.00 59.57 360 SER A CA 1
ATOM 5308 C C . SER A 1 332 ? 20.390 11.282 11.448 1.00 59.93 360 SER A C 1
ATOM 5309 O O . SER A 1 332 ? 19.335 11.766 11.032 1.00 60.32 360 SER A O 1
ATOM 5317 N N . GLY A 1 333 ? 20.556 10.851 12.691 1.00 59.26 361 GLY A N 1
ATOM 5318 C CA . GLY A 1 333 ? 19.495 10.875 13.689 1.00 59.27 361 GLY A CA 1
ATOM 5319 C C . GLY A 1 333 ? 18.557 9.678 13.596 1.00 59.20 361 GLY A C 1
ATOM 5320 O O . GLY A 1 333 ? 17.560 9.633 14.326 1.00 59.54 361 GLY A O 1
ATOM 5324 N N . TYR A 1 334 ? 18.885 8.666 12.722 1.00 58.04 362 TYR A N 1
ATOM 5325 C CA . TYR A 1 334 ? 18.091 7.450 12.494 1.00 56.90 362 TYR A CA 1
ATOM 5326 C C . TYR A 1 334 ? 17.525 6.861 13.806 1.00 58.07 362 TYR A C 1
ATOM 5327 O O . TYR A 1 334 ? 18.253 6.677 14.778 1.00 58.24 362 TYR A O 1
ATOM 5345 N N . ASP A 1 335 ? 16.213 6.579 13.797 1.00 58.64 363 ASP A N 1
ATOM 5346 C CA . ASP A 1 335 ? 15.397 6.191 14.957 1.00 59.52 363 ASP A CA 1
ATOM 5347 C C . ASP A 1 335 ? 15.455 4.721 15.406 1.00 57.51 363 ASP A C 1
ATOM 5348 O O . ASP A 1 335 ? 14.961 4.401 16.489 1.00 57.41 363 ASP A O 1
ATOM 5357 N N . GLY A 1 336 ? 16.006 3.837 14.589 1.00 55.25 364 GLY A N 1
ATOM 5358 C CA . GLY A 1 336 ? 15.936 2.400 14.856 1.00 53.86 364 GLY A CA 1
ATOM 5359 C C . GLY A 1 336 ? 14.670 1.781 14.260 1.00 51.61 364 GLY A C 1
ATOM 5360 O O . GLY A 1 336 ? 14.504 0.560 14.290 1.00 51.90 364 GLY A O 1
ATOM 5364 N N . THR A 1 337 ? 13.766 2.629 13.713 1.00 49.56 365 THR A N 1
ATOM 5365 C CA . THR A 1 337 ? 12.495 2.254 13.108 1.00 47.83 365 THR A CA 1
ATOM 5366 C C . THR A 1 337 ? 12.785 1.382 11.882 1.00 44.99 365 THR A C 1
ATOM 5367 O O . THR A 1 337 ? 13.529 1.836 11.002 1.00 44.18 365 THR A O 1
ATOM 5378 N N . PRO A 1 338 ? 12.184 0.186 11.758 1.00 43.55 366 PRO A N 1
ATOM 5379 C CA . PRO A 1 338 ? 12.453 -0.635 10.558 1.00 42.40 366 PRO A CA 1
ATOM 5380 C C . PRO A 1 338 ? 12.177 0.065 9.222 1.00 41.69 366 PRO A C 1
ATOM 5381 O O . PRO A 1 338 ? 11.208 0.817 9.084 1.00 42.83 366 PRO A O 1
ATOM 5392 N N . ILE A 1 339 ? 13.047 -0.181 8.228 1.00 39.37 367 ILE A N 1
ATOM 5393 C CA . ILE A 1 339 ? 12.905 0.382 6.881 1.00 37.12 367 ILE A CA 1
ATOM 5394 C C . ILE A 1 339 ? 12.604 -0.742 5.906 1.00 34.75 367 ILE A C 1
ATOM 5395 O O . ILE A 1 339 ? 13.336 -1.720 5.899 1.00 34.05 367 ILE A O 1
ATOM 5411 N N . THR A 1 340 ? 11.538 -0.622 5.116 1.00 34.39 368 THR A N 1
ATOM 5412 C CA . THR A 1 340 ? 11.204 -1.687 4.158 1.00 32.61 368 THR A CA 1
ATOM 5413 C C . THR A 1 340 ? 12.069 -1.630 2.906 1.00 31.69 368 THR A C 1
ATOM 5414 O O . THR A 1 340 ? 12.491 -0.552 2.505 1.00 31.62 368 THR A O 1
ATOM 5425 N N . TYR A 1 341 ? 12.347 -2.791 2.354 1.00 29.75 369 TYR A N 1
ATOM 5426 C CA . TYR A 1 341 ? 13.074 -2.941 1.080 1.00 27.66 369 TYR A CA 1
ATOM 5427 C C . TYR A 1 341 ? 12.169 -3.809 0.256 1.00 27.81 369 TYR A C 1
ATOM 5428 O O . TYR A 1 341 ? 11.995 -5.000 0.542 1.00 28.10 369 TYR A O 1
ATOM 5446 N N . HIS A 1 342 ? 11.628 -3.250 -0.814 1.00 26.02 370 HIS A N 1
ATOM 5447 C CA . HIS A 1 342 ? 10.702 -3.978 -1.671 1.00 25.10 370 HIS A CA 1
ATOM 5448 C C . HIS A 1 342 ? 11.419 -4.652 -2.834 1.00 24.52 370 HIS A C 1
ATOM 5449 O O . HIS A 1 342 ? 12.242 -4.012 -3.517 1.00 25.70 370 HIS A O 1
ATOM 5463 N N . THR A 1 343 ? 11.075 -5.897 -3.057 1.00 23.79 371 THR A N 1
ATOM 5464 C CA . THR A 1 343 ? 11.624 -6.676 -4.161 1.00 22.81 371 THR A CA 1
ATOM 5465 C C . THR A 1 343 ? 10.501 -7.530 -4.759 1.00 23.04 371 THR A C 1
ATOM 5466 O O . THR A 1 343 ? 9.729 -8.147 -4.019 1.00 23.72 371 THR A O 1
ATOM 5477 N N . MET A 1 344 ? 10.408 -7.592 -6.101 1.00 21.34 372 MET A N 1
ATOM 5478 C CA . MET A 1 344 ? 9.403 -8.413 -6.784 1.00 22.08 372 MET A CA 1
ATOM 5479 C C . MET A 1 344 ? 9.976 -9.825 -6.924 1.00 22.76 372 MET A C 1
ATOM 5480 O O . MET A 1 344 ? 10.394 -10.264 -8.001 1.00 21.53 372 MET A O 1
ATOM 5494 N N . GLY A 1 345 ? 10.069 -10.533 -5.799 1.00 23.31 373 GLY A N 1
ATOM 5495 C CA . GLY A 1 345 ? 10.728 -11.829 -5.757 1.00 23.12 373 GLY A CA 1
ATOM 5496 C C . GLY A 1 345 ? 12.141 -11.749 -6.324 1.00 22.01 373 GLY A C 1
ATOM 5497 O O . GLY A 1 345 ? 12.852 -10.757 -6.093 1.00 21.55 373 GLY A O 1
ATOM 5501 N N . ASN A 1 346 ? 12.466 -12.671 -7.202 1.00 21.36 374 ASN A N 1
ATOM 5502 C CA . ASN A 1 346 ? 13.736 -12.731 -7.898 1.00 20.84 374 ASN A CA 1
ATOM 5503 C C . ASN A 1 346 ? 13.554 -12.361 -9.358 1.00 19.38 374 ASN A C 1
ATOM 5504 O O . ASN A 1 346 ? 14.251 -12.892 -10.233 1.00 18.51 374 ASN A O 1
ATOM 5515 N N . TYR A 1 347 ? 12.815 -11.278 -9.602 1.00 18.10 375 TYR A N 1
ATOM 5516 C CA . TYR A 1 347 ? 12.773 -10.649 -10.939 1.00 17.35 375 TYR A CA 1
ATOM 5517 C C . TYR A 1 347 ? 14.213 -10.329 -11.388 1.00 17.51 375 TYR A C 1
ATOM 5518 O O . TYR A 1 347 ? 14.578 -10.586 -12.529 1.00 16.52 375 TYR A O 1
ATOM 5536 N N . TYR A 1 348 ? 15.029 -9.818 -10.448 1.00 16.52 376 TYR A N 1
ATOM 5537 C CA . TYR A 1 348 ? 16.469 -9.714 -10.554 1.00 17.55 376 TYR A CA 1
ATOM 5538 C C . TYR A 1 348 ? 17.038 -10.979 -9.977 1.00 17.46 376 TYR A C 1
ATOM 5539 O O . TYR A 1 348 ? 16.681 -11.341 -8.861 1.00 19.21 376 TYR A O 1
ATOM 5557 N N . ALA A 1 349 ? 17.934 -11.649 -10.701 1.00 17.23 377 ALA A N 1
ATOM 5558 C CA . ALA A 1 349 ? 18.564 -12.878 -10.216 1.00 18.28 377 ALA A CA 1
ATOM 5559 C C . ALA A 1 349 ? 19.311 -12.603 -8.899 1.00 18.73 377 ALA A C 1
ATOM 5560 O O . ALA A 1 349 ? 19.979 -11.586 -8.761 1.00 18.56 377 ALA A O 1
ATOM 5567 N N . ASN A 1 350 ? 19.067 -13.467 -7.942 1.00 18.61 378 ASN A N 1
ATOM 5568 C CA . ASN A 1 350 ? 19.619 -13.381 -6.594 1.00 19.51 378 ASN A CA 1
ATOM 5569 C C . ASN A 1 350 ? 19.157 -12.182 -5.801 1.00 20.65 378 ASN A C 1
ATOM 5570 O O . ASN A 1 350 ? 19.767 -11.941 -4.746 1.00 21.79 378 ASN A O 1
ATOM 5581 N N . ALA A 1 351 ? 18.031 -11.560 -6.120 1.00 19.84 379 ALA A N 1
ATOM 5582 C CA . ALA A 1 351 ? 17.574 -10.384 -5.406 1.00 20.63 379 ALA A CA 1
ATOM 5583 C C . ALA A 1 351 ? 17.300 -10.681 -3.943 1.00 21.59 379 ALA A C 1
ATOM 5584 O O . ALA A 1 351 ? 17.749 -9.915 -3.075 1.00 22.80 379 ALA A O 1
ATOM 5591 N N . VAL A 1 352 ? 16.573 -11.769 -3.654 1.00 22.13 380 VAL A N 1
ATOM 5592 C CA . VAL A 1 352 ? 16.163 -12.048 -2.280 1.00 22.94 380 VAL A CA 1
ATOM 5593 C C . VAL A 1 352 ? 17.365 -12.555 -1.499 1.00 23.17 380 VAL A C 1
ATOM 5594 O O . VAL A 1 352 ? 17.653 -11.985 -0.414 1.00 23.96 380 VAL A O 1
ATOM 5607 N N . PRO A 1 353 ? 18.159 -13.550 -1.936 1.00 23.15 381 PRO A N 1
ATOM 5608 C CA . PRO A 1 353 ? 19.333 -13.929 -1.125 1.00 23.63 381 PRO A CA 1
ATOM 5609 C C . PRO A 1 353 ? 20.358 -12.798 -0.971 1.00 24.09 381 PRO A C 1
ATOM 5610 O O . PRO A 1 353 ? 20.923 -12.668 0.113 1.00 25.48 381 PRO A O 1
ATOM 5621 N N . ALA A 1 354 ? 20.531 -11.893 -1.954 1.00 23.25 382 ALA A N 1
ATOM 5622 C CA . ALA A 1 354 ? 21.448 -10.757 -1.782 1.00 23.60 382 ALA A CA 1
ATOM 5623 C C . ALA A 1 354 ? 20.879 -9.791 -0.734 1.00 24.22 382 ALA A C 1
ATOM 5624 O O . ALA A 1 354 ? 21.619 -9.331 0.142 1.00 24.77 382 ALA A O 1
ATOM 5631 N N . LEU A 1 355 ? 19.559 -9.521 -0.761 1.00 23.40 383 LEU A N 1
ATOM 5632 C CA . LEU A 1 355 ? 18.914 -8.681 0.257 1.00 24.92 383 LEU A CA 1
ATOM 5633 C C . LEU A 1 355 ? 19.087 -9.268 1.644 1.00 26.50 383 LEU A C 1
ATOM 5634 O O . LEU A 1 355 ? 19.472 -8.539 2.561 1.00 27.03 383 LEU A O 1
ATOM 5650 N N . MET A 1 356 ? 18.914 -10.585 1.791 1.00 26.53 384 MET A N 1
ATOM 5651 C CA . MET A 1 356 ? 19.088 -11.163 3.132 1.00 27.33 384 MET A CA 1
ATOM 5652 C C . MET A 1 356 ? 20.525 -10.956 3.647 1.00 27.41 384 MET A C 1
ATOM 5653 O O . MET A 1 356 ? 20.700 -10.722 4.861 1.00 28.95 384 MET A O 1
ATOM 5667 N N . MET A 1 357 ? 21.552 -11.074 2.767 1.00 26.58 385 MET A N 1
ATOM 5668 C CA . MET A 1 357 ? 22.939 -10.844 3.193 1.00 27.67 385 MET A CA 1
ATOM 5669 C C . MET A 1 357 ? 23.105 -9.374 3.562 1.00 28.02 385 MET A C 1
ATOM 5670 O O . MET A 1 357 ? 23.727 -9.090 4.583 1.00 29.09 385 MET A O 1
ATOM 5684 N N . MET A 1 358 ? 22.517 -8.439 2.800 1.00 26.96 386 MET A N 1
ATOM 5685 C CA . MET A 1 358 ? 22.660 -7.030 3.103 1.00 27.25 386 MET A CA 1
ATOM 5686 C C . MET A 1 358 ? 21.915 -6.631 4.361 1.00 28.82 386 MET A C 1
ATOM 5687 O O . MET A 1 358 ? 22.432 -5.816 5.122 1.00 29.95 386 MET A O 1
ATOM 5701 N N . ILE A 1 359 ? 20.794 -7.291 4.686 1.00 27.71 387 ILE A N 1
ATOM 5702 C CA . ILE A 1 359 ? 20.061 -7.001 5.932 1.00 29.25 387 ILE A CA 1
ATOM 5703 C C . ILE A 1 359 ? 20.997 -7.264 7.119 1.00 30.94 387 ILE A C 1
ATOM 5704 O O . ILE A 1 359 ? 20.985 -6.514 8.106 1.00 31.97 387 ILE A O 1
ATOM 5720 N N . GLU A 1 360 ? 21.786 -8.347 7.050 1.00 31.14 388 GLU A N 1
ATOM 5721 C CA . GLU A 1 360 ? 22.725 -8.668 8.128 1.00 32.21 388 GLU A CA 1
ATOM 5722 C C . GLU A 1 360 ? 23.841 -7.621 8.174 1.00 32.69 388 GLU A C 1
ATOM 5723 O O . GLU A 1 360 ? 24.233 -7.176 9.251 1.00 34.54 388 GLU A O 1
ATOM 5735 N N . MET A 1 361 ? 24.334 -7.184 6.995 1.00 31.34 389 MET A N 1
ATOM 5736 C CA . MET A 1 361 ? 25.369 -6.140 6.945 1.00 31.23 389 MET A CA 1
ATOM 5737 C C . MET A 1 361 ? 24.879 -4.821 7.561 1.00 32.92 389 MET A C 1
ATOM 5738 O O . MET A 1 361 ? 25.626 -4.133 8.299 1.00 34.62 389 MET A O 1
ATOM 5752 N N . TRP A 1 362 ? 23.598 -4.522 7.357 1.00 33.55 390 TRP A N 1
ATOM 5753 C CA . TRP A 1 362 ? 22.970 -3.319 7.868 1.00 34.36 390 TRP A CA 1
ATOM 5754 C C . TRP A 1 362 ? 22.669 -3.426 9.325 1.00 35.56 390 TRP A C 1
ATOM 5755 O O . TRP A 1 362 ? 22.856 -2.438 10.077 1.00 36.08 390 TRP A O 1
ATOM 5776 N N . LYS A 1 363 ? 22.296 -4.612 9.800 1.00 35.73 391 LYS A N 1
ATOM 5777 C CA . LYS A 1 363 ? 22.145 -4.841 11.249 1.00 36.03 391 LYS A CA 1
ATOM 5778 C C . LYS A 1 363 ? 23.484 -4.534 11.976 1.00 38.00 391 LYS A C 1
ATOM 5779 O O . LYS A 1 363 ? 23.482 -3.939 13.068 1.00 39.23 391 LYS A O 1
ATOM 5798 N N . GLN A 1 364 ? 24.623 -4.949 11.387 1.00 38.47 392 GLN A N 1
ATOM 5799 C CA . GLN A 1 364 ? 25.953 -4.746 11.986 1.00 38.72 392 GLN A CA 1
ATOM 5800 C C . GLN A 1 364 ? 26.338 -3.264 12.107 1.00 40.37 392 GLN A C 1
ATOM 5801 O O . GLN A 1 364 ? 27.197 -2.967 12.937 1.00 42.78 392 GLN A O 1
ATOM 5815 N N . ILE A 1 365 ? 25.668 -2.335 11.387 1.00 39.83 393 ILE A N 1
ATOM 5816 C CA . ILE A 1 365 ? 25.882 -0.873 11.513 1.00 39.68 393 ILE A CA 1
ATOM 5817 C C . ILE A 1 365 ? 24.723 -0.159 12.263 1.00 40.98 393 ILE A C 1
ATOM 5818 O O . ILE A 1 365 ? 24.741 1.069 12.369 1.00 41.72 393 ILE A O 1
ATOM 5834 N N . GLY A 1 366 ? 23.789 -0.922 12.841 1.00 42.49 394 GLY A N 1
ATOM 5835 C CA . GLY A 1 366 ? 22.670 -0.393 13.606 1.00 42.53 394 GLY A CA 1
ATOM 5836 C C . GLY A 1 366 ? 21.396 -0.071 12.850 1.00 42.43 394 GLY A C 1
ATOM 5837 O O . GLY A 1 366 ? 20.517 0.559 13.438 1.00 44.92 394 GLY A O 1
ATOM 5841 N N . VAL A 1 367 ? 21.245 -0.490 11.552 1.00 39.99 395 VAL A N 1
ATOM 5842 C CA . VAL A 1 367 ? 20.019 -0.188 10.798 1.00 39.92 395 VAL A CA 1
ATOM 5843 C C . VAL A 1 367 ? 19.186 -1.441 10.609 1.00 39.97 395 VAL A C 1
ATOM 5844 O O . VAL A 1 367 ? 19.733 -2.476 10.229 1.00 40.02 395 VAL A O 1
ATOM 5857 N N . THR A 1 368 ? 17.863 -1.356 10.865 1.00 39.24 396 THR A N 1
ATOM 5858 C CA . THR A 1 368 ? 16.945 -2.486 10.718 1.00 38.25 396 THR A CA 1
ATOM 5859 C C . THR A 1 368 ? 16.207 -2.302 9.410 1.00 35.81 396 THR A C 1
ATOM 5860 O O . THR A 1 368 ? 15.515 -1.294 9.206 1.00 35.23 396 THR A O 1
ATOM 5871 N N . VAL A 1 369 ? 16.434 -3.238 8.480 1.00 35.86 397 VAL A N 1
ATOM 5872 C CA . VAL A 1 369 ? 15.809 -3.260 7.164 1.00 35.17 397 VAL A CA 1
ATOM 5873 C C . VAL A 1 369 ? 14.968 -4.535 7.121 1.00 34.47 397 VAL A C 1
ATOM 5874 O O . VAL A 1 369 ? 15.474 -5.592 7.481 1.00 34.23 397 VAL A O 1
ATOM 5887 N N . VAL A 1 370 ? 13.698 -4.423 6.653 1.00 34.44 398 VAL A N 1
ATOM 5888 C CA . VAL A 1 370 ? 12.763 -5.542 6.566 1.00 35.03 398 VAL A CA 1
ATOM 5889 C C . VAL A 1 370 ? 12.457 -5.837 5.098 1.00 33.89 398 VAL A C 1
ATOM 5890 O O . VAL A 1 370 ? 12.107 -4.928 4.352 1.00 33.81 398 VAL A O 1
ATOM 5903 N N . PRO A 1 371 ? 12.477 -7.113 4.719 1.00 32.98 399 PRO A N 1
ATOM 5904 C CA . PRO A 1 371 ? 12.177 -7.452 3.343 1.00 31.85 399 PRO A CA 1
ATOM 5905 C C . PRO A 1 371 ? 10.677 -7.395 3.065 1.00 32.50 399 PRO A C 1
ATOM 5906 O O . PRO A 1 371 ? 9.887 -7.821 3.927 1.00 34.57 399 PRO A O 1
ATOM 5917 N N A LYS A 1 372 ? 10.281 -6.883 1.893 0.50 32.73 400 LYS A N 1
ATOM 5918 N N B LYS A 1 372 ? 10.276 -6.890 1.890 0.50 31.69 400 LYS A N 1
ATOM 5919 C CA A LYS A 1 372 ? 8.892 -6.861 1.467 0.50 32.18 400 LYS A CA 1
ATOM 5920 C CA B LYS A 1 372 ? 8.885 -6.864 1.459 0.50 29.96 400 LYS A CA 1
ATOM 5921 C C A LYS A 1 372 ? 8.904 -7.461 0.072 0.50 30.47 400 LYS A C 1
ATOM 5922 C C B LYS A 1 372 ? 8.882 -7.456 0.070 0.50 29.38 400 LYS A C 1
ATOM 5923 O O A LYS A 1 372 ? 9.172 -6.769 -0.928 0.50 30.73 400 LYS A O 1
ATOM 5924 O O B LYS A 1 372 ? 9.108 -6.746 -0.932 0.50 29.68 400 LYS A O 1
ATOM 5961 N N . VAL A 1 373 ? 8.677 -8.769 0.024 1.00 29.66 401 VAL A N 1
ATOM 5962 C CA . VAL A 1 373 ? 8.702 -9.544 -1.202 1.00 30.40 401 VAL A CA 1
ATOM 5963 C C . VAL A 1 373 ? 7.286 -9.623 -1.778 1.00 32.61 401 VAL A C 1
ATOM 5964 O O . VAL A 1 373 ? 6.378 -10.204 -1.147 1.00 34.91 401 VAL A O 1
ATOM 5977 N N . TYR A 1 374 ? 7.103 -9.063 -2.992 1.00 31.00 402 TYR A N 1
ATOM 5978 C CA . TYR A 1 374 ? 5.790 -8.976 -3.622 1.00 30.07 402 TYR A CA 1
ATOM 5979 C C . TYR A 1 374 ? 5.741 -9.653 -4.973 1.00 31.51 402 TYR A C 1
ATOM 5980 O O . TYR A 1 374 ? 6.778 -10.053 -5.526 1.00 31.24 402 TYR A O 1
ATOM 5998 N N . ALA A 1 375 ? 4.505 -9.913 -5.431 1.00 32.00 403 ALA A N 1
ATOM 5999 C CA . ALA A 1 375 ? 4.252 -10.641 -6.666 1.00 32.22 403 ALA A CA 1
ATOM 6000 C C . ALA A 1 375 ? 4.065 -9.644 -7.800 1.00 31.18 403 ALA A C 1
ATOM 6001 O O . ALA A 1 375 ? 3.719 -8.484 -7.575 1.00 31.73 403 ALA A O 1
ATOM 6008 N N . PRO A 1 376 ? 4.247 -10.071 -9.077 1.00 30.79 404 PRO A N 1
ATOM 6009 C CA . PRO A 1 376 ? 4.001 -9.148 -10.195 1.00 30.98 404 PRO A CA 1
ATOM 6010 C C . PRO A 1 376 ? 2.597 -8.566 -10.152 1.00 32.63 404 PRO A C 1
ATOM 6011 O O . PRO A 1 376 ? 1.640 -9.298 -9.869 1.00 32.79 404 PRO A O 1
ATOM 6022 N N . GLY A 1 377 ? 2.503 -7.261 -10.341 1.00 34.01 405 GLY A N 1
ATOM 6023 C CA . GLY A 1 377 ? 1.249 -6.527 -10.225 1.00 35.82 405 GLY A CA 1
ATOM 6024 C C . GLY A 1 377 ? 0.971 -6.001 -8.825 1.00 37.39 405 GLY A C 1
ATOM 6025 O O . GLY A 1 377 ? 0.018 -5.243 -8.638 1.00 39.01 405 GLY A O 1
ATOM 6029 N N . GLY A 1 378 ? 1.763 -6.436 -7.837 1.00 37.17 406 GLY A N 1
ATOM 6030 C CA . GLY A 1 378 ? 1.628 -6.022 -6.450 1.00 37.45 406 GLY A CA 1
ATOM 6031 C C . GLY A 1 378 ? 2.623 -4.976 -5.997 1.00 37.15 406 GLY A C 1
ATOM 6032 O O . GLY A 1 378 ? 2.848 -4.850 -4.784 1.00 37.70 406 GLY A O 1
ATOM 6036 N N . ALA A 1 379 ? 3.208 -4.190 -6.935 1.00 35.76 407 ALA A N 1
ATOM 6037 C CA . ALA A 1 379 ? 4.171 -3.143 -6.583 1.00 35.85 407 ALA A CA 1
ATOM 6038 C C . ALA A 1 379 ? 3.508 -2.100 -5.682 1.00 37.95 407 ALA A C 1
ATOM 6039 O O . ALA A 1 379 ? 2.323 -1.814 -5.871 1.00 38.96 407 ALA A O 1
ATOM 6046 N N . PRO A 1 380 ? 4.217 -1.533 -4.685 1.00 38.38 408 PRO A N 1
ATOM 6047 C CA . PRO A 1 380 ? 3.556 -0.563 -3.804 1.00 38.99 408 PRO A CA 1
ATOM 6048 C C . PRO A 1 380 ? 3.414 0.806 -4.446 1.00 39.51 408 PRO A C 1
ATOM 6049 O O . PRO A 1 380 ? 4.082 1.124 -5.428 1.00 39.12 408 PRO A O 1
ATOM 6060 N N . LYS A 1 381 ? 2.557 1.650 -3.862 1.00 39.98 409 LYS A N 1
ATOM 6061 C CA . LYS A 1 381 ? 2.419 3.040 -4.304 1.00 40.17 409 LYS A CA 1
ATOM 6062 C C . LYS A 1 381 ? 3.715 3.738 -3.853 1.00 38.90 409 LYS A C 1
ATOM 6063 O O . LYS A 1 381 ? 4.333 3.306 -2.863 1.00 38.04 409 LYS A O 1
ATOM 6082 N N . ASP A 1 382 ? 4.156 4.786 -4.565 1.00 38.60 410 ASP A N 1
ATOM 6083 C CA . ASP A 1 382 ? 5.411 5.470 -4.232 1.00 38.97 410 ASP A CA 1
ATOM 6084 C C . ASP A 1 382 ? 5.455 5.904 -2.748 1.00 40.96 410 ASP A C 1
ATOM 6085 O O . ASP A 1 382 ? 6.439 5.622 -2.065 1.00 40.83 410 ASP A O 1
ATOM 6094 N N . GLN A 1 383 ? 4.333 6.417 -2.218 1.00 42.12 411 GLN A N 1
ATOM 6095 C CA . GLN A 1 383 ? 4.250 6.803 -0.801 1.00 43.02 411 GLN A CA 1
ATOM 6096 C C . GLN A 1 383 ? 4.538 5.669 0.198 1.00 43.11 411 GLN A C 1
ATOM 6097 O O . GLN A 1 383 ? 4.849 5.947 1.357 1.00 43.79 411 GLN A O 1
ATOM 6111 N N . ASP A 1 384 ? 4.386 4.404 -0.215 1.00 41.81 412 ASP A N 1
ATOM 6112 C CA . ASP A 1 384 ? 4.668 3.241 0.634 1.00 40.81 412 ASP A CA 1
ATOM 6113 C C . ASP A 1 384 ? 6.038 2.596 0.334 1.00 39.05 412 ASP A C 1
ATOM 6114 O O . ASP A 1 384 ? 6.373 1.579 0.937 1.00 38.89 412 ASP A O 1
ATOM 6123 N N . SER A 1 385 ? 6.835 3.193 -0.574 1.00 37.44 413 SER A N 1
ATOM 6124 C CA . SER A 1 385 ? 8.144 2.688 -0.947 1.00 36.35 413 SER A CA 1
ATOM 6125 C C . SER A 1 385 ? 9.235 3.490 -0.264 1.00 34.25 413 SER A C 1
ATOM 6126 O O . SER A 1 385 ? 9.179 4.718 -0.249 1.00 35.77 413 SER A O 1
ATOM 6134 N N . TYR A 1 386 ? 10.241 2.791 0.271 1.00 33.09 414 TYR A N 1
ATOM 6135 C CA . TYR A 1 386 ? 11.362 3.385 0.994 1.00 33.55 414 TYR A CA 1
ATOM 6136 C C . TYR A 1 386 ? 12.629 2.906 0.280 1.00 31.25 414 TYR A C 1
ATOM 6137 O O . TYR A 1 386 ? 13.112 3.652 -0.577 1.00 31.28 414 TYR A O 1
ATOM 6155 N N . MET A 1 387 ? 13.135 1.686 0.561 1.00 29.88 415 MET A N 1
ATOM 6156 C CA . MET A 1 387 ? 14.218 1.131 -0.250 1.00 28.30 415 MET A CA 1
ATOM 6157 C C . MET A 1 387 ? 13.589 0.172 -1.267 1.00 26.81 415 MET A C 1
ATOM 6158 O O . MET A 1 387 ? 12.520 -0.410 -1.059 1.00 28.07 415 MET A O 1
ATOM 6172 N N . ARG A 1 388 ? 14.259 0.022 -2.415 1.00 25.80 416 ARG A N 1
ATOM 6173 C CA . ARG A 1 388 ? 13.834 -0.924 -3.446 1.00 24.48 416 ARG A CA 1
ATOM 6174 C C . ARG A 1 388 ? 15.050 -1.268 -4.270 1.00 24.33 416 ARG A C 1
ATOM 6175 O O . ARG A 1 388 ? 15.995 -0.483 -4.349 1.00 24.32 416 ARG A O 1
ATOM 6196 N N . ASN A 1 389 ? 14.976 -2.389 -4.942 1.00 22.13 417 ASN A N 1
ATOM 6197 C CA . ASN A 1 389 ? 16.019 -2.770 -5.897 1.00 20.47 417 ASN A CA 1
ATOM 6198 C C . ASN A 1 389 ? 15.652 -2.277 -7.322 1.00 20.18 417 ASN A C 1
ATOM 6199 O O . ASN A 1 389 ? 14.509 -1.892 -7.610 1.00 21.44 417 ASN A O 1
ATOM 6210 N N . TRP A 1 390 ? 16.650 -2.214 -8.188 1.00 18.54 418 TRP A N 1
ATOM 6211 C CA . TRP A 1 390 ? 16.470 -1.737 -9.572 1.00 18.59 418 TRP A CA 1
ATOM 6212 C C . TRP A 1 390 ? 17.688 -2.211 -10.355 1.00 17.60 418 TRP A C 1
ATOM 6213 O O . TRP A 1 390 ? 18.593 -2.842 -9.828 1.00 17.54 418 TRP A O 1
ATOM 6234 N N . SER A 1 391 ? 17.705 -1.936 -11.648 1.00 17.53 419 SER A N 1
ATOM 6235 C CA . SER A 1 391 ? 18.826 -2.166 -12.534 1.00 17.06 419 SER A CA 1
ATOM 6236 C C . SER A 1 391 ? 18.850 -1.055 -13.558 1.00 17.11 419 SER A C 1
ATOM 6237 O O . SER A 1 391 ? 17.833 -0.399 -13.793 1.00 16.46 419 SER A O 1
ATOM 6245 N N . ASN A 1 392 ? 20.008 -0.855 -14.172 1.00 15.46 420 ASN A N 1
ATOM 6246 C CA . ASN A 1 392 ? 20.094 0.021 -15.325 1.00 15.35 420 ASN A CA 1
ATOM 6247 C C . ASN A 1 392 ? 20.904 -0.665 -16.386 1.00 15.34 420 ASN A C 1
ATOM 6248 O O . ASN A 1 392 ? 22.084 -0.978 -16.173 1.00 16.23 420 ASN A O 1
ATOM 6259 N N . GLY A 1 393 ? 20.323 -0.804 -17.574 1.00 14.85 421 GLY A N 1
ATOM 6260 C CA . GLY A 1 393 ? 21.067 -1.264 -18.756 1.00 15.85 421 GLY A CA 1
ATOM 6261 C C . GLY A 1 393 ? 21.879 -0.134 -19.369 1.00 15.72 421 GLY A C 1
ATOM 6262 O O . GLY A 1 393 ? 21.337 0.960 -19.555 1.00 17.33 421 GLY A O 1
ATOM 6266 N N . GLN A 1 394 ? 23.141 -0.340 -19.671 1.00 15.72 422 GLN A N 1
ATOM 6267 C CA . GLN A 1 394 ? 24.035 0.708 -20.214 1.00 16.46 422 GLN A CA 1
ATOM 6268 C C . GLN A 1 394 ? 23.949 0.640 -21.723 1.00 17.31 422 GLN A C 1
ATOM 6269 O O . GLN A 1 394 ? 24.752 -0.029 -22.377 1.00 18.72 422 GLN A O 1
ATOM 6283 N N . TRP A 1 395 ? 22.944 1.341 -22.266 1.00 16.10 423 TRP A N 1
ATOM 6284 C CA . TRP A 1 395 ? 22.472 1.187 -23.629 1.00 15.64 423 TRP A CA 1
ATOM 6285 C C . TRP A 1 395 ? 23.120 2.112 -24.667 1.00 15.71 423 TRP A C 1
ATOM 6286 O O . TRP A 1 395 ? 22.687 2.046 -25.849 1.00 16.56 423 TRP A O 1
ATOM 6307 N N . MET A 1 396 ? 24.117 2.855 -24.357 1.00 16.31 424 MET A N 1
ATOM 6308 C CA . MET A 1 396 ? 24.844 3.682 -25.321 1.00 16.48 424 MET A CA 1
ATOM 6309 C C . MET A 1 396 ? 26.330 3.537 -25.155 1.00 18.26 424 MET A C 1
ATOM 6310 O O . MET A 1 396 ? 26.824 3.268 -24.031 1.00 18.30 424 MET A O 1
ATOM 6324 N N . THR A 1 397 ? 27.109 3.803 -26.224 1.00 18.00 425 THR A N 1
ATOM 6325 C CA . THR A 1 397 ? 28.584 3.807 -26.143 1.00 20.45 425 THR A CA 1
ATOM 6326 C C . THR A 1 397 ? 29.095 5.164 -25.705 1.00 21.88 425 THR A C 1
ATOM 6327 O O . THR A 1 397 ? 30.026 5.755 -26.303 1.00 23.52 425 THR A O 1
ATOM 6338 N N . ASP A 1 398 ? 28.507 5.674 -24.620 1.00 20.25 426 ASP A N 1
ATOM 6339 C CA . ASP A 1 398 ? 28.785 6.997 -24.103 1.00 18.79 426 ASP A CA 1
ATOM 6340 C C . ASP A 1 398 ? 28.225 7.024 -22.690 1.00 18.14 426 ASP A C 1
ATOM 6341 O O . ASP A 1 398 ? 27.122 6.533 -22.493 1.00 18.06 426 ASP A O 1
ATOM 6350 N N . ALA A 1 399 ? 28.922 7.627 -21.771 1.00 17.70 427 ALA A N 1
ATOM 6351 C CA . ALA A 1 399 ? 28.512 7.709 -20.363 1.00 17.87 427 ALA A CA 1
ATOM 6352 C C . ALA A 1 399 ? 27.280 8.549 -20.143 1.00 18.01 427 ALA A C 1
ATOM 6353 O O . ALA A 1 399 ? 26.730 8.545 -19.063 1.00 18.12 427 ALA A O 1
ATOM 6360 N N . TRP A 1 400 ? 26.760 9.260 -21.157 1.00 18.34 428 TRP A N 1
ATOM 6361 C CA . TRP A 1 400 ? 25.457 9.914 -21.051 1.00 17.88 428 TRP A CA 1
ATOM 6362 C C . TRP A 1 400 ? 24.390 8.933 -20.511 1.00 17.78 428 TRP A C 1
ATOM 6363 O O . TRP A 1 400 ? 23.597 9.312 -19.674 1.00 17.31 428 TRP A O 1
ATOM 6384 N N . ALA A 1 401 ? 24.431 7.665 -20.979 1.00 17.11 429 ALA A N 1
ATOM 6385 C CA . ALA A 1 401 ? 23.527 6.666 -20.456 1.00 17.01 429 ALA A CA 1
ATOM 6386 C C . ALA A 1 401 ? 24.312 5.811 -19.478 1.00 17.32 429 ALA A C 1
ATOM 6387 O O . ALA A 1 401 ? 25.411 5.369 -19.810 1.00 16.73 429 ALA A O 1
ATOM 6394 N N . THR A 1 402 ? 23.801 5.570 -18.233 1.00 18.22 430 THR A N 1
ATOM 6395 C CA . THR A 1 402 ? 22.540 6.037 -17.678 1.00 18.62 430 THR A CA 1
ATOM 6396 C C . THR A 1 402 ? 22.698 7.070 -16.596 1.00 19.51 430 THR A C 1
ATOM 6397 O O . THR A 1 402 ? 21.670 7.508 -16.077 1.00 20.08 430 THR A O 1
ATOM 6408 N N . MET A 1 403 ? 23.902 7.579 -16.336 1.00 19.65 431 MET A N 1
ATOM 6409 C CA . MET A 1 403 ? 24.072 8.626 -15.311 1.00 21.17 431 MET A CA 1
ATOM 6410 C C . MET A 1 403 ? 23.173 9.844 -15.617 1.00 22.22 431 MET A C 1
ATOM 6411 O O . MET A 1 403 ? 22.440 10.305 -14.745 1.00 24.25 431 MET A O 1
ATOM 6425 N N . ILE A 1 404 ? 23.191 10.326 -16.871 1.00 20.96 432 ILE A N 1
ATOM 6426 C CA . ILE A 1 404 ? 22.407 11.520 -17.207 1.00 21.56 432 ILE A CA 1
ATOM 6427 C C . ILE A 1 404 ? 20.960 11.163 -17.434 1.00 21.79 432 ILE A C 1
ATOM 6428 O O . ILE A 1 404 ? 20.073 11.771 -16.879 1.00 22.74 432 ILE A O 1
ATOM 6444 N N . CYS A 1 405 ? 20.691 10.118 -18.236 1.00 20.10 433 CYS A N 1
ATOM 6445 C CA . CYS A 1 405 ? 19.278 9.692 -18.495 1.00 22.80 433 CYS A CA 1
ATOM 6446 C C . CYS A 1 405 ? 18.464 9.494 -17.321 1.00 22.69 433 CYS A C 1
ATOM 6447 O O . CYS A 1 405 ? 17.274 9.818 -17.321 1.00 25.63 433 CYS A O 1
ATOM 6455 N N . GLU A 1 406 ? 19.019 8.734 -16.337 1.00 21.34 434 GLU A N 1
ATOM 6456 C CA . GLU A 1 406 ? 18.242 8.349 -15.186 1.00 21.05 434 GLU A CA 1
ATOM 6457 C C . GLU A 1 406 ? 18.455 9.282 -14.021 1.00 20.96 434 GLU A C 1
ATOM 6458 O O . GLU A 1 406 ? 17.512 9.568 -13.302 1.00 22.40 434 GLU A O 1
ATOM 6470 N N . PHE A 1 407 ? 19.698 9.725 -13.811 1.00 20.66 435 PHE A N 1
ATOM 6471 C CA . PHE A 1 407 ? 20.049 10.482 -12.607 1.00 21.44 435 PHE A CA 1
ATOM 6472 C C . PHE A 1 407 ? 20.212 11.992 -12.826 1.00 22.44 435 PHE A C 1
ATOM 6473 O O . PHE A 1 407 ? 20.396 12.723 -11.851 1.00 22.78 435 PHE A O 1
ATOM 6490 N N . GLY A 1 408 ? 20.122 12.464 -14.059 1.00 22.22 436 GLY A N 1
ATOM 6491 C CA . GLY A 1 408 ? 20.258 13.876 -14.377 1.00 22.70 436 GLY A CA 1
ATOM 6492 C C . GLY A 1 408 ? 19.009 14.671 -14.048 1.00 24.55 436 GLY A C 1
ATOM 6493 O O . GLY A 1 408 ? 17.978 14.150 -13.633 1.00 24.95 436 GLY A O 1
ATOM 6497 N N . PRO A 1 409 ? 19.071 16.000 -14.256 1.00 25.87 437 PRO A N 1
ATOM 6498 C CA . PRO A 1 409 ? 17.940 16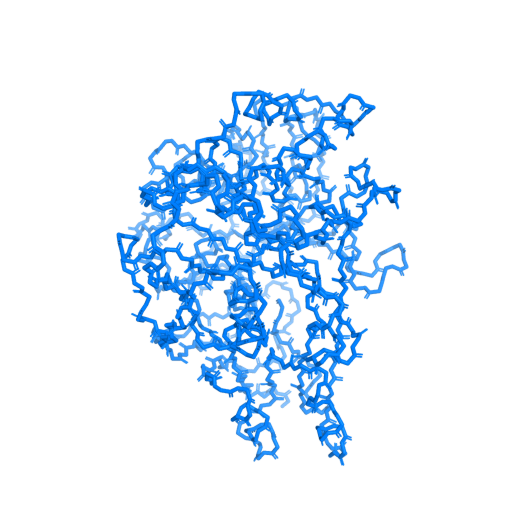.852 -13.867 1.00 26.97 437 PRO A CA 1
ATOM 6499 C C . PRO A 1 409 ? 16.637 16.560 -14.596 1.00 27.65 437 PRO A C 1
ATOM 6500 O O . PRO A 1 409 ? 15.589 16.815 -14.018 1.00 30.30 437 PRO A O 1
ATOM 6511 N N . LYS A 1 410 ? 16.679 16.001 -15.815 1.00 27.10 438 LYS A N 1
ATOM 6512 C CA . LYS A 1 410 ? 15.450 15.639 -16.515 1.00 27.54 438 LYS A CA 1
ATOM 6513 C C . LYS A 1 410 ? 14.950 14.221 -16.141 1.00 27.22 438 LYS A C 1
ATOM 6514 O O . LYS A 1 410 ? 13.837 13.864 -16.507 1.00 27.25 438 LYS A O 1
ATOM 6533 N N . GLY A 1 411 ? 15.752 13.428 -15.418 1.00 25.84 439 GLY A N 1
ATOM 6534 C CA . GLY A 1 411 ? 15.392 12.047 -15.114 1.00 24.39 439 GLY A CA 1
ATOM 6535 C C . GLY A 1 411 ? 14.412 11.789 -13.979 1.00 24.49 439 GLY A C 1
ATOM 6536 O O . GLY A 1 411 ? 14.077 12.670 -13.173 1.00 25.15 439 GLY A O 1
ATOM 6540 N N . GLN A 1 412 ? 14.008 10.521 -13.869 1.00 23.85 440 GLN A N 1
ATOM 6541 C CA . GLN A 1 412 ? 13.031 10.074 -12.882 1.00 24.72 440 GLN A CA 1
ATOM 6542 C C . GLN A 1 412 ? 13.540 10.023 -11.446 1.00 25.47 440 GLN A C 1
ATOM 6543 O O . GLN A 1 412 ? 12.734 10.077 -10.515 1.00 26.45 440 GLN A O 1
ATOM 6557 N N . VAL A 1 413 ? 14.857 9.889 -11.255 1.00 24.14 441 VAL A N 1
ATOM 6558 C CA . VAL A 1 413 ? 15.401 9.780 -9.905 1.00 24.40 441 VAL A CA 1
ATOM 6559 C C . VAL A 1 413 ? 15.209 11.117 -9.169 1.00 25.38 441 VAL A C 1
ATOM 6560 O O . VAL A 1 413 ? 14.782 11.125 -8.007 1.00 26.21 441 VAL A O 1
ATOM 6573 N N . GLN A 1 414 ? 15.402 12.234 -9.895 1.00 26.50 442 GLN A N 1
ATOM 6574 C CA . GLN A 1 414 ? 15.156 13.550 -9.323 1.00 27.79 442 GLN A CA 1
ATOM 6575 C C . GLN A 1 414 ? 13.655 13.910 -9.396 1.00 31.46 442 GLN A C 1
ATOM 6576 O O . GLN A 1 414 ? 13.117 14.409 -8.398 1.00 33.75 442 GLN A O 1
ATOM 6590 N N . LYS A 1 415 ? 12.998 13.725 -10.554 1.00 33.06 443 LYS A N 1
ATOM 6591 C CA . LYS A 1 415 ? 11.602 14.167 -10.740 1.00 34.62 443 LYS A CA 1
ATOM 6592 C C . LYS A 1 415 ? 10.543 13.323 -10.001 1.00 34.81 443 LYS A C 1
ATOM 6593 O O . LYS A 1 415 ? 9.677 13.877 -9.329 1.00 36.25 443 LYS A O 1
ATOM 6612 N N . ARG A 1 416 ? 10.588 11.994 -10.137 1.00 33.03 444 ARG A N 1
ATOM 6613 C CA . ARG A 1 416 ? 9.625 11.120 -9.468 1.00 32.32 444 ARG A CA 1
ATOM 6614 C C . ARG A 1 416 ? 10.079 10.713 -8.064 1.00 31.53 444 ARG A C 1
ATOM 6615 O O . ARG A 1 416 ? 9.253 10.679 -7.141 1.00 32.68 444 ARG A O 1
ATOM 6636 N N . TRP A 1 417 ? 11.353 10.335 -7.901 1.00 30.32 445 TRP A N 1
ATOM 6637 C CA . TRP A 1 417 ? 11.825 9.784 -6.638 1.00 29.72 445 TRP A CA 1
ATOM 6638 C C . TRP A 1 417 ? 12.448 10.806 -5.674 1.00 30.85 445 TRP A C 1
ATOM 6639 O O . TRP A 1 417 ? 12.950 10.432 -4.625 1.00 31.80 445 TRP A O 1
ATOM 6660 N N . GLY A 1 418 ? 12.407 12.073 -6.048 1.00 30.45 446 GLY A N 1
ATOM 6661 C CA . GLY A 1 418 ? 12.765 13.182 -5.166 1.00 31.42 446 GLY A CA 1
ATOM 6662 C C . GLY A 1 418 ? 14.207 13.452 -4.797 1.00 32.30 446 GLY A C 1
ATOM 6663 O O . GLY A 1 418 ? 14.441 14.141 -3.798 1.00 33.58 446 GLY A O 1
ATOM 6667 N N . TRP A 1 419 ? 15.185 12.977 -5.581 1.00 30.99 447 TRP A N 1
ATOM 6668 C CA . TRP A 1 419 ? 16.585 13.255 -5.280 1.00 29.65 447 TRP A CA 1
ATOM 6669 C C . TRP A 1 419 ? 16.856 14.709 -5.538 1.00 30.16 447 TRP A C 1
ATOM 6670 O O . TRP A 1 419 ? 16.677 15.176 -6.657 1.00 30.86 447 TRP A O 1
ATOM 6691 N N . LYS A 1 420 ? 17.234 15.438 -4.478 1.00 32.24 448 LYS A N 1
ATOM 6692 C CA . LYS A 1 420 ? 17.582 16.851 -4.605 1.00 33.95 448 LYS A CA 1
ATOM 6693 C C . LYS A 1 420 ? 19.083 16.857 -4.795 1.00 34.04 448 LYS A C 1
ATOM 6694 O O . LYS A 1 420 ? 19.837 16.769 -3.819 1.00 34.77 448 LYS A O 1
ATOM 6713 N N . ALA A 1 421 ? 19.499 16.759 -6.059 1.00 33.25 449 ALA A N 1
ATOM 6714 C CA . ALA A 1 421 ? 20.901 16.643 -6.400 1.00 32.99 449 ALA A CA 1
ATOM 6715 C C . ALA A 1 421 ? 21.611 17.961 -6.181 1.00 34.69 449 ALA A C 1
ATOM 6716 O O . ALA A 1 421 ? 21.010 19.014 -6.469 1.00 36.29 449 ALA A O 1
ATOM 6723 N N . PRO A 1 422 ? 22.920 17.977 -5.827 1.00 33.40 450 PRO A N 1
ATOM 6724 C CA . PRO A 1 422 ? 23.612 19.275 -5.741 1.00 33.13 450 PRO A CA 1
ATOM 6725 C C . PRO A 1 422 ? 23.501 20.045 -7.045 1.00 33.47 450 PRO A C 1
ATOM 6726 O O . PRO A 1 422 ? 23.469 19.451 -8.119 1.00 32.99 450 PRO A O 1
ATOM 6737 N N . ALA A 1 423 ? 23.455 21.378 -6.967 1.00 33.45 451 ALA A N 1
ATOM 6738 C CA . ALA A 1 423 ? 23.382 22.215 -8.158 1.00 34.17 451 ALA A CA 1
ATOM 6739 C C . ALA A 1 423 ? 24.564 21.928 -9.106 1.00 32.72 451 ALA A C 1
ATOM 6740 O O . ALA A 1 423 ? 24.362 21.894 -10.309 1.00 33.72 451 ALA A O 1
ATOM 6747 N N . GLU A 1 424 ? 25.767 21.656 -8.546 1.00 31.43 452 GLU A N 1
ATOM 6748 C CA . GLU A 1 424 ? 26.967 21.334 -9.328 1.00 31.31 452 GLU A CA 1
ATOM 6749 C C . GLU A 1 424 ? 26.723 20.086 -10.163 1.00 30.54 452 GLU A C 1
ATOM 6750 O O . GLU A 1 424 ? 27.190 20.029 -11.299 1.00 30.82 452 GLU A O 1
ATOM 6762 N N . PHE A 1 425 ? 26.028 19.070 -9.600 1.00 30.28 453 PHE A N 1
ATOM 6763 C CA . PHE A 1 425 ? 25.735 17.865 -10.356 1.00 29.14 453 PHE A CA 1
ATOM 6764 C C . PHE A 1 425 ? 24.878 18.177 -11.578 1.00 28.36 453 PHE A C 1
ATOM 6765 O O . PHE A 1 425 ? 25.216 17.739 -12.668 1.00 27.26 453 PHE A O 1
ATOM 6782 N N . ASN A 1 426 ? 23.774 18.927 -11.400 1.00 27.44 454 ASN A N 1
ATOM 6783 C CA . ASN A 1 426 ? 22.888 19.256 -12.495 1.00 28.00 454 ASN A CA 1
ATOM 6784 C C . ASN A 1 426 ? 23.544 20.167 -13.533 1.00 29.41 454 ASN A C 1
ATOM 6785 O O . ASN A 1 426 ? 23.285 19.983 -14.733 1.00 28.95 454 ASN A O 1
ATOM 6796 N N . ASP A 1 427 ? 24.449 21.082 -13.093 1.00 30.79 455 ASP A N 1
ATOM 6797 C CA . ASP A 1 427 ? 25.203 21.917 -14.029 1.00 32.30 455 ASP A CA 1
ATOM 6798 C C . ASP A 1 427 ? 26.235 21.080 -14.817 1.00 31.26 455 ASP A C 1
ATOM 6799 O O . ASP A 1 427 ? 26.392 21.313 -16.012 1.00 31.68 455 ASP A O 1
ATOM 6808 N N . LEU A 1 428 ? 26.881 20.058 -14.201 1.00 31.10 456 LEU A N 1
ATOM 6809 C CA . LEU A 1 428 ? 27.804 19.174 -14.933 1.00 31.28 456 LEU A CA 1
ATOM 6810 C C . LEU A 1 428 ? 27.032 18.271 -15.911 1.00 30.11 456 LEU A C 1
ATOM 6811 O O . LEU A 1 428 ? 27.541 17.991 -17.002 1.00 30.40 456 LEU A O 1
ATOM 6827 N N . CYS A 1 429 ? 25.786 17.879 -15.570 1.00 28.33 457 CYS A N 1
ATOM 6828 C CA . CYS A 1 429 ? 24.941 17.089 -16.482 1.00 27.11 457 CYS A CA 1
ATOM 6829 C C . CYS A 1 429 ? 24.664 17.923 -17.738 1.00 28.41 457 CYS A C 1
ATOM 6830 O O . CYS A 1 429 ? 24.842 17.451 -18.858 1.00 27.96 457 CYS A O 1
ATOM 6838 N N . THR A 1 430 ? 24.284 19.183 -17.538 1.00 29.79 458 THR A N 1
ATOM 6839 C CA . THR A 1 430 ? 24.021 20.100 -18.655 1.00 31.84 458 THR A CA 1
ATOM 6840 C C . THR A 1 430 ? 25.302 20.295 -19.493 1.00 33.25 458 THR A C 1
ATOM 6841 O O . THR A 1 430 ? 25.255 20.218 -20.722 1.00 34.12 458 THR A O 1
ATOM 6852 N N . LYS A 1 431 ? 26.437 20.473 -18.839 1.00 34.50 459 LYS A N 1
ATOM 6853 C CA . LYS A 1 431 ? 27.742 20.669 -19.486 1.00 36.77 459 LYS A CA 1
ATOM 6854 C C . LYS A 1 431 ? 28.198 19.511 -20.392 1.00 38.00 459 LYS A C 1
ATOM 6855 O O . LYS A 1 431 ? 28.512 19.734 -21.569 1.00 38.25 459 LYS A O 1
ATOM 6874 N N . VAL A 1 432 ? 28.262 18.288 -19.856 1.00 38.75 460 VAL A N 1
ATOM 6875 C CA . VAL A 1 432 ? 28.714 17.131 -20.647 1.00 39.91 460 VAL A CA 1
ATOM 6876 C C . VAL A 1 432 ? 27.842 16.885 -21.869 1.00 41.44 460 VAL A C 1
ATOM 6877 O O . VAL A 1 432 ? 28.323 16.300 -22.838 1.00 41.29 460 VAL A O 1
ATOM 6890 N N . SER A 1 433 ? 26.569 17.290 -21.813 1.00 42.29 461 SER A N 1
ATOM 6891 C CA . SER A 1 433 ? 25.631 17.093 -22.898 1.00 43.81 461 SER A CA 1
ATOM 6892 C C . SER A 1 433 ? 25.823 18.099 -24.048 1.00 45.47 461 SER A C 1
ATOM 6893 O O . SER A 1 433 ? 25.389 17.812 -25.162 1.00 46.61 461 SER A O 1
ATOM 6901 N N . GLN A 1 434 ? 26.542 19.219 -23.824 1.00 45.54 462 GLN A N 1
ATOM 6902 C CA . GLN A 1 434 ? 26.801 20.229 -24.862 1.00 45.81 462 GLN A CA 1
ATOM 6903 C C . GLN A 1 434 ? 28.269 20.322 -25.328 1.00 45.18 462 GLN A C 1
ATOM 6904 O O . GLN A 1 434 ? 28.576 21.214 -26.127 1.00 46.93 462 GLN A O 1
ATOM 6918 N N . ILE A 1 435 ? 29.173 19.455 -24.837 1.00 42.28 463 ILE A N 1
ATOM 6919 C CA . ILE A 1 435 ? 30.583 19.502 -25.232 1.00 39.89 463 ILE A CA 1
ATOM 6920 C C . ILE A 1 435 ? 31.005 18.163 -25.860 1.00 37.99 463 ILE A C 1
ATOM 6921 O O . ILE A 1 435 ? 30.435 17.128 -25.499 1.00 37.75 463 ILE A O 1
ATOM 6937 N N . PRO A 1 436 ? 32.010 18.129 -26.772 1.00 36.55 464 PRO A N 1
ATOM 6938 C CA . PRO A 1 436 ? 32.414 16.853 -27.374 1.00 36.06 464 PRO A CA 1
ATOM 6939 C C . PRO A 1 436 ? 33.377 16.048 -26.517 1.00 35.65 464 PRO A C 1
ATOM 6940 O O . PRO A 1 436 ? 33.896 16.569 -25.525 1.00 33.90 464 PRO A O 1
ATOM 6951 N N . ASP A 1 437 ? 33.739 14.812 -26.944 1.00 36.37 465 ASP A N 1
ATOM 6952 C CA . ASP A 1 437 ? 34.691 13.996 -26.202 1.00 37.97 465 ASP A CA 1
ATOM 6953 C C . ASP A 1 437 ? 36.029 14.726 -26.105 1.00 39.04 465 ASP A C 1
ATOM 6954 O O . ASP A 1 437 ? 36.514 15.273 -27.101 1.00 39.15 465 ASP A O 1
ATOM 6963 N N . SER A 1 438 ? 36.535 14.847 -24.873 1.00 39.37 466 SER A N 1
ATOM 6964 C CA . SER A 1 438 ? 37.743 15.621 -24.560 1.00 40.77 466 SER A CA 1
ATOM 6965 C C . SER A 1 438 ? 38.066 15.447 -23.066 1.00 41.98 466 SER A C 1
ATOM 6966 O O . SER A 1 438 ? 37.267 14.843 -22.330 1.00 42.29 466 SER A O 1
ATOM 6974 N N . LYS A 1 439 ? 39.207 15.981 -22.599 1.00 42.31 467 LYS A N 1
ATOM 6975 C CA . LYS A 1 439 ? 39.560 15.885 -21.189 1.00 41.97 467 LYS A CA 1
ATOM 6976 C C . LYS A 1 439 ? 38.498 16.568 -20.306 1.00 40.91 467 LYS A C 1
ATOM 6977 O O . LYS A 1 439 ? 38.155 16.003 -19.271 1.00 41.48 467 LYS A O 1
ATOM 6996 N N . GLU A 1 440 ? 37.924 17.717 -20.721 1.00 39.35 468 GLU A N 1
ATOM 6997 C CA . GLU A 1 440 ? 36.883 18.380 -19.914 1.00 38.95 468 GLU A CA 1
ATOM 6998 C C . GLU A 1 440 ? 35.662 17.449 -19.730 1.00 37.49 468 GLU A C 1
ATOM 6999 O O . GLU A 1 440 ? 35.088 17.393 -18.648 1.00 37.25 468 GLU A O 1
ATOM 7011 N N . ARG A 1 441 ? 35.265 16.742 -20.788 1.00 35.44 469 ARG A N 1
ATOM 7012 C CA . ARG A 1 441 ? 34.111 15.832 -20.734 1.00 33.66 469 ARG A CA 1
ATOM 7013 C C . ARG A 1 441 ? 34.395 14.593 -19.872 1.00 33.20 469 ARG A C 1
ATOM 7014 O O . ARG A 1 441 ? 33.565 14.223 -19.033 1.00 33.21 469 ARG A O 1
ATOM 7035 N N . PHE A 1 442 ? 35.546 13.956 -20.098 1.00 32.51 470 PHE A N 1
ATOM 7036 C CA . PHE A 1 442 ? 36.014 12.802 -19.330 1.00 33.39 470 PHE A CA 1
ATOM 7037 C C . PHE A 1 442 ? 36.088 13.166 -17.825 1.00 33.08 470 PHE A C 1
ATOM 7038 O O . PHE A 1 442 ? 35.609 12.421 -16.971 1.00 32.77 470 PHE A O 1
ATOM 7055 N N . ASP A 1 443 ? 36.670 14.323 -17.505 1.00 32.90 471 ASP A N 1
ATOM 7056 C CA . ASP A 1 443 ? 36.786 14.770 -16.113 1.00 32.12 471 ASP A CA 1
ATOM 7057 C C . ASP A 1 443 ? 35.441 15.087 -15.490 1.00 31.29 471 ASP A C 1
ATOM 7058 O O . ASP A 1 443 ? 35.218 14.788 -14.315 1.00 31.48 471 ASP A O 1
ATOM 7067 N N . ALA A 1 444 ? 34.534 15.656 -16.261 1.00 29.78 472 ALA A N 1
ATOM 7068 C CA . ALA A 1 444 ? 33.200 15.970 -15.784 1.00 30.05 472 ALA A CA 1
ATOM 7069 C C . ALA A 1 444 ? 32.460 14.686 -15.373 1.00 29.38 472 ALA A C 1
ATOM 7070 O O . ALA A 1 444 ? 31.785 14.680 -14.346 1.00 28.76 472 ALA A O 1
ATOM 7077 N N . PHE A 1 445 ? 32.590 13.609 -16.168 1.00 27.76 473 PHE A N 1
ATOM 7078 C CA . PHE A 1 445 ? 31.952 12.334 -15.813 1.00 25.98 473 PHE A CA 1
ATOM 7079 C C . PHE A 1 445 ? 32.559 11.759 -14.544 1.00 25.48 473 PHE A C 1
ATOM 7080 O O . PHE A 1 445 ? 31.826 11.184 -13.724 1.00 25.52 473 PHE A O 1
ATOM 7097 N N . ASN A 1 446 ? 33.854 11.881 -14.379 1.00 25.35 474 ASN A N 1
ATOM 7098 C CA . ASN A 1 446 ? 34.486 11.435 -13.129 1.00 26.23 474 ASN A CA 1
ATOM 7099 C C . ASN A 1 446 ? 33.990 12.265 -11.925 1.00 28.52 474 ASN A C 1
ATOM 7100 O O . ASN A 1 446 ? 33.757 11.696 -10.865 1.00 28.40 474 ASN A O 1
ATOM 7111 N N . ARG A 1 447 ? 33.776 13.569 -12.077 1.00 28.35 475 ARG A N 1
ATOM 7112 C CA . ARG A 1 447 ? 33.182 14.391 -11.005 1.00 29.41 475 ARG A CA 1
ATOM 7113 C C . ARG A 1 447 ? 31.718 13.977 -10.733 1.00 28.08 475 ARG A C 1
ATOM 7114 O O . ARG A 1 447 ? 31.341 13.845 -9.577 1.00 27.25 475 ARG A O 1
ATOM 7135 N N . LEU A 1 448 ? 30.917 13.681 -11.777 1.00 25.21 476 LEU A N 1
ATOM 7136 C CA . LEU A 1 448 ? 29.552 13.195 -11.575 1.00 24.71 476 LEU A CA 1
ATOM 7137 C C . LEU A 1 448 ? 29.559 11.886 -10.773 1.00 25.95 476 LEU A C 1
ATOM 7138 O O . LEU A 1 448 ? 28.690 11.688 -9.932 1.00 25.91 476 LEU A O 1
ATOM 7154 N N . ARG A 1 449 ? 30.479 10.978 -11.123 1.00 25.13 477 ARG A N 1
ATOM 7155 C CA . ARG A 1 449 ? 30.635 9.676 -10.450 1.00 24.62 477 ARG A CA 1
ATOM 7156 C C . ARG A 1 449 ? 30.972 9.861 -8.980 1.00 26.89 477 ARG A C 1
ATOM 7157 O O . ARG A 1 449 ? 30.464 9.126 -8.119 1.00 26.01 477 ARG A O 1
ATOM 7178 N N . ASP A 1 450 ? 31.829 10.833 -8.700 1.00 26.17 478 ASP A N 1
ATOM 7179 C CA . ASP A 1 450 ? 32.193 11.139 -7.321 1.00 26.52 478 ASP A CA 1
ATOM 7180 C C . ASP A 1 450 ? 30.992 11.679 -6.546 1.00 28.43 478 ASP A C 1
ATOM 7181 O O . ASP A 1 450 ? 30.800 11.281 -5.399 1.00 28.78 478 ASP A O 1
ATOM 7190 N N . ILE A 1 451 ? 30.218 12.595 -7.113 1.00 27.05 479 ILE A N 1
ATOM 7191 C CA . ILE A 1 451 ? 29.023 13.131 -6.475 1.00 27.50 479 ILE A CA 1
ATOM 7192 C C . ILE A 1 451 ? 28.015 12.015 -6.268 1.00 27.51 479 ILE A C 1
ATOM 7193 O O . ILE A 1 451 ? 27.438 11.931 -5.191 1.00 28.06 479 ILE A O 1
ATOM 7209 N N . PHE A 1 452 ? 27.862 11.105 -7.251 1.00 25.52 480 PHE A N 1
ATOM 7210 C CA . PHE A 1 452 ? 26.962 9.974 -7.134 1.00 25.19 480 PHE A CA 1
ATOM 7211 C C . PHE A 1 452 ? 27.303 9.142 -5.882 1.00 26.24 480 PHE A C 1
ATOM 7212 O O . PHE A 1 452 ? 26.405 8.767 -5.141 1.00 26.63 480 PHE A O 1
ATOM 7229 N N . GLU A 1 453 ? 28.590 8.886 -5.676 1.00 26.44 481 GLU A N 1
ATOM 7230 C CA . GLU A 1 453 ? 29.062 8.113 -4.536 1.00 26.76 481 GLU A CA 1
ATOM 7231 C C . GLU A 1 453 ? 28.896 8.856 -3.225 1.00 28.45 481 GLU A C 1
ATOM 7232 O O . GLU A 1 453 ? 28.632 8.223 -2.190 1.00 29.48 481 GLU A O 1
ATOM 7244 N N . GLU A 1 454 ? 29.118 10.166 -3.216 1.00 28.00 482 GLU A N 1
ATOM 7245 C CA . GLU A 1 454 ? 28.934 10.955 -1.998 1.00 28.32 482 GLU A CA 1
ATOM 7246 C C . GLU A 1 454 ? 27.457 11.102 -1.630 1.00 29.17 482 GLU A C 1
ATOM 7247 O O . GLU A 1 454 ? 27.118 11.053 -0.445 1.00 30.28 482 GLU A O 1
ATOM 7259 N N . GLU A 1 455 ? 26.577 11.235 -2.618 1.00 28.28 483 GLU A N 1
ATOM 7260 C CA . GLU A 1 455 ? 25.152 11.470 -2.402 1.00 27.68 483 GLU A CA 1
ATOM 7261 C C . GLU A 1 455 ? 24.339 10.202 -2.237 1.00 27.74 483 GLU A C 1
ATOM 7262 O O . GLU A 1 455 ? 23.236 10.263 -1.699 1.00 28.84 483 GLU A O 1
ATOM 7274 N N . ALA A 1 456 ? 24.821 9.080 -2.801 1.00 27.33 484 ALA A N 1
ATOM 7275 C CA . ALA A 1 456 ? 24.138 7.799 -2.785 1.00 26.21 484 ALA A CA 1
ATOM 7276 C C . ALA A 1 456 ? 22.641 7.869 -3.103 1.00 25.47 484 ALA A C 1
ATOM 7277 O O . ALA A 1 456 ? 21.820 7.311 -2.378 1.00 25.87 484 ALA A O 1
ATOM 7284 N N . PRO A 1 457 ? 22.237 8.438 -4.285 1.00 24.39 485 PRO A N 1
ATOM 7285 C CA . PRO A 1 457 ? 20.815 8.314 -4.698 1.00 23.76 485 PRO A CA 1
ATOM 7286 C C . PRO A 1 457 ? 20.464 6.863 -5.047 1.00 23.76 485 PRO A C 1
ATOM 7287 O O . PRO A 1 457 ? 19.287 6.471 -5.051 1.00 24.48 485 PRO A O 1
ATOM 7298 N N . ALA A 1 458 ? 21.501 6.082 -5.366 1.00 23.25 486 ALA A N 1
ATOM 7299 C CA . ALA A 1 458 ? 21.434 4.641 -5.589 1.00 22.77 486 ALA A CA 1
ATOM 7300 C C . ALA A 1 458 ? 22.803 4.054 -5.233 1.00 23.60 486 ALA A C 1
ATOM 7301 O O . ALA A 1 458 ? 23.793 4.781 -5.068 1.00 24.48 486 ALA A O 1
ATOM 7308 N N . VAL A 1 459 ? 22.842 2.722 -5.039 1.00 22.62 487 VAL A N 1
ATOM 7309 C CA . VAL A 1 459 ? 24.051 2.020 -4.682 1.00 22.92 487 VAL A CA 1
ATOM 7310 C C . VAL A 1 459 ? 24.226 0.885 -5.686 1.00 22.40 487 VAL A C 1
ATOM 7311 O O . VAL A 1 459 ? 23.374 0.012 -5.763 1.00 21.88 487 VAL A O 1
ATOM 7324 N N . ILE A 1 460 ? 25.339 0.893 -6.404 1.00 22.07 488 ILE A N 1
ATOM 7325 C CA . ILE A 1 460 ? 25.624 -0.129 -7.408 1.00 21.79 488 ILE A CA 1
ATOM 7326 C C . ILE A 1 460 ? 26.111 -1.358 -6.693 1.00 21.46 488 ILE A C 1
ATOM 7327 O O . ILE A 1 460 ? 27.026 -1.273 -5.869 1.00 21.99 488 ILE A O 1
ATOM 7343 N N . LEU A 1 461 ? 25.566 -2.522 -7.034 1.00 20.97 489 LEU A N 1
ATOM 7344 C CA . LEU A 1 461 ? 25.963 -3.827 -6.491 1.00 21.06 489 LEU A CA 1
ATOM 7345 C C . LEU A 1 461 ? 27.034 -4.476 -7.363 1.00 21.41 489 LEU A C 1
ATOM 7346 O O . LEU A 1 461 ? 28.188 -4.634 -6.946 1.00 22.97 489 LEU A O 1
ATOM 7362 N N . TYR A 1 462 ? 26.673 -4.806 -8.585 1.00 20.37 490 TYR A N 1
ATOM 7363 C CA . TYR A 1 462 ? 27.526 -5.529 -9.508 1.00 20.79 490 TYR A CA 1
ATOM 7364 C C . TYR A 1 462 ? 26.793 -5.664 -10.845 1.00 20.55 490 TYR A C 1
ATOM 7365 O O . TYR A 1 462 ? 25.573 -5.392 -10.952 1.00 19.76 490 TYR A O 1
ATOM 7383 N N . GLN A 1 463 ? 27.515 -6.152 -11.837 1.00 20.18 491 GLN A N 1
ATOM 7384 C CA . GLN A 1 463 ? 26.944 -6.591 -13.091 1.00 18.80 491 GLN A CA 1
ATOM 7385 C C . GLN A 1 463 ? 26.677 -8.077 -12.941 1.00 19.66 491 GLN A C 1
ATOM 7386 O O . GLN A 1 463 ? 27.606 -8.847 -12.637 1.00 19.94 491 GLN A O 1
ATOM 7400 N N . PRO A 1 464 ? 25.445 -8.513 -13.109 1.00 19.41 492 PRO A N 1
ATOM 7401 C CA . PRO A 1 464 ? 25.160 -9.940 -12.965 1.00 19.66 492 PRO A CA 1
ATOM 7402 C C . PRO A 1 464 ? 25.807 -10.750 -14.081 1.00 19.01 492 PRO A C 1
ATOM 7403 O O . PRO A 1 464 ? 26.074 -10.274 -15.186 1.00 18.70 492 PRO A O 1
ATOM 7414 N N . PHE A 1 465 ? 26.078 -12.023 -13.764 1.00 19.00 493 PHE A N 1
ATOM 7415 C CA . PHE A 1 465 ? 26.486 -13.007 -14.794 1.00 19.78 493 PHE A CA 1
ATOM 7416 C C . PHE A 1 465 ? 25.172 -13.648 -15.185 1.00 19.37 493 PHE A C 1
ATOM 7417 O O . PHE A 1 465 ? 24.608 -14.454 -14.420 1.00 19.92 493 PHE A O 1
ATOM 7434 N N . ASP A 1 466 ? 24.616 -13.175 -16.301 1.00 17.93 494 ASP A N 1
ATOM 7435 C CA . ASP A 1 466 ? 23.302 -13.617 -16.721 1.00 18.69 494 ASP A CA 1
ATOM 7436 C C . ASP A 1 466 ? 23.415 -14.991 -17.344 1.00 19.02 494 ASP A C 1
ATOM 7437 O O . ASP A 1 466 ? 24.290 -15.221 -18.194 1.00 21.53 494 ASP A O 1
ATOM 7446 N N . VAL A 1 467 ? 22.544 -15.890 -16.942 1.00 17.21 495 VAL A N 1
ATOM 7447 C CA . VAL A 1 467 ? 22.526 -17.258 -17.456 1.00 16.43 495 VAL A CA 1
ATOM 7448 C C . VAL A 1 467 ? 21.165 -17.562 -18.001 1.00 15.14 495 VAL A C 1
ATOM 7449 O O . VAL A 1 467 ? 20.147 -17.315 -17.353 1.00 16.20 495 VAL A O 1
ATOM 7462 N N . TYR A 1 468 ? 21.117 -18.129 -19.207 1.00 14.48 496 TYR A N 1
ATOM 7463 C CA . TYR A 1 468 ? 19.888 -18.682 -19.753 1.00 13.96 496 TYR A CA 1
ATOM 7464 C C . TYR A 1 468 ? 20.165 -20.152 -20.084 1.00 13.88 496 TYR A C 1
ATOM 7465 O O . TYR A 1 468 ? 21.318 -20.599 -20.079 1.00 15.26 496 TYR A O 1
ATOM 7483 N N . ALA A 1 469 ? 19.117 -20.900 -20.375 1.00 13.96 497 ALA A N 1
ATOM 7484 C CA . ALA A 1 469 ? 19.264 -22.317 -20.677 1.00 13.93 497 ALA A CA 1
ATOM 7485 C C . ALA A 1 469 ? 18.255 -22.726 -21.666 1.00 13.27 497 ALA A C 1
ATOM 7486 O O . ALA A 1 469 ? 17.180 -22.126 -21.786 1.00 13.33 497 ALA A O 1
ATOM 7493 N N . ALA A 1 470 ? 18.556 -23.761 -22.441 1.00 12.78 498 ALA A N 1
ATOM 7494 C CA . ALA A 1 470 ? 17.684 -24.198 -23.518 1.00 12.56 498 ALA A CA 1
ATOM 7495 C C . ALA A 1 470 ? 17.977 -25.609 -23.911 1.00 12.38 498 ALA A C 1
ATOM 7496 O O . ALA A 1 470 ? 19.062 -26.148 -23.601 1.00 13.21 498 ALA A O 1
ATOM 7503 N N . ARG A 1 471 ? 17.048 -26.241 -24.596 1.00 12.01 499 ARG A N 1
ATOM 7504 C CA . ARG A 1 471 ? 17.364 -27.464 -25.310 1.00 12.36 499 ARG A CA 1
ATOM 7505 C C . ARG A 1 471 ? 18.403 -27.196 -26.356 1.00 13.28 499 ARG A C 1
ATOM 7506 O O . ARG A 1 471 ? 18.350 -26.187 -27.071 1.00 12.05 499 ARG A O 1
ATOM 7527 N N . LYS A 1 472 ? 19.363 -28.108 -26.481 1.00 12.41 500 LYS A N 1
ATOM 7528 C CA . LYS A 1 472 ? 20.371 -27.987 -27.538 1.00 13.76 500 LYS A CA 1
ATOM 7529 C C . LYS A 1 472 ? 19.743 -27.982 -28.927 1.00 14.45 500 LYS A C 1
ATOM 7530 O O . LYS A 1 472 ? 20.213 -27.214 -29.814 1.00 16.44 500 LYS A O 1
ATOM 7549 N N . ASP A 1 473 ? 18.639 -28.677 -29.132 1.00 13.62 501 ASP A N 1
ATOM 7550 C CA . ASP A 1 473 ? 18.028 -28.713 -30.456 1.00 14.00 501 ASP A CA 1
ATOM 7551 C C . ASP A 1 473 ? 17.160 -27.518 -30.785 1.00 13.07 501 ASP A C 1
ATOM 7552 O O . ASP A 1 473 ? 16.573 -27.480 -31.845 1.00 13.28 501 ASP A O 1
ATOM 7561 N N . VAL A 1 474 ? 17.101 -26.536 -29.898 1.00 12.44 502 VAL A N 1
ATOM 7562 C CA . VAL A 1 474 ? 16.443 -25.241 -30.132 1.00 13.12 502 VAL A CA 1
ATOM 7563 C C . VAL A 1 474 ? 17.570 -24.270 -30.423 1.00 12.25 502 VAL A C 1
ATOM 7564 O O . VAL A 1 474 ? 18.234 -23.804 -29.490 1.00 13.24 502 VAL A O 1
ATOM 7577 N N . HIS A 1 475 ? 17.807 -23.979 -31.674 1.00 10.91 503 HIS A N 1
ATOM 7578 C CA . HIS A 1 475 ? 18.982 -23.240 -32.086 1.00 12.00 503 HIS A CA 1
ATOM 7579 C C . HIS A 1 475 ? 18.767 -21.770 -32.185 1.00 12.87 503 HIS A C 1
ATOM 7580 O O . HIS A 1 475 ? 19.745 -21.074 -32.445 1.00 15.48 503 HIS A O 1
ATOM 7594 N N . TRP A 1 476 ? 17.615 -21.244 -31.934 1.00 10.77 504 TRP A N 1
ATOM 7595 C CA . TRP A 1 476 ? 17.354 -19.810 -32.005 1.00 11.83 504 TRP A CA 1
ATOM 7596 C C . TRP A 1 476 ? 16.575 -19.471 -30.793 1.00 11.30 504 TRP A C 1
ATOM 7597 O O . TRP A 1 476 ? 15.557 -20.126 -30.501 1.00 12.46 504 TRP A O 1
ATOM 7618 N N . ARG A 1 477 ? 17.027 -18.494 -30.014 1.00 10.98 505 ARG A N 1
ATOM 7619 C CA . ARG A 1 477 ? 16.533 -18.222 -28.679 1.00 11.97 505 ARG A CA 1
ATOM 7620 C C . ARG A 1 477 ? 16.242 -16.751 -28.502 1.00 13.11 505 ARG A C 1
ATOM 7621 O O . ARG A 1 477 ? 17.129 -15.978 -28.147 1.00 13.80 505 ARG A O 1
ATOM 7642 N N . PRO A 1 478 ? 14.960 -16.341 -28.660 1.00 12.32 506 PRO A N 1
ATOM 7643 C CA . PRO A 1 478 ? 14.612 -14.902 -28.652 1.00 13.01 506 PRO A CA 1
ATOM 7644 C C . PRO A 1 478 ? 14.394 -14.378 -27.238 1.00 13.78 506 PRO A C 1
ATOM 7645 O O . PRO A 1 478 ? 13.269 -14.094 -26.804 1.00 14.10 506 PRO A O 1
ATOM 7656 N N . ILE A 1 479 ? 15.483 -14.231 -26.508 1.00 13.93 507 ILE A N 1
ATOM 7657 C CA . ILE A 1 479 ? 15.444 -13.869 -25.079 1.00 15.84 507 ILE A CA 1
ATOM 7658 C C . ILE A 1 479 ? 16.258 -12.613 -24.715 1.00 17.50 507 ILE A C 1
ATOM 7659 O O . ILE A 1 479 ? 16.324 -12.273 -23.537 1.00 17.91 507 ILE A O 1
ATOM 7675 N N . SER A 1 480 ? 16.771 -11.897 -25.732 1.00 21.76 508 SER A N 1
ATOM 7676 C CA . SER A 1 480 ? 17.522 -10.630 -25.587 1.00 26.72 508 SER A CA 1
ATOM 7677 C C . SER A 1 480 ? 16.958 -9.547 -26.515 1.00 26.87 508 SER A C 1
ATOM 7678 O O . SER A 1 480 ? 16.257 -9.822 -27.505 1.00 27.48 508 SER A O 1
#

Nearest PDB structures (foldseek):
  8ci6-assembly1_A  TM=1.002E+00  e=0.000E+00  Allorhizobium ampelinum S4
  6i7w-assembly1_A  TM=9.871E-01  e=1.194E-91  Agrobacterium fabrum str. C58
  8cb9-assembly1_A  TM=9.814E-01  e=2.474E-86  Agrobacterium tumefaciens
  8c6r-assembly1_A  TM=9.144E-01  e=6.654E-90  Agrobacterium tumefaciens
  8c6u-assembly1_A  TM=9.056E-01  e=5.435E-89  Agrobacterium tumefaciens

B-factor: mean 24.36, std 11.83, range [8.09, 78.65]

InterPro domains:
  IPR000914 Solute-binding protein family 5 domain [PF00496] (84-427)
  IPR030678 Peptide/nickel binding protein, MppA-type [PIRSF002741] (30-503)
  IPR039424 Solute-binding protein family 5 [PTHR30290] (9-504)

Sequence (478 aa):
ERRALKIGVNGIPVTLEPINAISNVGPRIVNNQIFDTLVVRDFFSNGAPGNGINNLMMPSLAESWERIDDKSVRFKLRQKVMFHDGVEMTADDVAYTFSSSERLWGPDAIKVIPLGGSYALDFDEPVVEDKYTVVIRTKTPTPLTESYMMASWMGRRIVPKAYYKTLLGTAAFGNKPVGTGPYKFVEFVANDRVVIEANDAYWGLKPTASKITYQLVAEPATRVAGLISGEYDIVTTLTPDDMALINSYPDLETRGNIVENFHMFTFNMNQPVFQSKPLRRALALAVNRPLIVQSLWMNKATIPNGFNFPNYGKTFDPNRRAMEYNIEEAKRLVKESGYDGTPITYHTMGNYYANAVPALMMMIEMWKQIGVTVVPKKVYAPGGAPKDQDSYMRNWSNGQWMTDAWATMICEFGPKGQVQKRWGWKAPAEFNDLCTKVSQIPDSKERFDAFNRLRDIFEEEAPAVILYQPFDVYAARKDVHWRPIS

Foldseek 3Di:
DAAAAEEAEQWAAPFQLLLSRPALHRCLPNVQQFDFQWAADLCPPNHPRNGGDIGGDQFNDKDDPDQWKIKTFGDWPQAKLVGDTDWQVQQQQLQALVCAAPDVNCVQSVLRNLLDAQWDRKDHPDGGMIMTGHPAGDPCPRSSRNFSSNTTAGPPVCVVLDSHSCRQQPIYRGQWHFDHDDHGFKTKTAGDCSHPDDGDRHGMYMYTYDNDVVVQLVCQVVVVGQKYWFEAPVSQVVQVVDVQKHKDWAFAQKFKWKFWLCVDLLNVFQLLLLLLQQLQPQVVLCVPGHVVRFAADQFLADCLLPLLHDPPRHRQHHDLPSSLVSCVVSVPDLPEAEEEDQRPSPPCPVVSVVVSQVSQVVSSYHYDYDHHHRVPDDDSVNTTMYMGMARQGGNRSCPPCSSAVEPSHCLCVVSNHPQPPLLNVLSVVLSNDDRDPSNSVSVVVNRVSCSSRNSMHTNTRGTIMMMRGPVPPDDSSD

Secondary structure (DSSP, 8-state):
---EEEEEES---S--STTTT-SSSSHHHHHHH---SEEEETTGGG-SS---EEEESSEEEEEEEETTEEEEEEPSS-B-TTSPBP-HHHHHHHTSIIIIISGGGGGTSTTTTTTS-SB---EEEETTEEEEEBSS--S-HHHHHTSTT-----HHHHHHH-HHHHHHS---SSSEEEEEEETTTEEEEEE-TT-SSSPPSSSEEEEEE--SHHHHHHHHHHTS-SEEEEE-GGGHHHHHTSTTEEEEEEE-SEEEEEEE-TTSGGGSSHHHHHHHHHT--HHHHHHHHSTT-SB--SSS--GGGGGG--TTPPPPP--HHHHHHHHHHHT--S--EEEEE-TTSSTTHHHHHHHHHHHHHTTT--EEEEE--TT-PPPGGG-SEEEEEEE--SSSTIIIIIHHHSTTSHHHHTT-----HHHHHHHHHHHHS-SSHHHHHHHHHHHHHHHHH-SEEEEEB-EEEEEEETT-------

Organism: Allorhizobium ampelinum (strain ATCC BAA-846 / DSM 112012 / S4) (NCBI:txid311402)